Protein AF-A0A6I0EVW6-F1 (afdb_monomer)

Structure (mmCIF, N/CA/C/O backbone):
data_AF-A0A6I0EVW6-F1
#
_entry.id   AF-A0A6I0EVW6-F1
#
loop_
_atom_site.group_PDB
_atom_site.id
_atom_site.type_symbol
_atom_site.label_atom_id
_atom_site.label_alt_id
_atom_site.label_comp_id
_atom_site.label_asym_id
_atom_site.label_entity_id
_atom_site.label_seq_id
_atom_site.pdbx_PDB_ins_code
_atom_site.Cartn_x
_atom_site.Cartn_y
_atom_site.Cartn_z
_atom_site.occupancy
_atom_site.B_iso_or_equiv
_atom_site.auth_seq_id
_atom_site.auth_comp_id
_atom_site.auth_asym_id
_atom_site.auth_atom_id
_atom_site.pdbx_PDB_model_num
ATOM 1 N N . MET A 1 1 ? -12.880 -28.086 57.085 1.00 61.91 1 MET A N 1
ATOM 2 C CA . MET A 1 1 ? -13.117 -26.720 57.603 1.00 61.91 1 MET A CA 1
ATOM 3 C C . MET A 1 1 ? -11.972 -25.806 57.209 1.00 61.91 1 MET A C 1
ATOM 5 O O . MET A 1 1 ? -12.239 -24.872 56.480 1.00 61.91 1 MET A O 1
ATOM 9 N N . GLU A 1 2 ? -10.725 -26.100 57.579 1.00 74.81 2 GLU A N 1
ATOM 10 C CA . GLU A 1 2 ? -9.556 -25.265 57.232 1.00 74.81 2 GLU A CA 1
ATOM 11 C C . GLU A 1 2 ? -9.325 -25.121 55.709 1.00 74.81 2 GLU A C 1
ATOM 13 O O . GLU A 1 2 ? -9.123 -24.017 55.210 1.00 74.81 2 GLU A O 1
ATOM 18 N N . ASP A 1 3 ? -9.498 -26.210 54.952 1.00 80.00 3 ASP A N 1
ATOM 19 C CA . ASP A 1 3 ? -9.387 -26.220 53.483 1.00 80.00 3 ASP A CA 1
ATOM 20 C C . ASP A 1 3 ? -10.450 -25.366 52.767 1.00 80.00 3 ASP A C 1
ATOM 22 O O . ASP A 1 3 ? -10.155 -24.676 51.789 1.00 80.00 3 ASP A O 1
ATOM 26 N N . ASP A 1 4 ? -11.692 -25.389 53.264 1.00 78.81 4 ASP A N 1
ATOM 27 C CA . ASP A 1 4 ? -12.796 -24.597 52.705 1.00 78.81 4 ASP A CA 1
ATOM 28 C C . ASP A 1 4 ? -12.623 -23.108 53.036 1.00 78.81 4 ASP A C 1
ATOM 30 O O . ASP A 1 4 ? -12.888 -22.253 52.190 1.00 78.81 4 ASP A O 1
ATOM 34 N N . THR A 1 5 ? -12.106 -22.797 54.230 1.00 85.19 5 THR A N 1
ATOM 35 C CA . THR A 1 5 ? -11.742 -21.430 54.624 1.00 85.19 5 THR A CA 1
ATOM 36 C C . THR A 1 5 ? -10.672 -20.862 53.695 1.00 85.19 5 THR A C 1
ATOM 38 O O . THR A 1 5 ? -10.836 -19.757 53.187 1.00 85.19 5 THR A O 1
ATOM 41 N N . ARG A 1 6 ? -9.623 -21.632 53.380 1.00 86.19 6 ARG A N 1
ATOM 4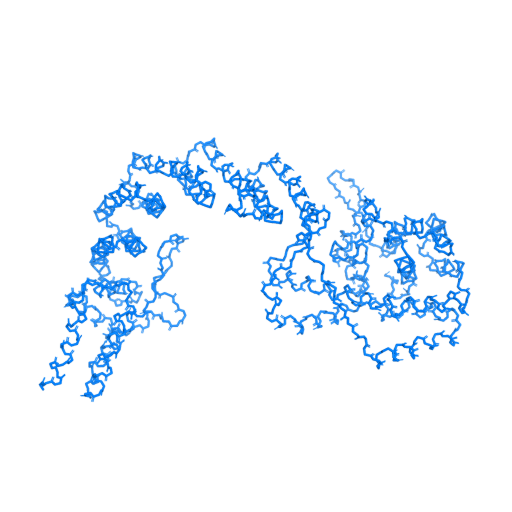2 C CA . ARG A 1 6 ? -8.521 -21.185 52.512 1.00 86.19 6 ARG A CA 1
ATOM 43 C C . ARG A 1 6 ? -8.964 -20.887 51.073 1.00 86.19 6 ARG A C 1
ATOM 45 O O . ARG A 1 6 ? -8.505 -19.917 50.461 1.00 86.19 6 ARG A O 1
ATOM 52 N N . LEU A 1 7 ? -9.865 -21.704 50.520 1.00 88.94 7 LEU A N 1
ATOM 53 C CA . LEU A 1 7 ? -10.464 -21.452 49.203 1.00 88.94 7 LEU A CA 1
ATOM 54 C C . LEU A 1 7 ? -11.339 -20.195 49.221 1.00 88.94 7 LEU A C 1
ATOM 56 O O . LEU A 1 7 ? -11.224 -19.353 48.329 1.00 88.94 7 LEU A O 1
ATOM 60 N N . LEU A 1 8 ? -12.172 -20.045 50.253 1.00 89.62 8 LEU A N 1
ATOM 61 C CA . LEU A 1 8 ? -13.043 -18.885 50.415 1.00 89.62 8 LEU A CA 1
ATOM 62 C C . LEU A 1 8 ? -12.241 -17.588 50.578 1.00 89.62 8 LEU A C 1
ATOM 64 O O . LEU A 1 8 ? -12.570 -16.588 49.949 1.00 89.62 8 LEU A O 1
ATOM 68 N N . GLU A 1 9 ? -11.163 -17.605 51.361 1.00 91.06 9 GLU A N 1
ATOM 69 C CA . GLU A 1 9 ? -10.237 -16.478 51.510 1.00 91.06 9 GLU A CA 1
ATOM 70 C C . GLU A 1 9 ? -9.608 -16.077 50.175 1.00 91.06 9 GLU A C 1
ATOM 72 O O . GLU A 1 9 ? -9.546 -14.890 49.856 1.00 91.06 9 GLU A O 1
ATOM 77 N N . SER A 1 10 ? -9.205 -17.055 49.360 1.00 91.00 10 SER A N 1
ATOM 78 C CA . SER A 1 10 ? -8.601 -16.795 48.050 1.00 91.00 10 SER A CA 1
ATOM 79 C C . SER A 1 10 ? -9.600 -16.160 47.076 1.00 91.00 10 SER A C 1
ATOM 81 O O . SER A 1 10 ? -9.256 -15.221 46.362 1.00 91.00 10 SER A O 1
ATOM 83 N N . ILE A 1 11 ? -10.856 -16.621 47.073 1.00 91.75 11 ILE A N 1
ATOM 84 C CA . ILE A 1 11 ? -11.929 -16.020 46.262 1.00 91.75 11 ILE A CA 1
ATOM 85 C C . ILE A 1 11 ? -12.263 -14.613 46.774 1.00 91.75 11 ILE A C 1
ATOM 87 O O . ILE A 1 11 ? -12.354 -13.675 45.982 1.00 91.75 11 ILE A O 1
ATOM 91 N N . ASN A 1 12 ? -12.389 -14.443 48.093 1.00 92.50 12 ASN A N 1
ATOM 92 C CA . ASN A 1 12 ? -12.660 -13.148 48.716 1.00 92.50 12 ASN A CA 1
ATOM 93 C C . ASN A 1 12 ? -11.546 -12.136 48.441 1.00 92.50 12 ASN A C 1
ATOM 95 O O . ASN A 1 12 ? -11.827 -10.956 48.252 1.00 92.50 12 ASN A O 1
ATOM 99 N N . HIS A 1 13 ? -10.292 -12.583 48.378 1.00 92.94 13 HIS A N 1
ATOM 100 C CA . HIS A 1 13 ? -9.176 -11.728 47.997 1.00 92.94 13 HIS A CA 1
ATOM 101 C C . HIS A 1 13 ? -9.370 -11.144 46.592 1.00 92.94 13 HIS A C 1
ATOM 103 O O . HIS A 1 13 ? -9.220 -9.938 46.418 1.00 92.94 13 HIS A O 1
ATOM 109 N N . ILE A 1 14 ? -9.767 -11.970 45.615 1.00 94.19 14 ILE A N 1
ATOM 110 C CA . ILE A 1 14 ? -10.048 -11.525 44.240 1.00 94.19 14 ILE A CA 1
ATOM 111 C C . ILE A 1 14 ? -11.250 -10.569 44.216 1.00 94.19 14 ILE A C 1
ATOM 113 O O . ILE A 1 14 ? -11.196 -9.519 43.579 1.00 94.19 14 ILE A O 1
ATOM 117 N N . GLU A 1 15 ? -12.330 -10.904 44.928 1.00 93.56 15 GLU A N 1
ATOM 118 C CA . GLU A 1 15 ? -13.544 -10.077 45.008 1.00 93.56 15 GLU A CA 1
ATOM 119 C C . GLU A 1 15 ? -13.276 -8.687 45.594 1.00 93.56 15 GLU A C 1
ATOM 121 O O . GLU A 1 15 ? -13.802 -7.690 45.097 1.00 93.56 15 GLU A O 1
ATOM 126 N N . ASN A 1 16 ? -12.407 -8.614 46.601 1.00 93.56 16 ASN A N 1
ATOM 127 C CA . ASN A 1 16 ? -12.054 -7.377 47.290 1.00 93.56 16 ASN A CA 1
ATOM 128 C C . ASN A 1 16 ? -10.957 -6.568 46.577 1.00 93.56 16 ASN A C 1
ATOM 130 O O . ASN A 1 16 ? -10.542 -5.534 47.093 1.00 93.56 16 ASN A O 1
ATOM 134 N N . MET A 1 17 ? -10.468 -7.002 45.409 1.00 92.69 17 MET A N 1
ATOM 135 C CA . MET A 1 17 ? -9.496 -6.214 44.650 1.00 92.69 17 MET A CA 1
ATOM 136 C C . MET A 1 17 ? -10.117 -4.924 44.108 1.00 92.69 17 MET A C 1
ATOM 138 O O . MET A 1 17 ? -11.079 -4.940 43.339 1.00 92.69 17 MET A O 1
ATOM 142 N N . ASP A 1 18 ? -9.498 -3.791 44.428 1.00 89.94 18 ASP A N 1
ATOM 143 C CA . ASP A 1 18 ? -10.036 -2.478 44.070 1.00 89.94 18 ASP A CA 1
ATOM 144 C C . ASP A 1 18 ? -9.970 -2.154 42.572 1.00 89.94 18 ASP A C 1
ATOM 146 O O . ASP A 1 18 ? -10.745 -1.314 42.086 1.00 89.94 18 ASP A O 1
ATOM 150 N N . TYR A 1 19 ? -9.035 -2.772 41.841 1.00 92.25 19 TYR A N 1
ATOM 151 C CA . TYR A 1 19 ? -8.723 -2.419 40.459 1.00 92.25 19 TYR A CA 1
ATOM 152 C C . TYR A 1 19 ? -8.123 -3.582 39.659 1.00 92.25 19 TYR A C 1
ATOM 154 O O . TYR A 1 19 ? -7.176 -4.224 40.108 1.00 92.25 19 TYR A O 1
ATOM 162 N N . PHE A 1 20 ? -8.611 -3.769 38.428 1.00 90.25 20 PHE A N 1
ATOM 163 C CA . PHE A 1 20 ? -7.983 -4.619 37.417 1.00 90.25 20 PHE A CA 1
ATOM 164 C C . PHE A 1 20 ? -7.654 -3.802 36.165 1.00 90.25 20 PHE A C 1
ATOM 166 O O . PHE A 1 20 ? -8.546 -3.309 35.472 1.00 90.25 20 PHE A O 1
ATOM 173 N N . GLU A 1 21 ? -6.366 -3.701 35.834 1.00 84.06 21 GLU A N 1
ATOM 174 C CA . GLU A 1 21 ? -5.938 -3.107 34.562 1.00 84.06 21 GLU A CA 1
ATOM 175 C C . GLU A 1 21 ? -6.352 -3.989 33.381 1.00 84.06 21 GLU A C 1
ATOM 177 O O . GLU A 1 21 ? -6.906 -3.520 32.387 1.00 84.06 21 GLU A O 1
ATOM 182 N N . HIS A 1 22 ? -6.146 -5.297 33.534 1.00 85.62 22 HIS A N 1
ATOM 183 C CA . HIS A 1 22 ? -6.540 -6.313 32.575 1.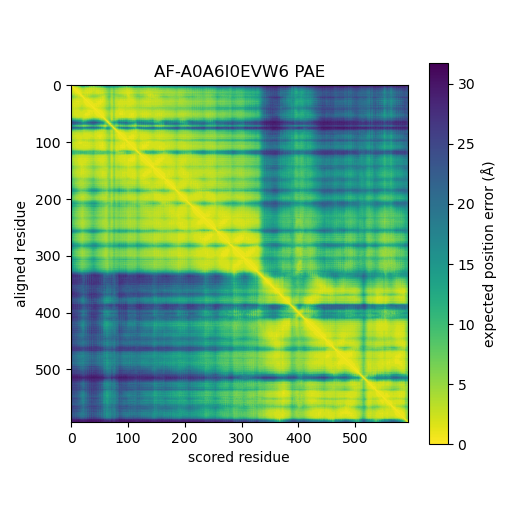00 85.62 22 HIS A CA 1
ATOM 184 C C . HIS A 1 22 ? -7.250 -7.451 33.303 1.00 85.62 22 HIS A C 1
ATOM 186 O O . HIS A 1 22 ? -6.753 -7.974 34.300 1.00 85.62 22 HIS A O 1
ATOM 192 N N . LEU A 1 23 ? -8.391 -7.894 32.771 1.00 88.94 23 LEU A N 1
ATOM 193 C CA . LEU A 1 23 ? -9.117 -9.042 33.329 1.00 88.94 23 LEU A CA 1
ATOM 194 C C . LEU A 1 23 ? -8.335 -10.359 33.203 1.00 88.94 23 LEU A C 1
ATOM 196 O O . LEU A 1 23 ? -8.581 -11.291 33.964 1.00 88.94 23 LEU A O 1
ATOM 200 N N . GLY A 1 24 ? -7.323 -10.418 32.329 1.00 87.50 24 GLY A N 1
ATOM 201 C CA . GLY A 1 24 ? -6.365 -11.526 32.298 1.00 87.50 24 GLY A CA 1
ATOM 202 C C . GLY A 1 24 ? -5.681 -11.758 33.651 1.00 87.50 24 GLY A C 1
ATOM 203 O O . GLY A 1 24 ? -5.463 -12.904 34.030 1.00 87.50 24 GLY A O 1
ATOM 204 N N . THR A 1 25 ? -5.442 -10.704 34.436 1.00 91.31 25 THR A N 1
ATOM 205 C CA . THR A 1 25 ? -4.890 -10.831 35.791 1.00 91.31 25 THR A CA 1
ATOM 206 C C . THR A 1 25 ? -5.858 -11.564 36.723 1.00 91.31 25 THR A C 1
ATOM 208 O O . THR A 1 25 ? -5.447 -12.468 37.447 1.00 91.31 25 THR A O 1
ATOM 211 N N . ALA A 1 26 ? -7.160 -11.259 36.646 1.00 92.81 26 ALA A N 1
ATOM 212 C CA . ALA A 1 26 ? -8.185 -11.995 37.385 1.00 92.81 26 ALA A CA 1
ATOM 213 C C . ALA A 1 26 ? -8.231 -13.476 36.965 1.00 92.81 26 ALA A C 1
ATOM 215 O O . ALA A 1 26 ? -8.318 -14.355 37.820 1.00 92.81 26 ALA A O 1
ATOM 216 N N . SER A 1 27 ? -8.087 -13.771 35.665 1.00 93.31 27 SER A N 1
ATOM 217 C CA . SER A 1 27 ? -7.989 -15.153 35.167 1.00 93.31 27 SER A CA 1
ATOM 218 C C . SER A 1 27 ? -6.823 -15.925 35.794 1.00 93.31 27 SER A C 1
ATOM 220 O O . SER A 1 27 ? -6.988 -17.093 36.156 1.00 93.31 27 SER A O 1
ATOM 222 N N . THR A 1 28 ? -5.659 -15.293 35.957 1.00 94.56 28 THR A N 1
ATOM 223 C CA . THR A 1 28 ? -4.499 -15.914 36.612 1.00 94.56 28 THR A CA 1
ATOM 224 C C . THR A 1 28 ? -4.793 -16.236 38.076 1.00 94.56 28 THR A C 1
ATOM 226 O O . THR A 1 28 ? -4.513 -17.350 38.516 1.00 94.56 28 THR A O 1
ATOM 229 N N . TYR A 1 29 ? -5.433 -15.325 38.817 1.00 95.56 29 TYR A N 1
ATOM 230 C CA . TYR A 1 29 ? -5.816 -15.603 40.204 1.00 95.56 29 TYR A CA 1
ATOM 231 C C . TYR A 1 29 ? -6.826 -16.748 40.310 1.00 95.56 29 TYR A C 1
ATOM 233 O O . TYR A 1 29 ? -6.617 -17.672 41.094 1.00 95.56 29 TYR A O 1
ATOM 241 N N . PHE A 1 30 ? -7.865 -16.761 39.470 1.00 97.06 30 PHE A N 1
ATOM 242 C CA . PHE A 1 30 ? -8.816 -17.875 39.429 1.00 97.06 30 PHE A CA 1
ATOM 243 C C . PHE A 1 30 ? -8.165 -19.201 39.012 1.00 97.06 30 PHE A C 1
ATOM 245 O O . PHE A 1 30 ? -8.576 -20.255 39.494 1.00 97.06 30 PHE A O 1
ATOM 252 N N . SER A 1 31 ? -7.116 -19.168 38.180 1.00 96.69 31 SER A N 1
ATOM 253 C CA . SER A 1 31 ? -6.322 -20.360 37.842 1.00 96.69 31 SER A CA 1
ATOM 254 C C . SER A 1 31 ? -5.624 -20.933 39.078 1.00 96.69 31 SER A C 1
ATOM 256 O O . SER A 1 31 ? -5.717 -22.135 39.317 1.00 96.69 31 SER A O 1
ATOM 258 N N . GLY A 1 32 ? -5.036 -20.079 39.921 1.00 95.88 32 GLY A N 1
ATOM 259 C CA . GLY A 1 32 ? -4.457 -20.503 41.200 1.00 95.88 32 GLY A CA 1
ATOM 260 C C . GLY A 1 32 ? -5.494 -21.101 42.160 1.00 95.88 32 GLY A C 1
ATOM 261 O O . GLY A 1 32 ? -5.254 -22.151 42.755 1.00 95.88 32 GLY A O 1
ATOM 262 N N . VAL A 1 33 ? -6.685 -20.495 42.266 1.00 96.25 33 VAL A N 1
ATOM 263 C CA . VAL A 1 33 ? -7.781 -21.045 43.095 1.00 96.25 33 VAL A CA 1
ATOM 264 C C . VAL A 1 33 ? -8.260 -22.393 42.558 1.00 96.25 33 VAL A C 1
ATOM 266 O O . VAL A 1 33 ? -8.526 -23.310 43.334 1.00 96.25 33 VAL A O 1
ATOM 269 N N . LYS A 1 34 ? -8.340 -22.547 41.233 1.00 97.12 34 LYS A N 1
ATOM 270 C CA . LYS A 1 34 ? -8.696 -23.815 40.591 1.00 97.12 34 LYS A CA 1
ATOM 271 C C . LYS A 1 34 ? -7.686 -24.915 40.921 1.00 97.12 34 LYS A C 1
ATOM 273 O O . LYS A 1 34 ? -8.098 -26.017 41.272 1.00 97.12 34 LYS A O 1
ATOM 278 N N . GLU A 1 35 ? -6.390 -24.634 40.808 1.00 96.38 35 GLU A N 1
ATOM 279 C CA . GLU A 1 35 ? -5.329 -25.594 41.139 1.00 96.38 35 GLU A CA 1
ATOM 280 C C . GLU A 1 35 ? -5.393 -26.017 42.608 1.00 96.38 35 GLU A C 1
ATOM 282 O O . GLU A 1 35 ? -5.362 -27.212 42.902 1.00 96.38 35 GLU A O 1
ATOM 287 N N . LEU A 1 36 ? -5.586 -25.059 43.519 1.00 94.56 36 LEU A N 1
ATOM 288 C CA . LEU A 1 36 ? -5.781 -25.344 44.940 1.00 94.56 36 LEU A CA 1
ATOM 289 C C . LEU A 1 36 ? -7.030 -26.209 45.178 1.00 94.56 36 LEU A C 1
ATOM 291 O O . LEU A 1 36 ? -6.973 -27.190 45.915 1.00 94.56 36 LEU A O 1
ATOM 295 N N . ALA A 1 37 ? -8.150 -25.901 44.521 1.00 95.50 37 ALA A N 1
ATOM 296 C CA . ALA A 1 37 ? -9.373 -26.693 44.632 1.00 95.50 37 ALA A CA 1
ATOM 297 C C . ALA A 1 37 ? -9.167 -28.137 44.145 1.00 95.50 37 ALA A C 1
ATOM 299 O O . ALA A 1 37 ? -9.682 -29.068 44.763 1.00 95.50 37 ALA A O 1
ATOM 300 N N . LEU A 1 38 ? -8.383 -28.342 43.080 1.00 95.06 38 LEU A N 1
ATOM 301 C CA . LEU A 1 38 ? -8.026 -29.676 42.589 1.00 95.06 38 LEU A CA 1
ATOM 302 C C . LEU A 1 38 ? -7.131 -30.433 43.576 1.00 95.06 38 LEU A C 1
ATOM 304 O O . LEU A 1 38 ? -7.394 -31.603 43.837 1.00 95.06 38 LEU A O 1
ATOM 308 N N . GLN A 1 39 ? -6.130 -29.774 44.171 1.00 94.19 39 GLN A N 1
ATOM 309 C CA . GLN A 1 39 ? -5.280 -30.374 45.211 1.00 94.19 39 GLN A CA 1
ATOM 310 C C . GLN A 1 39 ? -6.091 -30.827 46.435 1.00 94.19 39 GLN A C 1
ATOM 312 O O . GLN A 1 39 ? -5.775 -31.842 47.050 1.00 94.19 39 GLN A O 1
ATOM 317 N N . LEU A 1 40 ? -7.163 -30.100 46.755 1.00 93.25 40 LEU A N 1
ATOM 318 C CA . LEU A 1 40 ? -8.070 -30.380 47.870 1.00 93.25 40 LEU A CA 1
ATOM 319 C C . LEU A 1 40 ? -9.251 -31.298 47.489 1.00 93.25 40 LEU A C 1
ATOM 321 O O . LEU A 1 40 ? -10.181 -31.461 48.279 1.00 93.25 40 LEU A O 1
ATOM 325 N N . ASN A 1 41 ? -9.256 -31.886 46.284 1.00 93.06 41 ASN A N 1
ATOM 326 C CA . ASN A 1 41 ? -10.343 -32.721 45.746 1.00 93.06 41 ASN A CA 1
ATOM 327 C C . ASN A 1 41 ? -11.733 -32.040 45.717 1.00 93.06 41 ASN A C 1
ATOM 329 O O . ASN A 1 41 ? -12.774 -32.700 45.746 1.00 93.06 41 ASN A O 1
ATOM 333 N N . LYS A 1 42 ? -11.782 -30.708 45.607 1.00 94.31 42 LYS A N 1
ATOM 334 C CA . LYS A 1 42 ? -13.009 -29.900 45.490 1.00 94.31 42 LYS A CA 1
ATOM 335 C C . LYS A 1 42 ? -13.369 -29.668 44.019 1.00 94.31 42 LYS A C 1
ATOM 337 O O . LYS A 1 42 ? -13.265 -28.559 43.493 1.00 94.31 42 LYS A O 1
ATOM 342 N N . ILE A 1 43 ? -13.806 -30.733 43.348 1.00 94.06 43 ILE A N 1
ATOM 343 C CA . ILE A 1 43 ? -14.042 -30.758 41.890 1.00 94.06 43 ILE A CA 1
ATOM 344 C C . ILE A 1 43 ? -15.070 -29.706 41.442 1.00 94.06 43 ILE A C 1
ATOM 346 O O . ILE A 1 43 ? -14.870 -29.042 40.426 1.00 94.06 43 ILE A O 1
ATOM 350 N N . GLU A 1 44 ? -16.152 -29.515 42.200 1.00 94.00 44 GLU A N 1
ATOM 351 C CA . GLU A 1 44 ? -17.200 -28.548 41.848 1.00 94.00 44 GLU A CA 1
ATOM 352 C C . GLU A 1 44 ? -16.689 -27.097 41.895 1.00 94.00 44 GLU A C 1
ATOM 354 O O . GLU A 1 44 ? -16.934 -26.316 40.978 1.00 94.00 44 GLU A O 1
ATOM 359 N N . ILE A 1 45 ? -15.880 -26.756 42.904 1.00 93.62 45 ILE A N 1
ATOM 360 C CA . ILE A 1 45 ? -15.238 -25.438 42.999 1.00 93.62 45 ILE A CA 1
ATOM 361 C C . ILE A 1 45 ? -14.282 -25.244 41.820 1.00 93.62 45 ILE A C 1
ATOM 363 O O . ILE A 1 45 ? -14.331 -24.211 41.155 1.00 93.62 45 ILE A O 1
ATOM 367 N N . ALA A 1 46 ? -13.465 -26.252 41.498 1.00 95.25 46 ALA A N 1
ATOM 368 C CA . ALA A 1 46 ? -12.563 -26.194 40.350 1.00 95.25 46 ALA A CA 1
ATOM 369 C C . ALA A 1 46 ? -13.311 -25.980 39.017 1.00 95.25 46 ALA A C 1
ATOM 371 O O . ALA A 1 46 ? -12.818 -25.265 38.141 1.00 95.25 46 ALA A O 1
ATOM 372 N N . LYS A 1 47 ? -14.515 -26.551 38.868 1.00 96.75 47 LYS A N 1
ATOM 373 C CA . LYS A 1 47 ? -15.398 -26.324 37.714 1.00 96.75 47 LYS A CA 1
ATOM 374 C C . LYS A 1 47 ? -15.889 -24.875 37.646 1.00 96.75 47 LYS A C 1
ATOM 376 O O . LYS A 1 47 ? -15.777 -24.256 36.592 1.00 96.75 47 LYS A O 1
ATOM 381 N N . TYR A 1 48 ? -16.372 -24.298 38.745 1.00 96.06 48 TYR A N 1
ATOM 382 C CA . TYR A 1 48 ? -16.797 -22.892 38.748 1.00 96.06 48 TYR A CA 1
ATOM 383 C C . TYR A 1 48 ? -15.630 -21.926 38.512 1.00 96.06 48 TYR A C 1
ATOM 385 O O . TYR A 1 48 ? -15.773 -20.968 37.759 1.00 96.06 48 TYR A O 1
ATOM 393 N N . MET A 1 49 ? -14.444 -22.212 39.057 1.00 97.19 49 MET A N 1
ATOM 394 C CA . MET A 1 49 ? -13.241 -21.428 38.753 1.00 97.19 49 MET A CA 1
ATOM 395 C C . MET A 1 49 ? -12.846 -21.538 37.276 1.00 97.19 49 MET A C 1
ATOM 397 O O . MET A 1 49 ? -12.361 -20.571 36.698 1.00 97.19 49 MET A O 1
ATOM 401 N N . GLN A 1 50 ? -13.098 -22.678 36.624 1.00 96.25 50 GLN A N 1
ATOM 402 C CA . GLN A 1 50 ? -12.929 -22.792 35.175 1.00 96.25 50 GLN A CA 1
ATOM 403 C C . GLN A 1 50 ? -13.887 -21.861 34.414 1.00 96.25 50 GLN A C 1
ATOM 405 O O . GLN A 1 50 ? -13.448 -21.191 33.479 1.00 96.25 50 GLN A O 1
ATOM 410 N N . PHE A 1 51 ? -15.149 -21.742 34.840 1.00 96.44 51 PHE A N 1
ATOM 411 C CA . PHE A 1 51 ? -16.075 -20.763 34.258 1.00 96.44 51 PHE A CA 1
ATOM 412 C C . PHE A 1 51 ? -15.588 -19.322 34.458 1.00 96.44 51 PHE A C 1
ATOM 414 O O . PHE A 1 51 ? -15.697 -18.512 33.536 1.00 96.44 51 PHE A O 1
ATOM 421 N N . GLU A 1 52 ? -15.020 -18.995 35.621 1.00 96.44 52 GLU A N 1
ATOM 422 C CA . GLU A 1 52 ? -14.415 -17.681 35.877 1.00 96.44 52 GLU A CA 1
ATOM 423 C C . GLU A 1 52 ? -13.238 -17.398 34.928 1.00 96.44 52 GLU A C 1
ATOM 425 O O . GLU A 1 52 ? -13.175 -16.349 34.285 1.00 96.44 52 GLU A O 1
ATOM 430 N N . ILE A 1 53 ? -12.332 -18.367 34.767 1.00 94.69 53 ILE A N 1
ATOM 431 C CA . ILE A 1 53 ? -11.180 -18.276 33.860 1.00 94.69 53 ILE A CA 1
ATOM 432 C C . ILE A 1 53 ? -11.634 -18.023 32.421 1.00 94.69 53 ILE A C 1
ATOM 434 O O . ILE A 1 53 ? -11.085 -17.142 31.760 1.00 94.69 53 ILE A O 1
ATOM 438 N N . GLU A 1 54 ? -12.626 -18.773 31.940 1.00 92.88 54 GLU A N 1
ATOM 439 C CA . GLU A 1 54 ? -13.165 -18.623 30.587 1.00 92.88 54 GLU A CA 1
ATOM 440 C C . GLU A 1 54 ? -13.749 -17.229 30.368 1.00 92.88 54 GLU A C 1
ATOM 442 O O . GLU A 1 54 ? -13.380 -16.571 29.397 1.00 92.88 54 GLU A O 1
ATOM 447 N N . ALA A 1 55 ? -14.565 -16.730 31.302 1.00 93.00 55 ALA A N 1
ATOM 448 C CA . ALA A 1 55 ? -15.151 -15.393 31.217 1.00 93.00 55 ALA A CA 1
ATOM 449 C C . ALA A 1 55 ? -14.086 -14.284 31.163 1.00 93.00 55 ALA A C 1
ATOM 451 O O . ALA A 1 55 ? -14.206 -13.340 30.374 1.00 93.00 55 ALA A O 1
ATOM 452 N N . MET A 1 56 ? -13.036 -14.399 31.981 1.00 93.50 56 MET A N 1
ATOM 453 C CA . MET A 1 56 ? -11.985 -13.383 32.089 1.00 93.50 56 MET A CA 1
ATOM 454 C C . MET A 1 56 ? -10.963 -13.430 30.944 1.00 93.50 56 MET A C 1
ATOM 456 O O . MET A 1 56 ? -10.336 -12.412 30.650 1.00 93.50 56 MET A O 1
ATOM 460 N N . ARG A 1 57 ? -10.810 -14.578 30.267 1.00 89.56 57 ARG A N 1
ATOM 461 C CA . ARG A 1 57 ? -9.947 -14.727 29.077 1.00 89.56 57 ARG A CA 1
ATOM 462 C C . ARG A 1 57 ? -10.598 -14.269 27.780 1.00 89.56 57 ARG A C 1
ATOM 464 O O . ARG A 1 57 ? -9.891 -14.105 26.788 1.00 89.56 57 ARG A O 1
ATOM 471 N N . LEU A 1 58 ? -11.915 -14.055 27.768 1.00 87.75 58 LEU A N 1
ATOM 472 C CA . LEU A 1 58 ? -12.596 -13.528 26.591 1.00 87.75 58 LEU A CA 1
ATOM 473 C C . LEU A 1 58 ? -11.995 -12.179 26.192 1.00 87.75 58 LEU A C 1
ATOM 475 O O . LEU A 1 58 ? -12.035 -11.210 26.957 1.00 87.75 58 LEU A O 1
ATOM 479 N N . TYR A 1 59 ? -11.490 -12.108 24.964 1.00 83.06 59 TYR A N 1
ATOM 480 C CA . TYR A 1 59 ? -10.976 -10.877 24.386 1.00 83.06 59 TYR A CA 1
ATOM 481 C C . TYR A 1 59 ? -12.135 -10.086 23.761 1.00 83.06 59 TYR A C 1
ATOM 483 O O . TYR A 1 59 ? -12.699 -10.542 22.762 1.00 83.06 59 TYR A O 1
ATOM 491 N N . PRO A 1 60 ? -12.545 -8.940 24.340 1.00 79.81 60 PRO A N 1
ATOM 492 C CA . PRO A 1 60 ? -13.590 -8.126 23.744 1.00 79.81 60 PRO A CA 1
ATOM 493 C C . PRO A 1 60 ? -13.045 -7.427 22.496 1.00 79.81 60 PRO A C 1
ATOM 495 O O . PRO A 1 60 ? -12.005 -6.767 22.546 1.00 79.81 60 PRO A O 1
ATOM 498 N N . GLN A 1 61 ? -13.772 -7.507 21.386 1.00 78.25 61 GLN A N 1
ATOM 499 C CA . GLN A 1 61 ? -13.555 -6.597 20.271 1.00 78.25 61 GLN A CA 1
ATOM 500 C C . GLN A 1 61 ? -13.893 -5.182 20.735 1.00 78.25 61 GLN A C 1
ATOM 502 O O . GLN A 1 61 ? -15.029 -4.899 21.143 1.00 78.25 61 GLN A O 1
ATOM 507 N N . LYS A 1 62 ? -12.884 -4.307 20.698 1.00 72.06 62 LYS A N 1
ATOM 508 C CA . LYS A 1 62 ? -13.033 -2.922 21.128 1.00 72.06 62 LYS A CA 1
ATOM 509 C C . LYS A 1 62 ? -14.006 -2.196 20.185 1.00 72.06 62 LYS A C 1
ATOM 511 O O . LYS A 1 62 ? -13.783 -2.206 18.976 1.00 72.06 62 LYS A O 1
ATOM 516 N N . PRO A 1 63 ? -15.052 -1.533 20.702 1.00 65.88 63 PRO A N 1
ATOM 517 C CA . PRO A 1 63 ? -16.089 -0.896 19.892 1.00 65.88 63 PRO A CA 1
ATOM 518 C C . PRO A 1 63 ? -15.635 0.426 19.240 1.00 65.88 63 PRO A C 1
ATOM 520 O O . PRO A 1 63 ? -16.393 1.037 18.490 1.00 65.88 63 PRO A O 1
ATOM 523 N N . TYR A 1 64 ? -14.408 0.895 19.496 1.00 64.62 64 TYR A N 1
ATOM 524 C CA . TYR A 1 64 ? -13.887 2.125 18.896 1.00 64.62 64 TYR A CA 1
ATOM 525 C C . TYR A 1 64 ? -13.803 2.047 17.374 1.00 64.62 64 TYR A C 1
ATOM 527 O O . TYR A 1 64 ? -13.079 1.222 16.824 1.00 64.62 64 TYR A O 1
ATOM 535 N N . GLY A 1 65 ? -14.470 2.980 16.694 1.00 52.12 65 GLY A N 1
ATOM 536 C CA . GLY A 1 65 ? -14.304 3.177 15.254 1.00 52.12 65 GLY A CA 1
ATOM 537 C C . GLY A 1 65 ? -14.886 2.069 14.370 1.00 52.12 65 GLY A C 1
ATOM 538 O O . GLY A 1 65 ? -14.646 2.101 13.168 1.00 52.12 65 GLY A O 1
ATOM 539 N N . GLN A 1 66 ? -15.654 1.123 14.923 1.00 55.41 66 GLN A N 1
ATOM 540 C CA . GLN A 1 66 ? -16.294 0.061 14.147 1.00 55.41 66 GLN A CA 1
ATOM 541 C C . GLN A 1 66 ? -17.759 0.396 13.834 1.00 55.41 66 GLN A C 1
ATOM 543 O O . GLN A 1 66 ? -18.606 0.415 14.727 1.00 55.41 66 GLN A O 1
ATOM 548 N N . GLU A 1 67 ? -18.075 0.598 12.551 1.00 53.88 67 GLU A N 1
ATOM 549 C CA . GLU A 1 67 ? -19.451 0.584 12.041 1.00 53.88 67 GLU A CA 1
ATOM 550 C C . GLU A 1 67 ? -19.578 -0.323 10.798 1.00 53.88 67 GLU A C 1
ATOM 552 O O . GLU A 1 67 ? -18.797 -0.154 9.862 1.00 53.88 67 GLU A O 1
ATOM 557 N N . PRO A 1 68 ? -20.575 -1.235 10.741 1.00 53.53 68 PRO A N 1
ATOM 558 C CA . PRO A 1 68 ? -21.430 -1.682 11.841 1.00 53.53 68 PRO A CA 1
ATOM 559 C C . PRO A 1 68 ? -20.713 -2.726 12.713 1.00 53.53 68 PRO A C 1
ATOM 561 O O . PRO A 1 68 ? -20.181 -3.715 12.218 1.00 53.53 68 PRO A O 1
ATOM 564 N N . TYR A 1 69 ? -20.747 -2.538 14.031 1.00 59.41 69 TYR A N 1
ATOM 565 C CA . TYR A 1 69 ? -20.238 -3.524 14.981 1.00 59.41 69 TYR A CA 1
ATOM 566 C C . TYR A 1 69 ? -21.054 -4.823 14.944 1.00 59.41 69 TYR A C 1
ATOM 568 O O . TYR A 1 69 ? -22.268 -4.809 15.179 1.00 59.41 69 TYR A O 1
ATOM 576 N N . THR A 1 70 ? -20.392 -5.949 14.679 1.00 60.22 70 THR A N 1
ATOM 577 C CA . THR A 1 70 ? -21.047 -7.250 14.513 1.00 60.22 70 THR A CA 1
ATOM 578 C C . THR A 1 70 ? -21.137 -8.037 15.820 1.00 60.22 70 THR A C 1
ATOM 580 O O . THR A 1 70 ? -22.221 -8.555 16.100 1.00 60.22 70 THR A O 1
ATOM 583 N N . ARG A 1 71 ? -20.085 -8.118 16.657 1.00 74.62 71 ARG A N 1
ATOM 584 C CA . ARG A 1 71 ? -20.090 -8.930 17.897 1.00 74.62 71 ARG A CA 1
ATOM 585 C C . ARG A 1 71 ? -18.952 -8.589 18.872 1.00 74.62 71 ARG A C 1
ATOM 587 O O . ARG A 1 71 ? -17.845 -8.308 18.431 1.00 74.62 71 ARG A O 1
ATOM 594 N N . ARG A 1 72 ? -19.189 -8.676 20.195 1.00 79.31 72 ARG A N 1
ATOM 595 C CA . ARG A 1 72 ? -18.161 -8.354 21.208 1.00 79.31 72 ARG A CA 1
ATOM 596 C C . ARG A 1 72 ? -17.181 -9.466 21.473 1.00 79.31 72 ARG A C 1
ATOM 598 O O . ARG A 1 72 ? -15.997 -9.194 21.630 1.00 79.31 72 ARG A O 1
ATOM 605 N N . PHE A 1 73 ? -17.654 -10.701 21.480 1.00 82.00 73 PHE A N 1
ATOM 606 C CA . PHE A 1 73 ? -16.832 -11.867 21.789 1.00 82.00 73 PHE A CA 1
ATOM 607 C C . PHE A 1 73 ? -16.804 -12.839 20.605 1.00 82.00 73 PHE A C 1
ATOM 609 O O . PHE A 1 73 ? -17.387 -13.919 20.666 1.00 82.00 73 PHE A O 1
ATOM 616 N N . GLU A 1 74 ? -16.167 -12.433 19.500 1.00 63.62 74 GLU A N 1
ATOM 617 C CA . GLU A 1 74 ? -16.034 -13.255 18.289 1.00 63.62 74 GLU A CA 1
ATOM 618 C C . GLU A 1 74 ? -14.567 -13.469 17.906 1.00 63.62 74 GLU A C 1
ATOM 620 O O . GLU A 1 74 ? -13.913 -12.580 17.359 1.00 63.62 74 GLU A O 1
ATOM 625 N N . ILE A 1 75 ? -14.063 -14.669 18.208 1.00 57.53 75 ILE A N 1
ATOM 626 C CA . ILE A 1 75 ? -12.819 -15.246 17.684 1.00 57.53 75 ILE A CA 1
ATOM 627 C C . ILE A 1 75 ? -13.115 -16.724 17.387 1.00 57.53 75 ILE A C 1
ATOM 629 O O . ILE A 1 75 ? -13.807 -17.374 18.170 1.00 57.53 75 ILE A O 1
ATOM 633 N N . GLN A 1 76 ? -12.574 -17.275 16.293 1.00 52.78 76 GLN A N 1
ATOM 634 C CA . GLN A 1 76 ? -12.791 -18.667 15.846 1.00 52.78 76 GLN A CA 1
ATOM 635 C C . GLN A 1 76 ? -12.551 -19.749 16.926 1.00 52.78 76 GLN A C 1
ATOM 637 O O . GLN A 1 76 ? -13.061 -20.855 16.783 1.00 52.78 76 GLN A O 1
ATOM 642 N N . ALA A 1 77 ? -11.819 -19.448 18.007 1.00 53.22 77 ALA A N 1
ATOM 643 C CA . ALA A 1 77 ? -11.485 -20.395 19.075 1.00 53.22 77 ALA A CA 1
ATOM 644 C C . ALA A 1 77 ? -12.425 -20.373 20.303 1.00 53.22 77 ALA A C 1
ATOM 646 O O . ALA A 1 77 ? -12.489 -21.368 21.018 1.00 53.22 77 ALA A O 1
ATOM 647 N N . PHE A 1 78 ? -13.151 -19.278 20.571 1.00 64.69 78 PHE A N 1
ATOM 648 C CA . PHE A 1 78 ? -14.004 -19.144 21.764 1.00 64.69 78 PHE A CA 1
ATOM 649 C C . PHE A 1 78 ? -15.295 -18.399 21.424 1.00 64.69 78 PHE A C 1
ATOM 651 O O . PHE A 1 78 ? -15.307 -17.179 21.262 1.00 64.69 78 PHE A O 1
ATOM 658 N N . ASN A 1 79 ? -16.390 -19.151 21.316 1.00 76.50 79 ASN A N 1
ATOM 659 C CA . ASN A 1 79 ? -17.709 -18.636 20.974 1.00 76.50 79 ASN A CA 1
ATOM 660 C C . ASN A 1 79 ? -18.628 -18.720 22.201 1.00 76.50 79 ASN A C 1
ATOM 662 O O . ASN A 1 79 ? -18.993 -19.815 22.622 1.00 76.50 79 ASN A O 1
ATOM 666 N N . ILE A 1 80 ? -19.036 -17.567 22.741 1.00 86.00 80 ILE A N 1
ATOM 667 C CA . ILE A 1 80 ? -19.901 -17.501 23.932 1.00 86.00 80 ILE A CA 1
ATOM 668 C C . ILE A 1 80 ? -21.279 -18.146 23.724 1.00 86.00 80 ILE A C 1
ATOM 670 O O . ILE A 1 80 ? -21.935 -18.505 24.695 1.00 86.00 80 ILE A O 1
ATOM 674 N N . ASP A 1 81 ? -21.722 -18.335 22.476 1.00 84.44 81 ASP A N 1
ATOM 675 C CA . ASP A 1 81 ? -22.991 -19.012 22.187 1.00 84.44 81 ASP A CA 1
ATOM 676 C C . ASP A 1 81 ? -22.913 -20.528 22.450 1.00 84.44 81 ASP A C 1
ATOM 678 O O . ASP A 1 81 ? -23.947 -21.185 22.543 1.00 84.44 81 ASP A O 1
ATOM 682 N N . LEU A 1 82 ? -21.701 -21.077 22.616 1.00 85.94 82 LEU A N 1
ATOM 683 C CA . LEU A 1 82 ? -21.468 -22.464 23.030 1.00 85.94 82 LEU A CA 1
ATOM 684 C C . LEU A 1 82 ? -21.513 -22.650 24.554 1.00 85.94 82 LEU A C 1
ATOM 686 O O . LEU A 1 82 ? -21.431 -23.786 25.023 1.00 85.94 82 LEU A O 1
ATOM 690 N N . PHE A 1 83 ? -21.631 -21.572 25.339 1.00 90.25 83 PHE A N 1
ATOM 691 C CA . PHE A 1 83 ? -21.727 -21.688 26.791 1.00 90.25 83 PHE A CA 1
ATOM 692 C C . PHE A 1 83 ? -22.977 -22.459 27.203 1.00 90.25 83 PHE A C 1
ATOM 694 O O . PHE A 1 83 ? -24.082 -22.252 26.693 1.00 90.25 83 PHE A O 1
ATOM 701 N N . THR A 1 84 ? -22.782 -23.370 28.155 1.00 92.25 84 THR A N 1
ATOM 702 C CA . THR A 1 84 ? -23.860 -24.214 28.667 1.00 92.25 84 THR A CA 1
ATOM 703 C C . THR A 1 84 ? -24.847 -23.390 29.490 1.00 92.25 84 THR A C 1
ATOM 705 O O . THR A 1 84 ? -24.506 -22.343 30.043 1.00 92.25 84 THR A O 1
ATOM 708 N N . LYS A 1 85 ? -26.079 -23.891 29.637 1.00 93.56 85 LYS A N 1
ATOM 709 C CA . LYS A 1 85 ? -27.071 -23.261 30.518 1.00 93.56 85 LYS A CA 1
ATOM 710 C C . LYS A 1 85 ? -26.535 -23.093 31.944 1.00 93.56 85 LYS A C 1
ATOM 712 O O . LYS A 1 85 ? -26.681 -22.025 32.516 1.00 93.56 85 LYS A O 1
ATOM 717 N N . GLU A 1 86 ? -25.871 -24.114 32.482 1.00 95.44 86 GLU A N 1
ATOM 718 C CA . GLU A 1 86 ? -25.288 -24.073 33.827 1.00 95.44 86 GLU A CA 1
ATOM 719 C C . GLU A 1 86 ? -24.252 -22.949 33.977 1.00 95.44 86 GLU A C 1
ATOM 721 O O . GLU A 1 86 ? -24.265 -22.217 34.961 1.00 95.44 86 GLU A O 1
ATOM 726 N N . GLN A 1 87 ? -23.395 -22.766 32.973 1.00 94.50 87 GLN A N 1
ATOM 727 C CA . GLN A 1 87 ? -22.397 -21.699 32.958 1.00 94.50 87 GLN A CA 1
ATOM 728 C C . GLN A 1 87 ? -23.039 -20.304 32.891 1.00 94.50 87 GLN A C 1
ATOM 730 O O . GLN A 1 87 ? -22.615 -19.388 33.594 1.00 94.50 87 GLN A O 1
ATOM 735 N N . LEU A 1 88 ? -24.100 -20.135 32.096 1.00 95.06 88 LEU A N 1
ATOM 736 C CA . LEU A 1 88 ? -24.851 -18.877 32.028 1.00 95.06 88 LEU A CA 1
ATOM 737 C C . LEU A 1 88 ? -25.622 -18.591 33.329 1.00 95.06 88 LEU A C 1
ATOM 739 O O . LEU A 1 88 ? -25.646 -17.449 33.787 1.00 95.06 88 LEU A O 1
ATOM 743 N N . ASP A 1 89 ? -26.221 -19.614 33.943 1.00 95.56 89 ASP A N 1
ATOM 744 C CA . ASP A 1 89 ? -26.909 -19.525 35.239 1.00 95.56 89 ASP A CA 1
ATOM 745 C C . ASP A 1 89 ? -25.917 -19.150 36.355 1.00 95.56 89 ASP A C 1
ATOM 747 O O . ASP A 1 89 ? -26.214 -18.305 37.210 1.00 95.56 89 ASP A O 1
ATOM 751 N N . TYR A 1 90 ? -24.701 -19.701 36.294 1.00 96.50 90 TYR A N 1
ATOM 752 C CA . TYR A 1 90 ? -23.588 -19.307 37.150 1.00 96.50 90 TYR A CA 1
ATOM 753 C C . TYR A 1 90 ? -23.248 -17.822 36.967 1.00 96.50 90 TYR A C 1
ATOM 755 O O . TYR A 1 90 ? -23.292 -17.071 37.939 1.00 96.50 90 TYR A O 1
ATOM 763 N N . TYR A 1 91 ? -23.009 -17.344 35.740 1.00 96.12 91 TYR A N 1
ATOM 764 C CA . TYR A 1 91 ? -22.714 -15.923 35.497 1.00 96.12 91 TYR A CA 1
ATOM 765 C C . TYR A 1 91 ? -23.844 -14.986 35.924 1.00 96.12 91 TYR A C 1
ATOM 767 O O . TYR A 1 91 ? -23.572 -13.903 36.439 1.00 96.12 91 TYR A O 1
ATOM 775 N N . LYS A 1 92 ? -25.109 -15.393 35.770 1.00 94.88 92 LYS A N 1
ATOM 776 C CA . LYS A 1 92 ? -26.253 -14.614 36.265 1.00 94.88 92 LYS A CA 1
ATOM 777 C C . LYS A 1 92 ? -26.234 -14.506 37.789 1.00 94.88 92 LYS A C 1
ATOM 779 O O . LYS A 1 92 ? -26.399 -13.415 38.324 1.00 94.88 92 LYS A O 1
ATOM 784 N N . THR A 1 93 ? -25.947 -15.606 38.477 1.00 95.81 93 THR A N 1
ATOM 785 C CA . THR A 1 93 ? -25.785 -15.617 39.937 1.00 95.81 93 THR A CA 1
ATOM 786 C C . THR A 1 93 ? -24.620 -14.725 40.375 1.00 95.81 93 THR A C 1
ATOM 788 O O . THR A 1 93 ? -24.736 -13.961 41.331 1.00 95.81 93 THR A O 1
ATOM 791 N N . ARG A 1 94 ? -23.494 -14.773 39.655 1.00 96.06 94 ARG A N 1
ATOM 792 C CA . ARG A 1 94 ? -22.307 -13.954 39.943 1.00 96.06 94 ARG A CA 1
ATOM 793 C C . ARG A 1 94 ? -22.529 -12.471 39.663 1.00 96.06 94 ARG A C 1
ATOM 795 O O . ARG A 1 94 ? -22.032 -11.645 40.423 1.00 96.06 94 ARG A O 1
ATOM 802 N N . LEU A 1 95 ? -23.318 -12.121 38.649 1.00 95.56 95 LEU A N 1
ATOM 803 C CA . LEU A 1 95 ? -23.725 -10.739 38.394 1.00 95.56 95 LEU A CA 1
ATOM 804 C C . LEU A 1 95 ? -24.442 -10.123 39.607 1.00 95.56 95 LEU A C 1
ATOM 806 O O . LEU A 1 95 ? -24.171 -8.973 39.955 1.00 95.56 95 LEU A O 1
ATOM 810 N N . ASP A 1 96 ? -25.324 -10.882 40.257 1.00 93.38 96 ASP A N 1
ATOM 811 C CA . ASP A 1 96 ? -26.089 -10.391 41.405 1.00 93.38 96 ASP A CA 1
ATOM 812 C C . ASP A 1 96 ? -25.283 -10.437 42.721 1.00 93.38 96 ASP A C 1
ATOM 814 O O . ASP A 1 96 ? -25.415 -9.528 43.540 1.00 93.38 96 ASP A O 1
ATOM 818 N N . ASN A 1 97 ? -24.402 -11.433 42.897 1.00 93.31 97 ASN A N 1
ATOM 819 C CA . ASN A 1 97 ? -23.748 -11.715 44.185 1.00 93.31 97 ASN A CA 1
ATOM 820 C C . ASN A 1 97 ? -22.270 -11.306 44.302 1.00 93.31 97 ASN A C 1
ATOM 822 O O . ASN A 1 97 ? -21.745 -11.295 45.413 1.00 93.31 97 ASN A O 1
ATOM 826 N N . SER A 1 98 ? -21.565 -11.027 43.202 1.00 93.56 98 SER A N 1
ATOM 827 C CA . SER A 1 98 ? -20.173 -10.553 43.275 1.00 93.56 98 SER A CA 1
ATOM 828 C C . SER A 1 98 ? -20.109 -9.208 44.018 1.00 93.56 98 SER A C 1
ATOM 830 O O . SER A 1 98 ? -21.113 -8.508 44.133 1.00 93.56 98 SER A O 1
ATOM 832 N N . ASN A 1 99 ? -18.948 -8.805 44.522 1.00 91.19 99 ASN A N 1
ATOM 833 C CA . ASN A 1 99 ? -18.718 -7.444 45.022 1.00 91.19 99 ASN A CA 1
ATOM 834 C C . ASN A 1 99 ? -17.839 -6.647 44.055 1.00 91.19 99 ASN A C 1
ATOM 836 O O . ASN A 1 99 ? -17.963 -5.425 43.965 1.00 91.19 99 ASN A O 1
ATOM 840 N N . ASN A 1 100 ? -17.011 -7.339 43.274 1.00 95.44 100 ASN A N 1
ATOM 841 C CA . ASN A 1 100 ? -16.079 -6.718 42.360 1.00 95.44 100 ASN A CA 1
ATOM 842 C C . ASN A 1 100 ? -16.758 -6.119 41.120 1.00 95.44 100 ASN A C 1
ATOM 844 O O . ASN A 1 100 ? -17.354 -6.819 40.298 1.00 95.44 100 ASN A O 1
ATOM 848 N N . LEU A 1 101 ? -16.592 -4.810 40.935 1.00 95.56 101 LEU A N 1
ATOM 849 C CA . LEU A 1 101 ? -17.165 -4.071 39.809 1.00 95.56 101 LEU A CA 1
ATOM 850 C C . LEU A 1 101 ? -16.689 -4.595 38.437 1.00 95.56 101 LEU A C 1
ATOM 852 O O . LEU A 1 101 ? -17.488 -4.706 37.504 1.00 95.56 101 LEU A O 1
ATOM 856 N N . PHE A 1 102 ? -15.408 -4.959 38.308 1.00 95.62 102 PHE A N 1
ATOM 857 C CA . PHE A 1 102 ? -14.829 -5.423 37.043 1.00 95.62 102 PHE A CA 1
ATOM 858 C C . PHE A 1 102 ? -15.406 -6.783 36.649 1.00 95.62 102 PHE A C 1
ATOM 860 O O . PHE A 1 102 ? -15.845 -6.957 35.509 1.00 95.62 102 PHE A O 1
ATOM 867 N N . LEU A 1 103 ? -15.483 -7.713 37.604 1.00 96.06 103 LEU A N 1
ATOM 868 C CA . LEU A 1 103 ? -16.065 -9.038 37.387 1.00 96.06 103 LEU A CA 1
ATOM 869 C C . LEU A 1 103 ? -17.555 -8.936 37.036 1.00 96.06 103 LEU A C 1
ATOM 871 O O . LEU A 1 103 ? -17.983 -9.468 36.012 1.00 96.06 103 LEU A O 1
ATOM 875 N N . LYS A 1 104 ? -18.327 -8.157 37.810 1.00 95.88 104 LYS A N 1
ATOM 876 C CA . LYS A 1 104 ? -19.749 -7.889 37.530 1.00 95.88 104 LYS A CA 1
ATOM 877 C C . LYS A 1 104 ? -19.988 -7.400 36.113 1.00 95.88 104 LYS A C 1
ATOM 879 O O . LYS A 1 104 ? -20.856 -7.930 35.419 1.00 95.88 104 LYS A O 1
ATOM 884 N N . SER A 1 105 ? -19.221 -6.397 35.685 1.00 95.75 105 SER A N 1
ATOM 885 C CA . SER A 1 105 ? -19.358 -5.841 34.339 1.00 95.75 105 SER A CA 1
ATOM 886 C C . SER A 1 105 ? -19.144 -6.909 33.267 1.00 95.75 105 SER A C 1
ATOM 888 O O . SER A 1 105 ? -19.903 -6.968 32.303 1.00 95.75 105 SER A O 1
ATOM 890 N N . ARG A 1 106 ? -18.173 -7.811 33.473 1.00 94.81 106 ARG A N 1
ATOM 891 C CA . ARG A 1 106 ? -17.847 -8.884 32.537 1.00 94.81 106 ARG A CA 1
ATOM 892 C C . ARG A 1 106 ? -18.986 -9.890 32.421 1.00 94.81 106 ARG A C 1
ATOM 894 O O . ARG A 1 106 ? -19.362 -10.220 31.300 1.00 94.81 106 ARG A O 1
ATOM 901 N N . TYR A 1 107 ? -19.574 -10.335 33.532 1.00 95.94 107 TYR A N 1
ATOM 902 C CA . TYR A 1 107 ? -20.723 -11.247 33.471 1.00 95.94 107 TYR A CA 1
ATOM 903 C C . TYR A 1 107 ? -21.929 -10.590 32.796 1.00 95.94 107 TYR A C 1
ATOM 905 O O . TYR A 1 107 ? -22.559 -11.209 31.941 1.00 95.94 107 TYR A O 1
ATOM 913 N N . ALA A 1 108 ? -22.228 -9.329 33.129 1.00 95.75 108 ALA A N 1
ATOM 914 C CA . ALA A 1 108 ? -23.318 -8.591 32.494 1.00 95.75 108 ALA A CA 1
ATOM 915 C C . ALA A 1 108 ? -23.120 -8.467 30.975 1.00 95.75 108 ALA A C 1
ATOM 917 O O . ALA A 1 108 ? -24.069 -8.641 30.213 1.00 95.75 108 ALA A O 1
ATOM 918 N N . ASP A 1 109 ? -21.890 -8.205 30.533 1.00 94.12 109 ASP A N 1
ATOM 919 C CA . ASP A 1 109 ? -21.548 -8.042 29.121 1.00 94.12 109 ASP A CA 1
ATOM 920 C C . ASP A 1 109 ? -21.641 -9.362 28.348 1.00 94.12 109 ASP A C 1
ATOM 922 O O . ASP A 1 109 ? -22.223 -9.393 27.266 1.00 94.12 109 ASP A O 1
ATOM 926 N N . ILE A 1 110 ? -21.167 -10.472 28.931 1.00 93.56 110 ILE A N 1
ATOM 927 C CA . ILE A 1 110 ? -21.329 -11.823 28.364 1.00 93.56 110 ILE A CA 1
ATOM 928 C C . ILE A 1 110 ? -22.815 -12.161 28.214 1.00 93.56 110 ILE A C 1
ATOM 930 O O . ILE A 1 110 ? -23.254 -12.543 27.130 1.00 93.56 110 ILE A O 1
ATOM 934 N N . LEU A 1 111 ? -23.603 -11.993 29.281 1.00 93.44 111 LEU A N 1
ATOM 935 C CA . LEU A 1 111 ? -25.034 -12.309 29.277 1.00 93.44 111 LEU A CA 1
ATOM 936 C C . LEU A 1 111 ? -25.824 -11.425 28.300 1.00 93.44 111 LEU A C 1
ATOM 938 O O . LEU A 1 111 ? -26.811 -11.874 27.716 1.00 93.44 111 LEU A O 1
ATOM 942 N N . PHE A 1 112 ? -25.404 -10.173 28.105 1.00 92.62 112 PHE A N 1
ATOM 943 C CA . PHE A 1 112 ? -26.019 -9.271 27.136 1.00 92.62 112 PHE A CA 1
ATOM 944 C C . PHE A 1 112 ? -25.673 -9.648 25.683 1.00 92.62 112 PHE A C 1
ATOM 946 O O . PHE A 1 112 ? -26.563 -9.657 24.820 1.00 92.62 112 PHE A O 1
ATOM 953 N N . ASP A 1 113 ? -24.401 -9.966 25.410 1.00 90.25 113 ASP A N 1
ATOM 954 C CA . ASP A 1 113 ? -23.900 -10.281 24.065 1.00 90.25 113 ASP A CA 1
ATOM 955 C C . ASP A 1 113 ? -24.288 -11.697 23.592 1.00 90.25 113 ASP A C 1
ATOM 957 O O . ASP A 1 113 ? -24.405 -11.922 22.386 1.00 90.25 113 ASP A O 1
ATOM 961 N N . TYR A 1 114 ? -24.569 -12.623 24.520 1.00 89.94 114 TYR A N 1
ATOM 962 C CA . TYR A 1 114 ? -25.044 -13.986 24.243 1.00 89.94 114 TYR A CA 1
ATOM 963 C C . TYR A 1 114 ? -26.309 -13.990 23.374 1.00 89.94 114 TYR A C 1
ATOM 965 O O . TYR A 1 114 ? -27.286 -13.296 23.673 1.00 89.94 114 TYR A O 1
ATOM 973 N N . ARG A 1 115 ? -26.325 -14.760 22.279 1.00 85.00 115 ARG A N 1
ATOM 974 C CA . ARG A 1 115 ? -27.417 -14.728 21.283 1.00 85.00 115 ARG A CA 1
ATOM 975 C C . ARG A 1 115 ? -28.430 -15.857 21.396 1.00 85.00 115 ARG A C 1
ATOM 977 O O . ARG A 1 115 ? -29.463 -15.774 20.734 1.00 85.00 115 ARG A O 1
ATOM 984 N N . GLY A 1 116 ? -28.164 -16.875 22.210 1.00 81.75 116 GLY A N 1
ATOM 985 C CA . GLY A 1 116 ? -29.112 -17.966 22.420 1.00 81.75 116 GLY A CA 1
ATOM 986 C C . GLY A 1 116 ? -30.428 -17.509 23.061 1.00 81.75 116 GLY A C 1
ATOM 987 O O . GLY A 1 116 ? -30.594 -16.367 23.492 1.00 81.75 116 GLY A O 1
ATOM 988 N N . GLU A 1 117 ? -31.397 -18.423 23.131 1.00 80.75 117 GLU A N 1
ATOM 989 C CA . GLU A 1 117 ? -32.742 -18.116 23.646 1.00 80.75 117 GLU A CA 1
ATOM 990 C C . GLU A 1 117 ? -32.786 -17.956 25.179 1.00 80.75 117 GLU A C 1
ATOM 992 O O . GLU A 1 117 ? -33.711 -17.344 25.723 1.00 80.75 117 GLU A O 1
ATOM 997 N N . ILE A 1 118 ? -31.772 -18.462 25.888 1.00 75.88 118 ILE A N 1
ATOM 998 C CA . ILE A 1 118 ? -31.646 -18.338 27.344 1.00 75.88 118 ILE A CA 1
ATOM 999 C C . ILE A 1 118 ? -31.433 -16.856 27.701 1.00 75.88 118 ILE A C 1
ATOM 1001 O O . ILE A 1 118 ? -30.601 -16.176 27.110 1.00 75.88 118 ILE A O 1
ATOM 1005 N N . TYR A 1 119 ? -32.222 -16.339 28.648 1.00 77.69 119 TYR A N 1
ATOM 1006 C CA . TYR A 1 119 ? -32.201 -14.936 29.100 1.00 77.69 119 TYR A CA 1
ATOM 1007 C C . TYR A 1 119 ? -32.521 -13.867 28.047 1.00 77.69 119 TYR A C 1
ATOM 1009 O O . TYR A 1 119 ? -32.440 -12.673 28.337 1.00 77.69 119 TYR A O 1
ATOM 1017 N N . LYS A 1 120 ? -33.014 -14.247 26.863 1.00 78.00 120 LYS A N 1
ATOM 1018 C CA . LYS A 1 120 ? -33.447 -13.298 25.823 1.00 78.00 120 LYS A CA 1
ATOM 1019 C C . LYS A 1 120 ? -34.471 -12.273 26.327 1.00 78.00 120 LYS A C 1
ATOM 1021 O O . LYS A 1 120 ? -34.409 -11.107 25.946 1.00 78.00 120 LYS A O 1
ATOM 1026 N N . LYS A 1 121 ? -35.377 -12.693 27.219 1.00 79.94 121 LYS A N 1
ATOM 1027 C CA . LYS A 1 121 ? -36.381 -11.825 27.865 1.00 79.94 121 LYS A CA 1
ATOM 1028 C C . LYS A 1 121 ? -35.783 -10.883 28.921 1.00 79.94 121 LYS A C 1
ATOM 1030 O O . LYS A 1 121 ? -36.331 -9.809 29.142 1.00 79.94 121 LYS A O 1
ATOM 1035 N N . ASP A 1 122 ? -34.640 -11.241 29.503 1.00 86.81 122 ASP A N 1
ATOM 1036 C CA . ASP A 1 122 ? -33.965 -10.468 30.553 1.00 86.81 122 ASP A CA 1
ATOM 1037 C C . ASP A 1 122 ? -32.958 -9.455 29.984 1.00 86.81 122 ASP A C 1
ATOM 1039 O O . ASP A 1 122 ? -32.474 -8.592 30.716 1.00 86.81 122 ASP A O 1
ATOM 1043 N N . LYS A 1 123 ? -32.654 -9.511 28.676 1.00 88.75 123 LYS A N 1
ATOM 1044 C CA . LYS A 1 123 ? -31.639 -8.662 28.021 1.00 88.75 123 LYS A CA 1
ATOM 1045 C C . LYS A 1 123 ? -31.806 -7.172 28.283 1.00 88.75 123 LYS A C 1
ATOM 1047 O O . LYS A 1 123 ? -30.811 -6.463 28.400 1.00 88.75 123 LYS A O 1
ATOM 1052 N N . PHE A 1 124 ? -33.044 -6.691 28.376 1.00 92.00 124 PHE A N 1
ATOM 1053 C CA . PHE A 1 124 ? -33.305 -5.287 28.679 1.00 92.00 124 PHE A CA 1
ATOM 1054 C C . PHE A 1 124 ? -32.808 -4.910 30.084 1.00 92.00 124 PHE A C 1
ATOM 1056 O O . PHE A 1 124 ? -32.098 -3.920 30.240 1.00 92.00 124 PHE A O 1
ATOM 1063 N N . ILE A 1 125 ? -33.114 -5.734 31.091 1.00 93.56 125 ILE A N 1
ATOM 1064 C CA . ILE A 1 125 ? -32.700 -5.524 32.487 1.00 93.56 125 ILE A CA 1
ATOM 1065 C C . ILE A 1 125 ? -31.183 -5.695 32.623 1.00 93.56 125 ILE A C 1
ATOM 1067 O O . ILE A 1 125 ? -30.518 -4.867 33.243 1.00 93.56 125 ILE A O 1
ATOM 1071 N N . ILE A 1 126 ? -30.623 -6.740 32.006 1.00 94.75 126 ILE A N 1
ATOM 1072 C CA . ILE A 1 126 ? -29.178 -7.003 32.016 1.00 94.75 126 ILE A CA 1
ATOM 1073 C C . ILE A 1 126 ? -28.425 -5.844 31.359 1.00 94.75 126 ILE A C 1
ATOM 1075 O O . ILE A 1 126 ? -27.447 -5.361 31.918 1.00 94.75 126 ILE A O 1
ATOM 1079 N N . GLY A 1 127 ? -28.905 -5.338 30.221 1.00 93.94 127 GLY A N 1
ATOM 1080 C CA . GLY A 1 127 ? -28.284 -4.200 29.551 1.00 93.94 127 GLY A CA 1
ATOM 1081 C C . GLY A 1 127 ? -28.394 -2.892 30.341 1.00 93.94 127 GLY A C 1
ATOM 1082 O O . GLY A 1 127 ? -27.440 -2.121 30.353 1.00 93.94 127 GLY A O 1
ATOM 1083 N N . GLN A 1 128 ? -29.495 -2.652 31.065 1.00 94.56 128 GLN A N 1
ATOM 1084 C CA . GLN A 1 128 ? -29.579 -1.515 31.993 1.00 94.56 128 GLN A CA 1
ATOM 1085 C C . GLN A 1 128 ? -28.533 -1.608 33.110 1.00 94.56 128 GLN A C 1
ATOM 1087 O O . GLN A 1 128 ? -27.837 -0.625 33.365 1.00 94.56 128 GLN A O 1
ATOM 1092 N N . LYS A 1 129 ? -28.395 -2.785 33.740 1.00 95.50 129 LYS A N 1
ATOM 1093 C CA . LYS A 1 129 ? -27.353 -3.038 34.749 1.00 95.50 129 LYS A CA 1
ATOM 1094 C C . LYS A 1 129 ? -25.957 -2.834 34.154 1.00 95.50 129 LYS A C 1
ATOM 1096 O O . LYS A 1 129 ? -25.144 -2.130 34.742 1.00 95.50 129 LYS A O 1
ATOM 1101 N N . LEU A 1 130 ? -25.702 -3.390 32.969 1.00 96.19 130 LEU A N 1
ATOM 1102 C CA . LEU A 1 130 ? -24.422 -3.279 32.271 1.00 96.19 130 LEU A CA 1
ATOM 1103 C C . LEU A 1 130 ? -24.021 -1.820 32.031 1.00 96.19 130 LEU A C 1
ATOM 1105 O O . LEU A 1 130 ? -22.893 -1.452 32.326 1.00 96.19 130 LEU A O 1
ATOM 1109 N N . VAL A 1 131 ? -24.933 -0.978 31.534 1.00 95.94 131 VAL A N 1
ATOM 1110 C CA . VAL A 1 131 ? -24.634 0.442 31.271 1.00 95.94 131 VAL A CA 1
ATOM 1111 C C . VAL A 1 131 ? -24.210 1.172 32.545 1.00 95.94 131 VAL A C 1
ATOM 1113 O O . VAL A 1 131 ? -23.251 1.934 32.502 1.00 95.94 131 VAL A O 1
ATOM 1116 N N . ILE A 1 132 ? -24.878 0.919 33.674 1.00 94.94 132 ILE A N 1
ATOM 1117 C CA . ILE A 1 132 ? -24.518 1.524 34.965 1.00 94.94 132 ILE A CA 1
ATOM 1118 C C . ILE A 1 132 ? -23.112 1.077 35.387 1.00 94.94 132 ILE A C 1
ATOM 1120 O O . ILE A 1 132 ? -22.258 1.921 35.647 1.00 94.94 132 ILE A O 1
ATOM 1124 N N . LEU A 1 133 ? -22.844 -0.233 35.351 1.00 96.62 133 LEU A N 1
ATOM 1125 C CA . LEU A 1 133 ? -21.536 -0.800 35.707 1.00 96.62 133 LEU A CA 1
ATOM 1126 C C . LEU A 1 133 ? -20.406 -0.251 34.821 1.00 96.62 133 LEU A C 1
ATOM 1128 O O . LEU A 1 133 ? -19.313 0.022 35.307 1.00 96.62 133 LEU A O 1
ATOM 1132 N N . LEU A 1 134 ? -20.657 -0.074 33.520 1.00 95.56 134 LEU A N 1
ATOM 1133 C CA . LEU A 1 134 ? -19.673 0.473 32.583 1.00 95.56 134 LEU A CA 1
ATOM 1134 C C . LEU A 1 134 ? -19.378 1.954 32.844 1.00 95.56 134 LEU A C 1
ATOM 1136 O O . LEU A 1 134 ? -18.229 2.363 32.704 1.00 95.56 134 LEU A O 1
ATOM 1140 N N . ILE A 1 135 ? -20.378 2.753 33.227 1.00 93.75 135 ILE A N 1
ATOM 1141 C CA . ILE A 1 135 ? -20.164 4.162 33.590 1.00 93.75 135 ILE A CA 1
ATOM 1142 C C . ILE A 1 135 ? -19.291 4.253 34.850 1.00 93.75 135 ILE A C 1
ATOM 1144 O O . ILE A 1 135 ? -18.309 4.992 34.852 1.00 93.75 135 ILE A O 1
ATOM 1148 N N . GLU A 1 136 ? -19.581 3.451 35.876 1.00 94.25 136 GLU A N 1
ATOM 1149 C CA . GLU A 1 136 ? -18.769 3.397 37.103 1.00 94.25 136 GLU A CA 1
ATOM 1150 C C . GLU A 1 136 ? -17.331 2.919 36.828 1.00 94.25 136 GLU A C 1
ATOM 1152 O O . GLU A 1 136 ? -16.364 3.451 37.380 1.00 94.25 136 GLU A O 1
ATOM 1157 N N . LEU A 1 137 ? -17.155 1.938 35.935 1.00 94.69 137 LEU A N 1
ATOM 1158 C CA . LEU A 1 137 ? -15.824 1.488 35.518 1.00 94.69 137 LEU A CA 1
ATOM 1159 C C . LEU A 1 137 ? -15.054 2.554 34.752 1.00 94.69 137 LEU A C 1
ATOM 1161 O O . LEU A 1 137 ? -13.852 2.709 34.974 1.00 94.69 137 LEU A O 1
ATOM 1165 N N . ALA A 1 138 ? -15.728 3.288 33.866 1.00 93.31 138 ALA A N 1
ATOM 1166 C CA . ALA A 1 138 ? -15.107 4.378 33.130 1.00 93.31 138 ALA A CA 1
ATOM 1167 C C . ALA A 1 138 ? -14.523 5.421 34.094 1.00 93.31 138 ALA A C 1
ATOM 1169 O O . ALA A 1 138 ? -13.377 5.834 33.926 1.00 93.31 138 ALA A O 1
ATOM 1170 N N . GLU A 1 139 ? -15.257 5.772 35.154 1.00 91.81 139 GLU A N 1
ATOM 1171 C CA . GLU A 1 139 ? -14.783 6.680 36.203 1.00 91.81 139 GLU A CA 1
ATOM 1172 C C . GLU A 1 139 ? -13.573 6.111 36.962 1.00 91.81 139 GLU A C 1
ATOM 1174 O O . GLU A 1 139 ? -12.578 6.817 37.140 1.00 91.81 139 GLU A O 1
ATOM 1179 N N . LYS A 1 140 ? -13.586 4.820 37.336 1.00 93.25 140 LYS A N 1
ATOM 1180 C CA . LYS A 1 140 ? -12.417 4.170 37.964 1.00 93.25 140 LYS A CA 1
ATOM 1181 C C . LYS A 1 140 ? -11.174 4.198 37.074 1.00 93.25 140 LYS A C 1
ATOM 1183 O O . LYS A 1 140 ? -10.075 4.437 37.576 1.00 93.25 140 LYS A O 1
ATOM 1188 N N . TYR A 1 141 ? -11.326 3.946 35.775 1.00 92.88 141 TYR A N 1
ATOM 1189 C CA . TYR A 1 141 ? -10.216 4.020 34.825 1.00 92.88 141 TYR A CA 1
ATOM 1190 C C . TYR A 1 141 ? -9.721 5.455 34.637 1.00 92.88 141 TYR A C 1
ATOM 1192 O O . TYR A 1 141 ? -8.511 5.684 34.606 1.00 92.88 141 TYR A O 1
ATOM 1200 N N . LEU A 1 142 ? -10.638 6.422 34.571 1.00 89.50 142 LEU A N 1
ATOM 1201 C CA . LEU A 1 142 ? -10.313 7.839 34.443 1.00 89.50 142 LEU A CA 1
ATOM 1202 C C . LEU A 1 142 ? -9.511 8.360 35.643 1.00 89.50 142 LEU A C 1
ATOM 1204 O O . LEU A 1 142 ? -8.525 9.060 35.445 1.00 89.50 142 LEU A O 1
ATOM 1208 N N . LEU A 1 143 ? -9.868 7.967 36.873 1.00 90.25 143 LEU A N 1
ATOM 1209 C CA . LEU A 1 143 ? -9.135 8.340 38.095 1.00 90.25 143 LEU A CA 1
ATOM 1210 C C . LEU A 1 143 ? -7.669 7.874 38.104 1.00 90.25 143 LEU A C 1
ATOM 1212 O O . LEU A 1 143 ? -6.862 8.413 38.856 1.00 90.25 143 LEU A O 1
ATOM 1216 N N . ARG A 1 144 ? -7.320 6.876 37.283 1.00 90.31 144 ARG A N 1
ATOM 1217 C CA . ARG A 1 144 ? -5.944 6.388 37.097 1.00 90.31 144 ARG A CA 1
ATOM 1218 C C . ARG A 1 144 ? -5.335 6.796 35.754 1.00 90.31 144 ARG A C 1
ATOM 1220 O O . ARG A 1 144 ? -4.346 6.201 35.338 1.00 90.31 144 ARG A O 1
ATOM 1227 N N . SER A 1 145 ? -5.937 7.761 35.058 1.00 87.94 145 SER A N 1
ATOM 1228 C CA . SER A 1 145 ? -5.503 8.231 33.735 1.00 87.94 145 SER A CA 1
ATOM 1229 C C . SER A 1 145 ? -5.457 7.133 32.658 1.00 87.94 145 SER A C 1
ATOM 1231 O O . SER A 1 145 ? -4.753 7.258 31.658 1.00 87.94 145 SER A O 1
ATOM 1233 N N . ASN A 1 146 ? -6.225 6.049 32.821 1.00 89.62 146 ASN A N 1
ATOM 1234 C CA . ASN A 1 146 ? -6.332 4.974 31.834 1.00 89.62 146 ASN A CA 1
ATOM 1235 C C . ASN A 1 146 ? -7.437 5.297 30.815 1.00 89.62 146 ASN A C 1
ATOM 1237 O O . ASN A 1 146 ? -8.505 4.676 30.787 1.00 89.62 146 ASN A O 1
ATOM 1241 N N . TYR A 1 147 ? -7.182 6.300 29.975 1.00 87.31 147 TYR A N 1
ATOM 1242 C CA . TYR A 1 147 ? -8.143 6.808 28.991 1.00 87.31 147 TYR A CA 1
ATOM 1243 C C . TYR A 1 147 ? -8.609 5.736 27.998 1.00 87.31 147 TYR A C 1
ATOM 1245 O O . TYR A 1 147 ? -9.785 5.689 27.641 1.00 87.31 147 TYR A O 1
ATOM 1253 N N . LEU A 1 148 ? -7.720 4.820 27.599 1.00 87.94 148 LEU A N 1
ATOM 1254 C CA . LEU A 1 148 ? -8.050 3.748 26.657 1.00 87.94 148 LEU A CA 1
ATOM 1255 C C . LEU A 1 148 ? -9.018 2.711 27.242 1.00 87.94 148 LEU A C 1
ATOM 1257 O O . LEU A 1 148 ? -9.782 2.109 26.503 1.00 87.94 148 LEU A O 1
ATOM 1261 N N . SER A 1 149 ? -9.000 2.461 28.548 1.00 89.19 149 SER A N 1
ATOM 1262 C CA . SER A 1 149 ? -9.981 1.548 29.158 1.00 89.19 149 SER A CA 1
ATOM 1263 C C . SER A 1 149 ? -11.261 2.294 29.535 1.00 89.19 149 SER A C 1
ATOM 1265 O O . SER A 1 149 ? -12.362 1.763 29.378 1.00 89.19 149 SER A O 1
ATOM 1267 N N . CYS A 1 150 ? -11.127 3.560 29.947 1.00 91.38 150 CYS A N 1
ATOM 1268 C CA . CYS A 1 150 ? -12.251 4.460 30.191 1.00 91.38 150 CYS A CA 1
ATOM 1269 C C . CYS A 1 150 ? -13.134 4.591 28.947 1.00 91.38 150 CYS A C 1
ATOM 1271 O O . CYS A 1 150 ? -14.329 4.290 28.992 1.00 91.38 150 CYS A O 1
ATOM 1273 N N . TYR A 1 151 ? -12.551 4.968 27.810 1.00 90.94 151 TYR A N 1
ATOM 1274 C CA . TYR A 1 151 ? -13.341 5.188 26.612 1.00 90.94 151 TYR A CA 1
ATOM 1275 C C . TYR A 1 151 ? -13.930 3.881 26.028 1.00 90.94 151 TYR A C 1
ATOM 1277 O O . TYR A 1 151 ? -14.916 3.959 25.303 1.00 90.94 151 TYR A O 1
ATOM 1285 N N . ASP A 1 152 ? -13.409 2.689 26.364 1.00 89.56 152 ASP A N 1
ATOM 1286 C CA . ASP A 1 152 ? -13.936 1.397 25.886 1.00 89.56 152 ASP A CA 1
ATOM 1287 C C . ASP A 1 152 ? -15.251 1.113 26.600 1.00 89.56 152 ASP A C 1
ATOM 1289 O O . ASP A 1 152 ? -16.259 0.764 25.979 1.00 89.56 152 ASP A O 1
ATOM 1293 N N . CYS A 1 153 ? -15.246 1.371 27.911 1.00 92.19 153 CYS A N 1
ATOM 1294 C CA . CYS A 1 153 ? -16.429 1.316 28.748 1.00 92.19 153 CYS A CA 1
ATOM 1295 C C . CYS A 1 153 ? -17.481 2.319 28.262 1.00 92.19 153 CYS A C 1
ATOM 1297 O O . CYS A 1 153 ? -18.646 1.951 28.091 1.00 92.19 153 CYS A O 1
ATOM 1299 N N . VAL A 1 154 ? -17.074 3.559 27.960 1.00 93.00 154 VAL A N 1
ATOM 1300 C CA . VAL A 1 154 ? -17.989 4.584 27.433 1.00 93.00 154 VAL A CA 1
ATOM 1301 C C . VAL A 1 154 ? -18.576 4.163 26.088 1.00 93.00 154 VAL A C 1
ATOM 1303 O O . VAL A 1 154 ? -19.797 4.156 25.935 1.00 93.00 154 VAL A O 1
ATOM 1306 N N . ALA A 1 155 ? -17.749 3.741 25.139 1.00 91.38 155 ALA A N 1
ATOM 1307 C CA . ALA A 1 155 ? -18.193 3.292 23.827 1.00 91.38 155 ALA A CA 1
ATOM 1308 C C . ALA A 1 155 ? -19.203 2.136 23.921 1.00 91.38 155 ALA A C 1
ATOM 1310 O O . ALA A 1 155 ? -20.276 2.188 23.314 1.00 91.38 155 ALA A O 1
ATOM 1311 N N . ARG A 1 156 ? -18.917 1.124 24.753 1.00 91.75 156 ARG A N 1
ATOM 1312 C CA . ARG A 1 156 ? -19.849 0.014 24.992 1.00 91.75 156 ARG A CA 1
ATOM 1313 C C . ARG A 1 156 ? -21.136 0.488 25.657 1.00 91.75 156 ARG A C 1
ATOM 1315 O O . ARG A 1 156 ? -22.217 0.037 25.281 1.00 91.75 156 ARG A O 1
ATOM 1322 N N . SER A 1 157 ? -21.049 1.411 26.613 1.00 93.94 157 SER A N 1
ATOM 1323 C CA . SER A 1 157 ? -22.229 1.959 27.288 1.00 93.94 157 SER A CA 1
ATOM 1324 C C . SER A 1 157 ? -23.153 2.695 26.308 1.00 93.94 157 SER A C 1
ATOM 1326 O O . SER A 1 157 ? -24.373 2.527 26.376 1.00 93.94 157 SER A O 1
ATOM 1328 N N . ILE A 1 158 ? -22.591 3.428 25.338 1.00 92.19 158 ILE A N 1
ATOM 1329 C CA . ILE A 1 158 ? -23.332 4.108 24.266 1.00 92.19 158 ILE A CA 1
ATOM 1330 C C . ILE A 1 158 ? -23.997 3.083 23.356 1.00 92.19 158 ILE A C 1
ATOM 1332 O O . ILE A 1 158 ? -25.198 3.171 23.110 1.00 92.19 158 ILE A O 1
ATOM 1336 N N . GLU A 1 159 ? -23.247 2.083 22.900 1.00 89.75 159 GLU A N 1
ATOM 1337 C CA . GLU A 1 159 ? -23.749 1.032 22.017 1.00 89.75 159 GLU A CA 1
ATOM 1338 C C . GLU A 1 159 ? -24.952 0.296 22.632 1.00 89.75 159 GLU A C 1
ATOM 1340 O O . GLU A 1 159 ? -26.019 0.201 22.014 1.00 89.75 159 GLU A O 1
ATOM 1345 N N . VAL A 1 160 ? -24.810 -0.182 23.873 1.00 91.38 160 VAL A N 1
ATOM 1346 C CA . VAL A 1 160 ? -25.877 -0.874 24.614 1.00 91.38 160 VAL A CA 1
ATOM 1347 C C . VAL A 1 160 ? -27.074 0.056 24.810 1.00 91.38 160 VAL A C 1
ATOM 1349 O O . VAL A 1 160 ? -28.220 -0.341 24.573 1.00 91.38 160 VAL A O 1
ATOM 1352 N N . SER A 1 161 ? -26.824 1.317 25.168 1.00 92.50 161 SER A N 1
ATOM 1353 C CA . SER A 1 161 ? -27.885 2.298 25.389 1.00 92.50 161 SER A CA 1
ATOM 1354 C C . SER A 1 161 ? -28.653 2.638 24.111 1.00 92.50 161 SER A C 1
ATOM 1356 O O . SER A 1 161 ? -29.880 2.724 24.151 1.00 92.50 161 SER A O 1
ATOM 1358 N N . ILE A 1 162 ? -27.981 2.777 22.964 1.00 90.12 162 ILE A N 1
ATOM 1359 C CA . ILE A 1 162 ? -28.621 2.996 21.658 1.00 90.12 162 ILE A CA 1
ATOM 1360 C C . ILE A 1 162 ? -29.451 1.767 21.267 1.00 90.12 162 ILE A C 1
ATOM 1362 O O . ILE A 1 162 ? -30.612 1.899 20.860 1.00 90.12 162 ILE A O 1
ATOM 1366 N N . ARG A 1 163 ? -28.894 0.556 21.423 1.00 88.44 163 ARG A N 1
ATOM 1367 C CA . ARG A 1 163 ? -29.602 -0.701 21.126 1.00 88.44 163 ARG A CA 1
ATOM 1368 C C . ARG A 1 163 ? -30.909 -0.798 21.911 1.00 88.44 163 ARG A C 1
ATOM 1370 O O . ARG A 1 163 ? -31.952 -1.064 21.309 1.00 88.44 163 ARG A O 1
ATOM 1377 N N . LEU A 1 164 ? -30.870 -0.486 23.205 1.00 90.31 164 LEU A N 1
ATOM 1378 C CA . LEU A 1 164 ? -32.016 -0.570 24.113 1.00 90.31 164 LEU A CA 1
ATOM 1379 C C . LEU A 1 164 ? -32.898 0.692 24.174 1.00 90.31 164 LEU A C 1
ATOM 1381 O O . LEU A 1 164 ? -33.973 0.645 24.763 1.00 90.31 164 LEU A O 1
ATOM 1385 N N . GLY A 1 165 ? -32.492 1.811 23.564 1.00 88.75 165 GLY A N 1
ATOM 1386 C CA . GLY A 1 165 ? -33.243 3.074 23.608 1.00 88.75 165 GLY A CA 1
ATOM 1387 C C . GLY A 1 165 ? -33.196 3.793 24.966 1.00 88.75 165 GLY A C 1
ATOM 1388 O O . GLY A 1 165 ? -34.140 4.494 25.329 1.00 88.75 165 GLY A O 1
ATOM 1389 N N . LEU A 1 166 ? -32.109 3.634 25.723 1.00 91.31 166 LEU A N 1
ATOM 1390 C CA . LEU A 1 166 ? -31.926 4.165 27.080 1.00 91.31 166 LEU A CA 1
ATOM 1391 C C . LEU A 1 166 ? -31.535 5.657 27.078 1.00 91.31 166 LEU A C 1
ATOM 1393 O O . LEU A 1 166 ? -30.410 6.028 27.406 1.00 91.31 166 LEU A O 1
ATOM 1397 N N . LYS A 1 167 ? -32.471 6.538 26.699 1.00 90.75 167 LYS A N 1
ATOM 1398 C CA . LYS A 1 167 ? -32.199 7.979 26.505 1.00 90.75 167 LYS A CA 1
ATOM 1399 C C . LYS A 1 167 ? -31.611 8.679 27.737 1.00 90.75 167 LYS A C 1
ATOM 1401 O O . LYS A 1 167 ? -30.681 9.462 27.589 1.00 90.75 167 LYS A O 1
ATOM 1406 N N . LYS A 1 168 ? -32.113 8.378 28.942 1.00 90.38 168 LYS A N 1
ATOM 1407 C CA . LYS A 1 168 ? -31.651 9.007 30.194 1.00 90.38 168 LYS A CA 1
ATOM 1408 C C . LYS A 1 168 ? -30.169 8.719 30.457 1.00 90.38 168 LYS A C 1
ATOM 1410 O O . LYS A 1 168 ? -29.417 9.632 30.776 1.00 90.38 168 LYS A O 1
ATOM 1415 N N . GLN A 1 169 ? -29.758 7.465 30.284 1.00 91.25 169 GLN A N 1
ATOM 1416 C CA . GLN A 1 169 ? -28.375 7.029 30.455 1.00 91.25 169 GLN A CA 1
ATOM 1417 C C . GLN A 1 169 ? -27.457 7.687 29.421 1.00 91.25 169 GLN A C 1
ATOM 1419 O O . GLN A 1 169 ? -26.372 8.134 29.772 1.00 91.25 169 GLN A O 1
ATOM 1424 N N . ILE A 1 170 ? -27.912 7.828 28.173 1.00 91.50 170 ILE A N 1
ATOM 1425 C CA . ILE A 1 170 ? -27.148 8.525 27.127 1.00 91.50 170 ILE A CA 1
ATOM 1426 C C . ILE A 1 170 ? -26.936 9.991 27.489 1.00 91.50 170 ILE A C 1
ATOM 1428 O O . ILE A 1 170 ? -25.826 10.486 27.343 1.00 91.50 170 ILE A O 1
ATOM 1432 N N . THR A 1 171 ? -27.947 10.681 28.022 1.00 91.81 171 THR A N 1
ATOM 1433 C CA . THR A 1 171 ? -27.779 12.058 28.510 1.00 91.81 171 THR A CA 1
ATOM 1434 C C . THR A 1 171 ? -26.725 12.147 29.619 1.00 91.81 171 THR A C 1
ATOM 1436 O O . THR A 1 171 ? -25.896 13.055 29.600 1.00 91.81 171 THR A O 1
ATOM 1439 N N . THR A 1 172 ? -26.699 11.190 30.554 1.00 91.25 172 THR A N 1
ATOM 1440 C CA . THR A 1 172 ? -25.641 11.109 31.575 1.00 91.25 172 THR A CA 1
ATOM 1441 C C . THR A 1 172 ? -24.262 10.906 30.944 1.00 91.25 172 THR A C 1
ATOM 1443 O O . THR A 1 172 ? -23.330 11.631 31.284 1.00 91.25 172 THR A O 1
ATOM 1446 N N . ILE A 1 173 ? -24.141 9.983 29.984 1.00 91.88 173 ILE A N 1
ATOM 1447 C CA . ILE A 1 173 ? -22.885 9.712 29.272 1.00 91.88 173 ILE A CA 1
ATOM 1448 C C . ILE A 1 173 ? -22.400 10.957 28.517 1.00 91.88 173 ILE A C 1
ATOM 1450 O O . ILE A 1 173 ? -21.225 11.295 28.615 1.00 91.88 173 ILE A O 1
ATOM 1454 N N . ILE A 1 174 ? -23.290 11.675 27.822 1.00 92.38 174 ILE A N 1
ATOM 1455 C CA . ILE A 1 174 ? -22.965 12.926 27.118 1.00 92.38 174 ILE A CA 1
ATOM 1456 C C . ILE A 1 174 ? -22.376 13.952 28.090 1.00 92.38 174 ILE A C 1
ATOM 1458 O O . ILE A 1 174 ? -21.330 14.531 27.811 1.00 92.38 174 ILE A O 1
ATOM 1462 N N . ASN A 1 175 ? -23.022 14.168 29.239 1.00 91.56 175 ASN A N 1
ATOM 1463 C CA . ASN A 1 175 ? -22.557 15.143 30.226 1.00 91.56 175 ASN A CA 1
ATOM 1464 C C . ASN A 1 175 ? -21.201 14.756 30.829 1.00 91.56 175 ASN A C 1
ATOM 1466 O O . ASN A 1 175 ? -20.354 15.625 31.032 1.00 91.56 175 ASN A O 1
ATOM 1470 N N . ASN A 1 176 ? -20.978 13.466 31.090 1.00 89.31 176 ASN A N 1
ATOM 1471 C CA . ASN A 1 176 ? -19.689 12.974 31.570 1.00 89.31 176 ASN A CA 1
ATOM 1472 C C . ASN A 1 176 ? -18.601 13.129 30.498 1.00 89.31 176 ASN A C 1
ATOM 1474 O O . ASN A 1 176 ? -17.516 13.608 30.810 1.00 89.31 176 ASN A O 1
ATOM 1478 N N . LEU A 1 177 ? -18.898 12.811 29.235 1.00 91.00 177 LEU A N 1
ATOM 1479 C CA . LEU A 1 177 ? -17.969 12.996 28.119 1.00 91.00 177 LEU A CA 1
ATOM 1480 C C . LEU A 1 177 ? -17.567 14.457 27.927 1.00 91.00 177 LEU A C 1
ATOM 1482 O O . LEU A 1 177 ? -16.385 14.720 27.741 1.00 91.00 177 LEU A O 1
ATOM 1486 N N . LYS A 1 178 ? -18.510 15.404 28.021 1.00 91.12 178 LYS A N 1
ATOM 1487 C CA . LYS A 1 178 ? -18.193 16.840 27.948 1.00 91.12 178 LYS A CA 1
ATOM 1488 C C . LYS A 1 178 ? -17.188 17.242 29.027 1.00 91.12 178 LYS A C 1
ATOM 1490 O O . LYS A 1 178 ? -16.152 17.802 28.700 1.00 91.12 178 LYS A O 1
ATOM 1495 N N . LYS A 1 179 ? -17.425 16.837 30.281 1.00 88.25 179 LYS A N 1
ATOM 1496 C CA . LYS A 1 179 ? -16.484 17.085 31.388 1.00 88.25 179 LYS A CA 1
ATOM 1497 C C . LYS A 1 179 ? -15.112 16.453 31.151 1.00 88.25 179 LYS A C 1
ATOM 1499 O O . LYS A 1 179 ? -14.102 17.066 31.471 1.00 88.25 179 LYS A O 1
ATOM 1504 N N . ILE A 1 180 ? -15.065 15.229 30.619 1.00 86.88 180 ILE A N 1
ATOM 1505 C CA . ILE A 1 180 ? -13.796 14.561 30.295 1.00 86.88 180 ILE A CA 1
ATOM 1506 C C . ILE A 1 180 ? -13.047 15.355 29.224 1.00 86.88 180 ILE A C 1
ATOM 1508 O O . ILE A 1 180 ? -11.859 15.619 29.393 1.00 86.88 180 ILE A O 1
ATOM 1512 N N . VAL A 1 181 ? -13.735 15.767 28.157 1.00 89.38 181 VAL A N 1
ATOM 1513 C CA . VAL A 1 181 ? -13.155 16.606 27.104 1.00 89.38 181 VAL A CA 1
ATOM 1514 C C . VAL A 1 181 ? -12.620 17.902 27.703 1.00 89.38 181 VAL A C 1
ATOM 1516 O O . VAL A 1 181 ? -11.444 18.175 27.523 1.00 89.38 181 VAL A O 1
ATOM 1519 N N . ASP A 1 182 ? -13.419 18.642 28.472 1.00 88.31 182 ASP A N 1
ATOM 1520 C CA . ASP A 1 182 ? -13.002 19.913 29.085 1.00 88.31 182 ASP A CA 1
ATOM 1521 C C . ASP A 1 182 ? -11.756 19.760 29.968 1.00 88.31 182 ASP A C 1
ATOM 1523 O O . ASP A 1 182 ? -10.827 20.557 29.880 1.00 88.31 182 ASP A O 1
ATOM 1527 N N . ASN A 1 183 ? -11.703 18.703 30.781 1.00 84.88 183 ASN A N 1
ATOM 1528 C CA . ASN A 1 183 ? -10.578 18.459 31.684 1.00 84.88 183 ASN A CA 1
ATOM 1529 C C . ASN A 1 183 ? -9.307 18.003 30.951 1.00 84.88 183 ASN A C 1
ATOM 1531 O O . ASN A 1 183 ? -8.196 18.306 31.383 1.00 84.88 183 ASN A O 1
ATOM 1535 N N . THR A 1 184 ? -9.453 17.231 29.872 1.00 83.88 184 THR A N 1
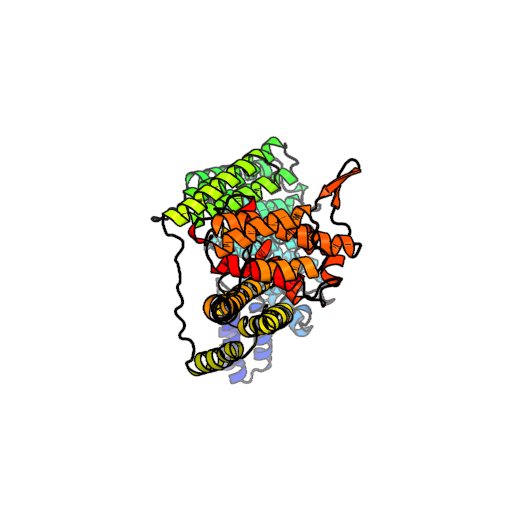ATOM 1536 C CA . THR A 1 184 ? -8.309 16.677 29.130 1.00 83.88 184 THR A CA 1
ATOM 1537 C C . THR A 1 184 ? -7.790 17.621 28.058 1.00 83.88 184 THR A C 1
ATOM 1539 O O . THR A 1 184 ? -6.600 17.581 27.771 1.00 83.88 184 THR A O 1
ATOM 1542 N N . PHE A 1 185 ? -8.625 18.516 27.527 1.00 86.69 185 PHE A N 1
ATOM 1543 C CA . PHE A 1 185 ? -8.288 19.380 26.396 1.00 86.69 185 PHE A CA 1
ATOM 1544 C C . PHE A 1 185 ? -7.031 20.228 26.615 1.00 86.69 185 PHE A C 1
ATOM 1546 O O . PHE A 1 185 ? -6.196 20.350 25.720 1.00 86.69 185 PHE A O 1
ATOM 1553 N N . GLU A 1 186 ? -6.864 20.779 27.816 1.00 83.69 186 GLU A N 1
ATOM 1554 C CA . GLU A 1 186 ? -5.699 21.610 28.137 1.00 83.69 186 GLU A CA 1
ATOM 1555 C C . GLU A 1 186 ? -4.422 20.792 28.351 1.00 83.69 186 GLU A C 1
ATOM 1557 O O . GLU A 1 186 ? -3.329 21.259 28.043 1.00 83.69 186 GLU A O 1
ATOM 1562 N N . SER A 1 187 ? -4.549 19.565 28.863 1.00 83.69 187 SER A N 1
ATOM 1563 C CA . SER A 1 187 ? -3.393 18.711 29.171 1.00 83.69 187 SER A CA 1
ATOM 1564 C C . SER A 1 187 ? -2.915 17.905 27.965 1.00 83.69 187 SER A C 1
ATOM 1566 O O . SER A 1 187 ? -1.713 17.788 27.743 1.00 83.69 187 SER A O 1
ATOM 1568 N N . ASP A 1 188 ? -3.846 17.363 27.183 1.00 86.31 188 ASP A N 1
ATOM 1569 C CA . ASP A 1 188 ? -3.571 16.574 25.992 1.00 86.31 188 ASP A CA 1
ATOM 1570 C C . ASP A 1 188 ? -4.773 16.612 25.030 1.00 86.31 188 ASP A C 1
ATOM 1572 O O . ASP A 1 188 ? -5.744 15.852 25.144 1.00 86.31 188 ASP A O 1
ATOM 1576 N N . LYS A 1 189 ? -4.667 17.496 24.029 1.00 91.19 189 LYS A N 1
ATOM 1577 C CA . LYS A 1 189 ? -5.676 17.721 22.980 1.00 91.19 189 LYS A CA 1
ATOM 1578 C C . LYS A 1 189 ? -5.981 16.469 22.150 1.00 91.19 189 LYS A C 1
ATOM 1580 O O . LYS A 1 189 ? -7.036 16.405 21.515 1.00 91.19 189 LYS A O 1
ATOM 1585 N N . ARG A 1 190 ? -5.124 15.437 22.180 1.00 90.88 190 ARG A N 1
ATOM 1586 C CA . ARG A 1 190 ? -5.361 14.162 21.487 1.00 90.88 190 ARG A CA 1
ATOM 1587 C C . ARG A 1 190 ? -6.719 13.587 21.916 1.00 90.88 190 ARG A C 1
ATOM 1589 O O . ARG A 1 190 ? -7.493 13.107 21.083 1.00 90.88 190 ARG A O 1
ATOM 1596 N N . TRP A 1 191 ? -7.032 13.617 23.209 1.00 88.06 191 TRP A N 1
ATOM 1597 C CA . TRP A 1 191 ? -8.166 12.878 23.778 1.00 88.06 191 TRP A CA 1
ATOM 1598 C C . TRP A 1 191 ? -9.557 13.412 23.413 1.00 88.06 191 TRP A C 1
ATOM 1600 O O . TRP A 1 191 ? -10.546 12.871 23.896 1.00 88.06 191 TRP A O 1
ATOM 1610 N N . VAL A 1 192 ? -9.658 14.394 22.513 1.00 91.00 192 VAL A N 1
ATOM 1611 C CA . VAL A 1 192 ? -10.920 14.850 21.901 1.00 91.00 192 VAL A CA 1
ATOM 1612 C C . VAL A 1 192 ? -11.423 13.894 20.812 1.00 91.00 192 VAL A C 1
ATOM 1614 O O . VAL A 1 192 ? -12.623 13.852 20.528 1.00 91.00 192 VAL A O 1
ATOM 1617 N N . LEU A 1 193 ? -10.536 13.097 20.206 1.00 91.19 193 LEU A N 1
ATOM 1618 C CA . LEU A 1 193 ? -10.865 12.287 19.030 1.00 91.19 193 LEU A CA 1
ATOM 1619 C C . LEU A 1 193 ? -11.930 11.207 19.306 1.00 91.19 193 LEU A C 1
ATOM 1621 O O . LEU A 1 193 ? -12.900 11.094 18.557 1.00 91.19 193 LEU A O 1
ATOM 1625 N N . GLU A 1 194 ? -11.794 10.402 20.364 1.00 90.38 194 GLU A N 1
ATOM 1626 C CA . GLU A 1 194 ? -12.799 9.386 20.716 1.00 90.38 194 GLU A CA 1
ATOM 1627 C C . GLU A 1 194 ? -14.129 9.998 21.157 1.00 90.38 194 GLU A C 1
ATOM 1629 O O . GLU A 1 194 ? -15.152 9.574 20.615 1.00 90.38 194 GLU A O 1
ATOM 1634 N N . PRO A 1 195 ? -14.164 11.003 22.059 1.00 91.19 195 PRO A N 1
ATOM 1635 C CA . PRO A 1 195 ? -15.391 11.730 22.364 1.00 91.19 195 PRO A CA 1
ATOM 1636 C C . PRO A 1 195 ? -16.105 12.257 21.119 1.00 91.19 195 PRO A C 1
ATOM 1638 O O . PRO A 1 195 ? -17.320 12.096 21.019 1.00 91.19 195 PRO A O 1
ATOM 1641 N N . SER A 1 196 ? -15.373 12.799 20.136 1.00 92.50 196 SER A N 1
ATOM 1642 C CA . SER A 1 196 ? -15.961 13.210 18.855 1.00 92.50 196 SER A CA 1
ATOM 1643 C C . SER A 1 196 ? -16.696 12.058 18.169 1.00 92.50 196 SER A C 1
ATOM 1645 O O . SER A 1 196 ? -17.875 12.172 17.827 1.00 92.50 196 SER A O 1
ATOM 1647 N N . ARG A 1 197 ? -16.042 10.901 18.044 1.00 91.56 197 ARG A N 1
ATOM 1648 C CA . ARG A 1 197 ? -16.631 9.716 17.404 1.00 91.56 197 ARG A CA 1
ATOM 1649 C C . ARG A 1 197 ? -17.857 9.205 18.155 1.00 91.56 197 ARG A C 1
ATOM 1651 O O . ARG A 1 197 ? -18.821 8.756 17.536 1.00 91.56 197 ARG A O 1
ATOM 1658 N N . PHE A 1 198 ? -17.841 9.292 19.481 1.00 91.75 198 PHE A N 1
ATOM 1659 C CA . PHE A 1 198 ? -18.971 8.921 20.328 1.00 91.75 198 PHE A CA 1
ATOM 1660 C C . PHE A 1 198 ? -20.158 9.856 20.141 1.00 91.75 198 PHE A C 1
ATOM 1662 O O . PHE A 1 198 ? -21.285 9.390 19.958 1.00 91.75 198 PHE A O 1
ATOM 1669 N N . PHE A 1 199 ? -19.915 11.167 20.122 1.00 92.38 199 PHE A N 1
ATOM 1670 C CA . PHE A 1 199 ? -20.953 12.141 19.813 1.00 92.38 199 PHE A CA 1
ATOM 1671 C C . PHE A 1 199 ? -21.526 11.912 18.412 1.00 92.38 199 PHE A C 1
ATOM 1673 O O . PHE A 1 199 ? -22.745 11.945 18.248 1.00 92.38 199 PHE A O 1
ATOM 1680 N N . TYR A 1 200 ? -20.693 11.568 17.427 1.00 91.12 200 TYR A N 1
ATOM 1681 C CA . TYR A 1 200 ? -21.153 11.238 16.079 1.00 91.12 200 TYR A CA 1
ATOM 1682 C C . TYR A 1 200 ? -22.087 10.018 16.065 1.00 91.12 200 TYR A C 1
ATOM 1684 O O . TYR A 1 200 ? -23.149 10.049 15.439 1.00 91.12 200 TYR A O 1
ATOM 1692 N N . GLN A 1 201 ? -21.737 8.946 16.782 1.00 89.31 201 GLN A N 1
ATOM 1693 C CA . GLN A 1 201 ? -22.570 7.741 16.887 1.00 89.31 201 GLN A CA 1
ATOM 1694 C C . GLN A 1 201 ? -23.932 8.042 17.540 1.00 89.31 201 GLN A C 1
ATOM 1696 O O . GLN A 1 201 ? -24.973 7.540 17.112 1.00 89.31 201 GLN A O 1
ATOM 1701 N N . ILE A 1 202 ? -23.942 8.899 18.564 1.00 90.81 202 ILE A N 1
ATOM 1702 C CA . ILE A 1 202 ? -25.172 9.346 19.226 1.00 90.81 202 ILE A CA 1
ATOM 1703 C C . ILE A 1 202 ? -26.030 10.189 18.272 1.00 90.81 202 ILE A C 1
ATOM 1705 O O . ILE A 1 202 ? -27.243 9.964 18.200 1.00 90.81 202 ILE A O 1
ATOM 1709 N N . ALA A 1 203 ? -25.412 11.125 17.546 1.00 89.94 203 ALA A N 1
ATOM 1710 C CA . ALA A 1 203 ? -26.078 12.050 16.631 1.00 89.94 203 ALA A CA 1
ATOM 1711 C C . ALA A 1 203 ? -26.668 11.337 15.401 1.00 89.94 203 ALA A C 1
ATOM 1713 O O . ALA A 1 203 ? -27.812 11.577 15.024 1.00 89.94 203 ALA A O 1
ATOM 1714 N N . SER A 1 204 ? -25.924 10.406 14.805 1.00 87.81 204 SER A N 1
ATOM 1715 C CA . SER A 1 204 ? -26.340 9.659 13.607 1.00 87.81 204 SER A CA 1
ATOM 1716 C C . SER A 1 204 ? -27.438 8.617 13.869 1.00 87.81 204 SER A C 1
ATOM 1718 O O . SER A 1 204 ? -28.165 8.221 12.952 1.00 87.81 204 SER A O 1
ATOM 1720 N N . SER A 1 205 ? -27.622 8.186 15.119 1.00 87.44 205 SER A N 1
ATOM 1721 C CA . SER A 1 205 ? -28.660 7.225 15.494 1.00 87.44 205 SER A CA 1
ATOM 1722 C C . SER A 1 205 ? -30.054 7.867 15.554 1.00 87.44 205 SER A C 1
ATOM 1724 O O . SER A 1 205 ? -30.333 8.749 16.367 1.00 87.44 205 SER A O 1
ATOM 1726 N N . LYS A 1 206 ? -31.007 7.319 14.782 1.00 85.25 206 LYS A N 1
ATOM 1727 C CA . LYS A 1 206 ? -32.424 7.750 14.774 1.00 85.25 206 LYS A CA 1
ATOM 1728 C C . LYS A 1 206 ? -33.102 7.719 16.152 1.00 85.25 206 LYS A C 1
ATOM 1730 O O . LYS A 1 206 ? -34.109 8.387 16.350 1.00 85.25 206 LYS A O 1
ATOM 1735 N N . LYS A 1 207 ? -32.599 6.913 17.095 1.00 84.44 207 LYS A N 1
ATOM 1736 C CA . LYS A 1 207 ? -33.176 6.794 18.445 1.00 84.44 207 LYS A CA 1
ATOM 1737 C C . LYS A 1 207 ? -32.742 7.933 19.375 1.00 84.44 207 LYS A C 1
ATOM 1739 O O . LYS A 1 207 ? -33.404 8.159 20.388 1.00 84.44 207 LYS A O 1
ATOM 1744 N N . THR A 1 208 ? -31.622 8.590 19.073 1.00 84.94 208 THR A N 1
ATOM 1745 C CA . THR A 1 208 ? -30.856 9.415 20.026 1.00 84.94 208 THR A CA 1
ATOM 1746 C C . THR A 1 208 ? -30.375 10.742 19.454 1.00 84.94 208 THR A C 1
ATOM 1748 O O . THR A 1 208 ? -29.868 11.559 20.214 1.00 84.94 208 THR A O 1
ATOM 1751 N N . ASN A 1 209 ? -30.580 10.985 18.160 1.00 79.62 209 ASN A N 1
ATOM 1752 C CA . ASN A 1 209 ? -30.202 12.215 17.465 1.00 79.62 209 ASN A CA 1
ATOM 1753 C C . ASN A 1 209 ? -30.686 13.500 18.159 1.00 79.62 209 ASN A C 1
ATOM 1755 O O . ASN A 1 209 ? -29.984 14.501 18.144 1.00 79.62 209 ASN A O 1
ATOM 1759 N N . SER A 1 210 ? -31.842 13.465 18.827 1.00 84.12 210 SER A N 1
ATOM 1760 C CA . SER A 1 210 ? -32.406 14.607 19.554 1.00 84.12 210 SER A CA 1
ATOM 1761 C C . SER A 1 210 ? -31.693 14.946 20.872 1.00 84.12 210 SER A C 1
ATOM 1763 O O . SER A 1 210 ? -32.132 15.856 21.567 1.00 84.12 210 SER A O 1
ATOM 1765 N N . LEU A 1 211 ? -30.693 14.162 21.295 1.00 88.44 211 LEU A N 1
ATOM 1766 C CA . LEU A 1 211 ? -30.021 14.325 22.593 1.00 88.44 211 LEU A CA 1
ATOM 1767 C C . LEU A 1 211 ? -28.780 15.223 22.532 1.00 88.44 211 LEU A C 1
ATOM 1769 O O . LEU A 1 211 ? -28.321 15.663 23.584 1.00 88.44 211 LEU A O 1
ATOM 1773 N N . LEU A 1 212 ? -28.245 15.486 21.338 1.00 88.12 212 LEU A N 1
ATOM 1774 C CA . LEU A 1 212 ? -27.171 16.454 21.116 1.00 88.12 212 LEU A CA 1
ATOM 1775 C C . LEU A 1 212 ? -27.758 17.710 20.480 1.00 88.12 212 LEU A C 1
ATOM 1777 O O . LEU A 1 212 ? -28.499 17.626 19.502 1.00 88.12 212 LEU A O 1
ATOM 1781 N N . THR A 1 213 ? -27.439 18.868 21.049 1.00 87.75 213 THR A N 1
ATOM 1782 C CA . THR A 1 213 ? -27.883 20.156 20.505 1.00 87.75 213 THR A CA 1
ATOM 1783 C C . THR A 1 213 ? -26.925 20.650 19.422 1.00 87.75 213 THR A C 1
ATOM 1785 O O . THR A 1 213 ? -25.756 20.270 19.400 1.00 87.75 213 THR A O 1
ATOM 1788 N N . GLU A 1 214 ? -27.382 21.551 18.549 1.00 86.00 214 GLU A N 1
ATOM 1789 C CA . GLU A 1 214 ? -26.502 22.215 17.570 1.00 86.00 214 GLU A CA 1
ATOM 1790 C C . GLU A 1 214 ? -25.338 22.947 18.251 1.00 86.00 214 GLU A C 1
ATOM 1792 O O . GLU A 1 214 ? -24.215 22.928 17.752 1.00 86.00 214 GLU A O 1
ATOM 1797 N N . LYS A 1 215 ? -25.582 23.515 19.441 1.00 89.06 215 LYS A N 1
ATOM 1798 C CA . LYS A 1 215 ? -24.547 24.147 20.264 1.00 89.06 215 LYS A CA 1
ATOM 1799 C C . LYS A 1 215 ? -23.450 23.158 20.667 1.00 89.06 215 LYS A C 1
ATOM 1801 O O . LYS A 1 215 ? -22.277 23.507 20.601 1.00 89.06 215 LYS A O 1
ATOM 1806 N N . ASP A 1 216 ? -23.821 21.937 21.047 1.00 89.69 216 ASP A N 1
ATOM 1807 C CA . ASP A 1 216 ? -22.855 20.905 21.445 1.00 89.69 216 ASP A CA 1
ATOM 1808 C C . ASP A 1 216 ? -21.951 20.498 20.276 1.00 89.69 216 ASP A C 1
ATOM 1810 O O . ASP A 1 216 ? -20.751 20.298 20.449 1.00 89.69 216 ASP A O 1
ATOM 1814 N N . ILE A 1 217 ? -22.531 20.400 19.077 1.00 89.38 217 ILE A N 1
ATOM 1815 C CA . ILE A 1 217 ? -21.796 20.066 17.853 1.00 89.38 217 ILE A CA 1
ATOM 1816 C C . ILE A 1 217 ? -20.862 21.218 17.463 1.00 89.38 217 ILE A C 1
ATOM 1818 O O . ILE A 1 217 ? -19.705 20.982 17.117 1.00 89.38 217 ILE A O 1
ATOM 1822 N N . ALA A 1 218 ? -21.332 22.465 17.556 1.00 89.62 218 ALA A N 1
ATOM 1823 C CA . ALA A 1 218 ? -20.515 23.643 17.283 1.00 89.62 218 ALA A CA 1
ATOM 1824 C C . ALA A 1 218 ? -19.307 23.736 18.232 1.00 89.62 218 ALA A C 1
ATOM 1826 O O . ALA A 1 218 ? -18.186 23.955 17.777 1.00 89.62 218 ALA A O 1
ATOM 1827 N N . GLU A 1 219 ? -19.511 23.502 19.531 1.00 91.56 219 GLU A N 1
ATOM 1828 C CA . GLU A 1 219 ? -18.435 23.511 20.528 1.00 91.56 219 GLU A CA 1
ATOM 1829 C C . GLU A 1 219 ? -17.389 22.416 20.261 1.00 91.56 219 GLU A C 1
ATOM 1831 O O . GLU A 1 219 ? -16.182 22.665 20.323 1.00 91.56 219 GLU A O 1
ATOM 1836 N N . LEU A 1 220 ? -17.836 21.210 19.898 1.00 92.00 220 LEU A N 1
ATOM 1837 C CA . LEU A 1 220 ? -16.945 20.121 19.508 1.00 92.00 220 LEU A CA 1
ATOM 1838 C C . LEU A 1 220 ? -16.121 20.482 18.263 1.00 92.00 220 LEU A C 1
ATOM 1840 O O . LEU A 1 220 ? -14.908 20.287 18.258 1.00 92.00 220 LEU A O 1
ATOM 1844 N N . ASN A 1 221 ? -16.754 21.034 17.224 1.00 91.12 221 ASN A N 1
ATOM 1845 C CA . ASN A 1 221 ? -16.062 21.431 15.995 1.00 91.12 221 ASN A CA 1
ATOM 1846 C C . ASN A 1 221 ? -15.032 22.540 16.236 1.00 91.12 221 ASN A C 1
ATOM 1848 O O . ASN A 1 221 ? -13.967 22.525 15.613 1.00 91.12 221 ASN A O 1
ATOM 1852 N N . MET A 1 222 ? -15.310 23.468 17.160 1.00 92.69 222 MET A N 1
ATOM 1853 C CA . MET A 1 222 ? -14.326 24.462 17.595 1.00 92.69 222 MET A CA 1
ATOM 1854 C C . MET A 1 222 ? -13.100 23.789 18.219 1.00 92.69 222 MET A C 1
ATOM 1856 O O . MET A 1 222 ? -11.984 24.033 17.765 1.00 92.69 222 MET A O 1
ATOM 1860 N N . LYS A 1 223 ? -13.300 22.877 19.180 1.00 94.75 223 LYS A N 1
ATOM 1861 C CA . LYS A 1 223 ? -12.208 22.130 19.831 1.00 94.75 223 LYS A CA 1
ATOM 1862 C C . LYS A 1 223 ? -11.401 21.292 18.840 1.00 94.75 223 LYS A C 1
ATOM 1864 O O . LYS A 1 223 ? -10.172 21.274 18.904 1.00 94.75 223 LYS A O 1
ATOM 1869 N N . LEU A 1 224 ? -12.063 20.623 17.893 1.00 95.00 224 LEU A N 1
ATOM 1870 C CA . LEU A 1 224 ? -11.382 19.876 16.830 1.00 95.00 224 LEU A CA 1
ATOM 1871 C C . LEU A 1 224 ? -10.544 20.812 15.943 1.00 95.00 224 LEU A C 1
ATOM 1873 O O . LEU A 1 224 ? -9.403 20.488 15.621 1.00 95.00 224 LEU A O 1
ATOM 1877 N N . SER A 1 225 ? -11.079 21.978 15.571 1.00 94.38 225 SER A N 1
ATOM 1878 C CA . SER A 1 225 ? -10.380 22.945 14.712 1.00 94.38 225 SER A CA 1
ATOM 1879 C C . SER A 1 225 ? -9.164 23.555 15.403 1.00 94.38 225 SER A C 1
ATOM 1881 O O . SER A 1 225 ? -8.100 23.666 14.793 1.00 94.38 225 SER A O 1
ATOM 1883 N N . GLU A 1 226 ? -9.297 23.890 16.684 1.00 95.50 226 GLU A N 1
ATOM 1884 C CA . GLU A 1 226 ? -8.186 24.343 17.520 1.00 95.50 226 GLU A CA 1
ATOM 1885 C C . GLU A 1 226 ? -7.109 23.257 17.645 1.00 95.50 226 GLU A C 1
ATOM 1887 O O . GLU A 1 226 ? -5.922 23.533 17.485 1.00 95.50 226 GLU A O 1
ATOM 1892 N N . THR A 1 227 ? -7.519 21.999 17.829 1.00 96.06 227 THR A N 1
ATOM 1893 C CA . THR A 1 227 ? -6.599 20.855 17.898 1.00 96.06 227 THR A CA 1
ATOM 1894 C C . THR A 1 227 ? -5.810 20.675 16.600 1.00 96.06 227 THR A C 1
ATOM 1896 O O . THR A 1 227 ? -4.608 20.415 16.636 1.00 96.06 227 THR A O 1
ATOM 1899 N N . ILE A 1 228 ? -6.444 20.880 15.441 1.00 97.00 228 ILE A N 1
ATOM 1900 C CA . ILE A 1 228 ? -5.748 20.887 14.145 1.00 97.00 228 ILE A CA 1
ATOM 1901 C C . ILE A 1 228 ? -4.707 22.008 14.092 1.00 97.00 228 ILE A C 1
ATOM 1903 O O . ILE A 1 228 ? -3.602 21.770 13.612 1.00 97.00 228 ILE A O 1
ATOM 1907 N N . GLY A 1 229 ? -5.047 23.215 14.556 1.00 96.69 229 GLY A N 1
ATOM 1908 C CA . GLY A 1 229 ? -4.109 24.342 14.632 1.00 96.69 229 GLY A CA 1
ATOM 1909 C C . GLY A 1 229 ? -2.903 24.027 15.517 1.00 96.69 229 GLY A C 1
ATOM 1910 O O . GLY A 1 229 ? -1.766 24.159 15.076 1.00 96.69 229 GLY A O 1
ATOM 1911 N N . PHE A 1 230 ? -3.153 23.490 16.711 1.00 96.12 230 PHE A N 1
ATOM 1912 C CA . PHE A 1 230 ? -2.113 23.072 17.648 1.00 96.12 230 PHE A CA 1
ATOM 1913 C C . PHE A 1 230 ? -1.148 22.043 17.040 1.00 96.12 230 PHE A C 1
ATOM 1915 O O . PHE A 1 230 ? 0.069 22.210 17.114 1.00 96.12 230 PHE A O 1
ATOM 1922 N N . TYR A 1 231 ? -1.659 20.977 16.415 1.00 96.56 231 TYR A N 1
ATOM 1923 C CA . TYR A 1 231 ? -0.788 19.969 15.801 1.00 96.56 231 TYR A CA 1
ATOM 1924 C C . TYR A 1 231 ? -0.077 20.480 14.548 1.00 96.56 231 TYR A C 1
ATOM 1926 O O . TYR A 1 231 ? 1.038 20.048 14.263 1.00 96.56 231 TYR A O 1
ATOM 1934 N N . TRP A 1 232 ? -0.679 21.431 13.830 1.00 97.44 232 TRP A N 1
ATOM 1935 C CA . TRP A 1 232 ? -0.029 22.101 12.709 1.00 97.44 232 TRP A CA 1
ATOM 1936 C C . TRP A 1 232 ? 1.196 22.900 13.161 1.00 97.44 232 TRP A C 1
ATOM 1938 O O . TRP A 1 232 ? 2.275 22.745 12.594 1.00 97.44 232 TRP A O 1
ATOM 1948 N N . GLU A 1 233 ? 1.050 23.720 14.202 1.00 96.69 233 GLU A N 1
ATOM 1949 C CA . GLU A 1 233 ? 2.139 24.535 14.757 1.00 96.69 233 GLU A CA 1
ATOM 1950 C C . GLU A 1 233 ? 3.274 23.675 15.322 1.00 96.69 233 GLU A C 1
ATOM 1952 O O . GLU A 1 233 ? 4.451 23.974 15.111 1.00 96.69 233 GLU A O 1
ATOM 1957 N N . ASN A 1 234 ? 2.925 22.556 15.962 1.00 95.00 234 ASN A N 1
ATOM 1958 C CA . ASN A 1 234 ? 3.886 21.580 16.477 1.00 95.00 234 ASN A CA 1
ATOM 1959 C C . ASN A 1 234 ? 4.461 20.639 15.402 1.00 95.00 234 ASN A C 1
ATOM 1961 O O . ASN A 1 234 ? 5.297 19.798 15.726 1.00 95.00 234 ASN A O 1
ATOM 1965 N N . LYS A 1 235 ? 4.044 20.779 14.134 1.00 96.12 235 LYS A N 1
ATOM 1966 C CA . LYS A 1 235 ? 4.486 19.958 12.992 1.00 96.12 235 LYS A CA 1
ATOM 1967 C C . LYS A 1 235 ? 4.206 18.458 13.146 1.00 96.12 235 LYS A C 1
ATOM 1969 O O . LYS A 1 235 ? 4.897 17.629 12.560 1.00 96.12 235 LYS A O 1
ATOM 1974 N N . ASP A 1 236 ? 3.166 18.101 13.898 1.00 95.25 236 ASP A N 1
ATOM 1975 C CA . ASP A 1 236 ? 2.662 16.729 13.958 1.00 95.25 236 ASP A CA 1
ATOM 1976 C C . ASP A 1 236 ? 1.556 16.544 12.915 1.00 95.25 236 ASP A C 1
ATOM 1978 O O . ASP A 1 236 ? 0.347 16.570 13.181 1.00 95.25 236 ASP A O 1
ATOM 1982 N N . TYR A 1 237 ? 1.983 16.396 11.663 1.00 97.00 237 TYR A N 1
ATOM 1983 C CA . TYR A 1 237 ? 1.058 16.339 10.541 1.00 97.00 237 TYR A CA 1
ATOM 1984 C C . TYR A 1 237 ? 0.229 15.046 10.529 1.00 97.00 237 TYR A C 1
ATOM 1986 O O . TYR A 1 237 ? -0.833 15.004 9.902 1.00 97.00 237 TYR A O 1
ATOM 1994 N N . HIS A 1 238 ? 0.657 13.995 11.241 1.00 95.06 238 HIS A N 1
ATOM 1995 C CA . HIS A 1 238 ? -0.152 12.788 11.408 1.00 95.06 238 HIS A CA 1
ATOM 1996 C C . HIS A 1 238 ? -1.460 13.106 12.136 1.00 95.06 238 HIS A C 1
ATOM 1998 O O . HIS A 1 238 ? -2.537 12.774 11.625 1.00 95.06 238 HIS A O 1
ATOM 2004 N N . TYR A 1 239 ? -1.389 13.807 13.270 1.00 95.56 239 TYR A N 1
ATOM 2005 C CA . TYR A 1 239 ? -2.598 14.218 13.975 1.00 95.56 239 TYR A CA 1
ATOM 2006 C C . TYR A 1 239 ? -3.404 15.256 13.196 1.00 95.56 239 TYR A C 1
ATOM 2008 O O . TYR A 1 239 ? -4.627 15.133 13.156 1.00 95.56 239 TYR A O 1
ATOM 2016 N N . VAL A 1 240 ? -2.773 16.195 12.478 1.00 97.62 240 VAL A N 1
ATOM 2017 C CA . VAL A 1 240 ? -3.500 17.107 11.568 1.00 97.62 240 VAL A CA 1
ATOM 2018 C C . VAL A 1 240 ? -4.429 16.322 10.637 1.00 97.62 240 VAL A C 1
ATOM 2020 O O . VAL A 1 240 ? -5.620 16.619 10.560 1.00 97.62 240 VAL A O 1
ATOM 2023 N N . ARG A 1 241 ? -3.920 15.276 9.972 1.00 97.69 241 ARG A N 1
ATOM 2024 C CA . ARG A 1 241 ? -4.723 14.443 9.061 1.00 97.69 241 ARG A CA 1
ATOM 2025 C C . ARG A 1 241 ? -5.841 13.700 9.782 1.00 97.69 241 ARG A C 1
ATOM 2027 O O . ARG A 1 241 ? -6.963 13.658 9.276 1.00 97.69 241 ARG A O 1
ATOM 2034 N N . LEU A 1 242 ? -5.556 13.116 10.948 1.00 95.88 242 LEU A N 1
ATOM 2035 C CA . LEU A 1 242 ? -6.563 12.408 11.743 1.00 95.88 242 LEU A CA 1
ATOM 2036 C C . LEU A 1 242 ? -7.725 13.327 12.137 1.00 95.88 242 LEU A C 1
ATOM 2038 O O . LEU A 1 242 ? -8.884 12.956 11.951 1.00 95.88 242 LEU A O 1
ATOM 2042 N N . PHE A 1 243 ? -7.423 14.527 12.630 1.00 97.06 243 PHE A N 1
ATOM 2043 C CA . PHE A 1 243 ? -8.435 15.484 13.067 1.00 97.06 243 PHE A CA 1
ATOM 2044 C C . PHE A 1 243 ? -9.161 16.160 11.895 1.00 97.06 243 PHE A C 1
ATOM 2046 O O . PHE A 1 243 ? -10.374 16.342 11.976 1.00 97.06 243 PHE A O 1
ATOM 2053 N N . CYS A 1 244 ? -8.488 16.449 10.773 1.00 97.31 244 CYS A N 1
ATOM 2054 C CA . CYS A 1 244 ? -9.161 16.911 9.551 1.00 97.31 244 CYS A CA 1
ATOM 2055 C C . CYS A 1 244 ? -10.193 15.885 9.057 1.00 97.31 244 CYS A C 1
ATOM 2057 O O . CYS A 1 244 ? -11.318 16.254 8.729 1.00 97.31 244 CYS A O 1
ATOM 2059 N N . ASN A 1 245 ? -9.842 14.594 9.038 1.00 95.75 245 ASN A N 1
ATOM 2060 C CA . ASN A 1 245 ? -10.776 13.532 8.652 1.00 95.75 245 ASN A CA 1
ATOM 2061 C C . ASN A 1 245 ? -11.977 13.431 9.606 1.00 95.75 245 ASN A C 1
ATOM 2063 O O . ASN A 1 245 ? -13.106 13.227 9.158 1.00 95.75 245 ASN A O 1
ATOM 2067 N N . GLU A 1 246 ? -11.753 13.596 10.911 1.00 95.25 246 GLU A N 1
ATOM 2068 C CA . GLU A 1 246 ? -12.834 13.620 11.899 1.00 95.25 246 GLU A CA 1
ATOM 2069 C C . GLU A 1 246 ? -13.762 14.831 11.698 1.00 95.25 246 GLU A C 1
ATOM 2071 O O . GLU A 1 246 ? -14.982 14.672 11.681 1.00 95.25 246 GLU A O 1
ATOM 2076 N N . ILE A 1 247 ? -13.214 16.023 11.449 1.00 95.00 247 ILE A N 1
ATOM 2077 C CA . ILE A 1 247 ? -14.005 17.219 11.128 1.00 95.00 247 ILE A CA 1
ATOM 2078 C C . ILE A 1 247 ? -14.812 17.037 9.836 1.00 95.00 247 ILE A C 1
ATOM 2080 O O . ILE A 1 247 ? -16.004 17.341 9.798 1.00 95.00 247 ILE A O 1
ATOM 2084 N N . LEU A 1 248 ? -14.209 16.485 8.781 1.00 94.56 248 LEU A N 1
ATOM 2085 C CA . LEU A 1 248 ? -14.906 16.204 7.521 1.00 94.56 248 LEU A CA 1
ATOM 2086 C C . LEU A 1 248 ? -16.093 15.251 7.720 1.00 94.56 248 LEU A C 1
ATOM 2088 O O . LEU A 1 248 ? -17.134 15.405 7.072 1.00 94.56 248 LEU A O 1
ATOM 2092 N N . ARG A 1 249 ? -15.978 14.300 8.656 1.00 92.50 249 ARG A N 1
ATOM 2093 C CA . ARG A 1 249 ? -17.086 13.421 9.052 1.00 92.50 249 ARG A CA 1
ATOM 2094 C C . ARG A 1 249 ? -18.270 14.222 9.603 1.00 92.50 249 ARG A C 1
ATOM 2096 O O . ARG A 1 249 ? -19.414 13.940 9.236 1.00 92.50 249 ARG A O 1
ATOM 2103 N N . TRP A 1 250 ? -18.002 15.229 10.433 1.00 92.94 250 TRP A N 1
ATOM 2104 C CA . TRP A 1 250 ? -19.017 16.136 10.972 1.00 92.94 250 TRP A CA 1
ATOM 2105 C C . TRP A 1 250 ? -19.597 17.075 9.916 1.00 92.94 250 TRP A C 1
ATOM 2107 O O . TRP A 1 250 ? -20.819 17.185 9.840 1.00 92.94 250 TRP A O 1
ATOM 2117 N N . HIS A 1 251 ? -18.782 17.671 9.043 1.00 91.25 251 HIS A N 1
ATOM 2118 C CA . HIS A 1 251 ? -19.284 18.496 7.934 1.00 91.25 251 HIS A CA 1
ATOM 2119 C C . HIS A 1 251 ? -20.235 17.717 7.020 1.00 91.25 251 HIS A C 1
ATOM 2121 O O . HIS A 1 251 ? -21.286 18.232 6.636 1.00 91.25 251 HIS A O 1
ATOM 2127 N N . LYS A 1 252 ? -19.928 16.443 6.734 1.00 90.06 252 LYS A N 1
ATOM 2128 C CA . LYS A 1 252 ? -20.824 15.561 5.973 1.00 90.06 252 LYS A CA 1
ATOM 2129 C C . LYS A 1 252 ? -22.158 15.329 6.688 1.00 90.06 252 LYS A C 1
ATOM 2131 O O . LYS A 1 252 ? -23.196 15.281 6.033 1.00 90.06 252 LYS A O 1
ATOM 2136 N N . TYR A 1 253 ? -22.144 15.176 8.013 1.00 88.88 253 TYR A N 1
ATOM 2137 C CA . TYR A 1 253 ? -23.362 15.013 8.812 1.00 88.88 253 TYR A CA 1
ATOM 2138 C C . TYR A 1 253 ? -24.201 16.297 8.867 1.00 88.88 253 TYR A C 1
ATOM 2140 O O . TYR A 1 253 ? -25.415 16.239 8.683 1.00 88.88 253 TYR A O 1
ATOM 2148 N N . MET A 1 254 ? -23.555 17.450 9.057 1.00 88.06 254 MET A N 1
ATOM 2149 C CA . MET A 1 254 ? -24.209 18.762 9.127 1.00 88.06 254 MET A CA 1
ATOM 2150 C C . MET A 1 254 ? -24.642 19.307 7.760 1.00 88.06 254 MET A C 1
ATOM 2152 O O . MET A 1 254 ? -25.438 20.238 7.714 1.00 88.06 254 MET A O 1
ATOM 2156 N N . LYS A 1 255 ? -24.153 18.722 6.655 1.00 88.75 255 LYS A N 1
ATOM 2157 C CA . LYS A 1 255 ? -24.324 19.239 5.285 1.00 88.75 255 LYS A CA 1
ATOM 2158 C C . LYS A 1 255 ? -23.784 20.666 5.137 1.00 88.75 255 LYS A C 1
ATOM 2160 O O . LYS A 1 255 ? -24.458 21.544 4.604 1.00 88.75 255 LYS A O 1
ATOM 2165 N N . SER A 1 256 ? -22.571 20.869 5.641 1.00 88.44 256 SER A N 1
ATOM 2166 C CA . SER A 1 256 ? -21.822 22.120 5.501 1.00 88.44 256 SER A CA 1
ATOM 2167 C C . SER A 1 256 ? -21.575 22.519 4.045 1.00 88.44 256 SER A C 1
ATOM 2169 O O . SER A 1 256 ? -21.742 21.710 3.129 1.00 88.44 256 SER A O 1
ATOM 2171 N N . SER A 1 257 ? -21.151 23.770 3.844 1.00 89.12 257 SER A N 1
ATOM 2172 C CA . SER A 1 257 ? -20.810 24.287 2.518 1.00 89.12 257 SER A CA 1
ATOM 2173 C C . SER A 1 257 ? -19.624 23.535 1.905 1.00 89.12 257 SER A C 1
ATOM 2175 O O . SER A 1 257 ? -18.746 23.021 2.604 1.00 89.12 257 SER A O 1
ATOM 2177 N N . GLU A 1 258 ? -19.577 23.496 0.573 1.00 89.94 258 GLU A N 1
ATOM 2178 C CA . GLU A 1 258 ? -18.446 22.905 -0.152 1.00 89.94 258 GLU A CA 1
ATOM 2179 C C . GLU A 1 258 ? -17.128 23.627 0.155 1.00 89.94 258 GLU A C 1
ATOM 2181 O O . GLU A 1 258 ? -16.078 22.991 0.175 1.00 89.94 258 GLU A O 1
ATOM 2186 N N . GLU A 1 259 ? -17.167 24.928 0.450 1.00 91.00 259 GLU A N 1
ATOM 2187 C CA . GLU A 1 259 ? -15.986 25.716 0.818 1.00 91.00 259 GLU A CA 1
ATOM 2188 C C . GLU A 1 259 ? -15.331 25.208 2.111 1.00 91.00 259 GLU A C 1
ATOM 2190 O O . GLU A 1 259 ? -14.119 24.987 2.136 1.00 91.00 259 GLU A O 1
ATOM 2195 N N . GLU A 1 260 ? -16.121 24.952 3.162 1.00 88.69 260 GLU A N 1
ATOM 2196 C CA . GLU A 1 260 ? -15.615 24.411 4.432 1.00 88.69 260 GLU A CA 1
ATOM 2197 C C . GLU A 1 260 ? -15.016 23.013 4.242 1.00 88.69 260 GLU A C 1
ATOM 2199 O O . GLU A 1 260 ? -13.924 22.716 4.726 1.00 88.69 260 GLU A O 1
ATOM 2204 N N . VAL A 1 261 ? -15.701 22.155 3.482 1.00 93.25 261 VAL A N 1
ATOM 2205 C CA . VAL A 1 261 ? -15.223 20.801 3.171 1.00 93.25 261 VAL A CA 1
ATOM 2206 C C . VAL A 1 261 ? -13.907 20.862 2.390 1.00 93.25 261 VAL A C 1
ATOM 2208 O O . VAL A 1 261 ? -12.934 20.191 2.747 1.00 93.25 261 VAL A O 1
ATOM 2211 N N . ASN A 1 262 ? -13.839 21.707 1.361 1.00 94.31 262 ASN A N 1
ATOM 2212 C CA . ASN A 1 262 ? -12.649 21.870 0.532 1.00 94.31 262 ASN A CA 1
ATOM 2213 C C . ASN A 1 262 ? -11.462 22.434 1.318 1.00 94.31 262 ASN A C 1
ATOM 2215 O O . ASN A 1 262 ? -10.325 22.049 1.040 1.00 94.31 262 ASN A O 1
ATOM 2219 N N . TYR A 1 263 ? -11.689 23.289 2.319 1.00 95.38 263 TYR A N 1
ATOM 2220 C CA . TYR A 1 263 ? -10.621 23.781 3.191 1.00 95.38 263 TYR A CA 1
ATOM 2221 C C . TYR A 1 263 ? -9.878 22.625 3.881 1.00 95.38 263 TYR A C 1
ATOM 2223 O O . TYR A 1 263 ? -8.657 22.504 3.741 1.00 95.38 263 TYR A O 1
ATOM 2231 N N . TYR A 1 264 ? -10.594 21.729 4.570 1.00 96.81 264 TYR A N 1
ATOM 2232 C CA . TYR A 1 264 ? -9.959 20.612 5.282 1.00 96.81 264 TYR A CA 1
ATOM 2233 C C . TYR A 1 264 ? -9.404 19.544 4.335 1.00 96.81 264 TYR A C 1
ATOM 2235 O O . TYR A 1 264 ? -8.345 18.980 4.618 1.00 96.81 264 TYR A O 1
ATOM 2243 N N . LEU A 1 265 ? -10.052 19.302 3.188 1.00 97.31 265 LEU A N 1
ATOM 2244 C CA . LEU A 1 265 ? -9.509 18.416 2.154 1.00 97.31 265 LEU A CA 1
ATOM 2245 C C . LEU A 1 265 ? -8.160 18.924 1.635 1.00 97.31 265 LEU A C 1
ATOM 2247 O O . LEU A 1 265 ? -7.206 18.152 1.575 1.00 97.31 265 LEU A O 1
ATOM 2251 N N . ASN A 1 266 ? -8.035 20.215 1.324 1.00 96.75 266 ASN A N 1
ATOM 2252 C CA . ASN A 1 266 ? -6.752 20.780 0.904 1.00 96.75 266 ASN A CA 1
ATOM 2253 C C . ASN A 1 266 ? -5.727 20.783 2.048 1.00 96.75 266 ASN A C 1
ATOM 2255 O O . ASN A 1 266 ? -4.555 20.499 1.816 1.00 96.75 266 ASN A O 1
ATOM 2259 N N . LYS A 1 267 ? -6.156 21.009 3.296 1.00 97.75 267 LYS A N 1
ATOM 2260 C CA . LYS A 1 267 ? -5.271 20.954 4.470 1.00 97.75 267 LYS A CA 1
ATOM 2261 C C . LYS A 1 267 ? -4.654 19.568 4.687 1.00 97.75 267 LYS A C 1
ATOM 2263 O O . LYS A 1 267 ? -3.500 19.483 5.098 1.00 97.75 267 LYS A O 1
ATOM 2268 N N . ILE A 1 268 ? -5.378 18.486 4.380 1.00 98.25 268 ILE A N 1
ATOM 2269 C CA . ILE A 1 268 ? -4.828 17.117 4.395 1.00 98.25 268 ILE A CA 1
ATOM 2270 C C . ILE A 1 268 ? -3.710 16.975 3.358 1.00 98.25 268 ILE A C 1
ATOM 2272 O O . ILE A 1 268 ? -2.628 16.509 3.712 1.00 98.25 268 ILE A O 1
ATOM 2276 N N . GLY A 1 269 ? -3.938 17.408 2.115 1.00 97.62 269 GLY A N 1
ATOM 2277 C CA . GLY A 1 269 ? -2.914 17.373 1.067 1.00 97.62 269 GLY A CA 1
ATOM 2278 C C . GLY A 1 269 ? -1.669 18.174 1.454 1.00 97.62 269 GLY A C 1
ATOM 2279 O O . GLY A 1 269 ? -0.562 17.639 1.442 1.00 97.62 269 GLY A O 1
ATOM 2280 N N . LEU A 1 270 ? -1.861 19.403 1.939 1.00 98.06 270 LEU A N 1
ATOM 2281 C CA . LEU A 1 270 ? -0.769 20.271 2.377 1.00 98.06 270 LEU A CA 1
ATOM 2282 C C . LEU A 1 270 ? 0.007 19.674 3.559 1.00 98.06 270 LEU A C 1
ATOM 2284 O O . LEU A 1 270 ? 1.221 19.810 3.638 1.00 98.06 270 LEU A O 1
ATOM 2288 N N . SER A 1 271 ? -0.665 18.965 4.469 1.00 98.19 271 SER A N 1
ATOM 2289 C CA . SER A 1 271 ? 0.013 18.291 5.582 1.00 98.19 271 SER A CA 1
ATOM 2290 C C . SER A 1 271 ? 0.979 17.190 5.118 1.00 98.19 271 SER A C 1
ATOM 2292 O O . SER A 1 271 ? 1.947 16.902 5.815 1.00 98.19 271 SER A O 1
ATOM 2294 N N . PHE A 1 272 ? 0.722 16.549 3.971 1.00 98.38 272 PHE A N 1
ATOM 2295 C CA . PHE A 1 272 ? 1.656 15.590 3.379 1.00 98.38 272 PHE A CA 1
ATOM 2296 C C . PHE A 1 272 ? 2.835 16.309 2.712 1.00 98.38 272 PHE A C 1
ATOM 2298 O O . PHE A 1 272 ? 3.969 15.879 2.892 1.00 98.38 272 PHE A O 1
ATOM 2305 N N . GLU A 1 273 ? 2.587 17.424 2.017 1.00 98.06 273 GLU A N 1
ATOM 2306 C CA . GLU A 1 273 ? 3.646 18.275 1.447 1.00 98.06 273 GLU A CA 1
ATOM 2307 C C . GLU A 1 273 ? 4.586 18.841 2.525 1.00 98.06 273 GLU A C 1
ATOM 2309 O O . GLU A 1 273 ? 5.793 18.926 2.330 1.00 98.06 273 GLU A O 1
ATOM 2314 N N . GLU A 1 274 ? 4.058 19.233 3.682 1.00 97.94 274 GLU A N 1
ATOM 2315 C CA . GLU A 1 274 ? 4.887 19.751 4.772 1.00 97.94 274 GLU A CA 1
ATOM 2316 C C . GLU A 1 274 ? 5.613 18.628 5.532 1.00 97.94 274 GLU A C 1
ATOM 2318 O O . GLU A 1 274 ? 6.779 18.784 5.904 1.00 97.94 274 GLU A O 1
ATOM 2323 N N . GLU A 1 275 ? 4.985 17.456 5.688 1.00 96.75 275 GLU A N 1
ATOM 2324 C CA . GLU A 1 275 ? 5.649 16.266 6.237 1.00 96.75 275 GLU A CA 1
ATOM 2325 C C . GLU A 1 275 ? 6.793 15.780 5.332 1.00 96.75 275 GLU A C 1
ATOM 2327 O O . GLU A 1 275 ? 7.820 15.344 5.851 1.00 96.75 275 GLU A O 1
ATOM 2332 N N . SER A 1 276 ? 6.678 15.911 4.002 1.00 96.06 276 SER A N 1
ATOM 2333 C CA . SER A 1 276 ? 7.746 15.518 3.069 1.00 96.06 276 SER A CA 1
ATOM 2334 C C . SER A 1 276 ? 9.051 16.277 3.326 1.00 96.06 276 SER A C 1
ATOM 2336 O O . SER A 1 276 ? 10.134 15.696 3.229 1.00 96.06 276 SER A O 1
ATOM 2338 N N . LYS A 1 277 ? 8.942 17.546 3.737 1.00 94.62 277 LYS A N 1
ATOM 2339 C CA . LYS A 1 277 ? 10.066 18.421 4.099 1.00 94.62 277 LYS A CA 1
ATOM 2340 C C . LYS A 1 277 ? 10.507 18.214 5.549 1.00 94.62 277 LYS A C 1
ATOM 2342 O O . LYS A 1 277 ? 11.700 18.172 5.854 1.00 94.62 277 LYS A O 1
ATOM 2347 N N . TYR A 1 278 ? 9.549 18.114 6.472 1.00 94.75 278 TYR A N 1
ATOM 2348 C CA . TYR A 1 278 ? 9.837 18.045 7.904 1.00 94.75 278 TYR A CA 1
ATOM 2349 C C . TYR A 1 278 ? 10.392 16.685 8.335 1.00 94.75 278 TYR A C 1
ATOM 2351 O O . TYR A 1 278 ? 11.336 16.646 9.129 1.00 94.75 278 TYR A O 1
ATOM 2359 N N . GLN A 1 279 ? 9.847 15.587 7.808 1.00 92.56 279 GLN A N 1
ATOM 2360 C CA . GLN A 1 279 ? 10.255 14.204 8.073 1.00 92.56 279 GLN A CA 1
ATOM 2361 C C . GLN A 1 279 ? 10.479 13.917 9.562 1.00 92.56 279 GLN A C 1
ATOM 2363 O O . GLN A 1 279 ? 11.552 13.449 9.945 1.00 92.56 279 GLN A O 1
ATOM 2368 N N . GLN A 1 280 ? 9.517 14.272 10.420 1.00 89.25 280 GLN A N 1
ATOM 2369 C CA . GLN A 1 280 ? 9.620 14.105 11.881 1.00 89.25 280 GLN A CA 1
ATOM 2370 C C . GLN A 1 280 ? 10.929 14.649 12.488 1.00 89.25 280 GLN A C 1
ATOM 2372 O O . GLN A 1 280 ? 11.507 14.063 13.401 1.00 89.25 280 GLN A O 1
ATOM 2377 N N . ASN A 1 281 ? 11.439 15.755 11.942 1.00 89.75 281 ASN A N 1
ATOM 2378 C CA . ASN A 1 281 ? 12.700 16.370 12.351 1.00 89.75 281 ASN A CA 1
ATOM 2379 C C . ASN A 1 281 ? 13.939 15.457 12.263 1.00 89.75 281 ASN A C 1
ATOM 2381 O O . ASN A 1 281 ? 14.897 15.652 13.010 1.00 89.75 281 ASN A O 1
ATOM 2385 N N . ARG A 1 282 ? 13.958 14.483 11.341 1.00 86.75 282 ARG A N 1
ATOM 2386 C CA . ARG A 1 282 ? 15.173 13.704 11.042 1.00 86.75 282 ARG A CA 1
ATOM 2387 C C . ARG A 1 282 ? 16.354 14.631 10.755 1.00 86.75 282 ARG A C 1
ATOM 2389 O O . ARG A 1 282 ? 16.175 15.618 10.037 1.00 86.75 282 ARG A O 1
ATOM 2396 N N . ILE A 1 283 ? 17.516 14.298 11.325 1.00 86.94 283 ILE A N 1
ATOM 2397 C CA . ILE A 1 283 ? 18.778 15.027 11.121 1.00 86.94 283 ILE A CA 1
ATOM 2398 C C . ILE A 1 283 ? 19.163 14.924 9.645 1.00 86.94 283 ILE A C 1
ATOM 2400 O O . ILE A 1 283 ? 19.272 15.940 8.964 1.00 86.94 283 ILE A O 1
ATOM 2404 N N . ASP A 1 284 ? 19.237 13.691 9.146 1.00 87.62 284 ASP A N 1
ATOM 2405 C CA . ASP A 1 284 ? 19.496 13.404 7.742 1.00 87.62 284 ASP A CA 1
ATOM 2406 C C . ASP A 1 284 ? 18.162 13.271 7.004 1.00 87.62 284 ASP A C 1
ATOM 2408 O O . ASP A 1 284 ? 17.401 12.315 7.198 1.00 87.62 284 ASP A O 1
ATOM 2412 N N . LYS A 1 285 ? 17.837 14.283 6.195 1.00 91.38 285 LYS A N 1
ATOM 2413 C CA . LYS A 1 285 ? 16.651 14.255 5.334 1.00 91.38 285 LYS A CA 1
ATOM 2414 C C . LYS A 1 285 ? 16.878 13.269 4.197 1.00 91.38 285 LYS A C 1
ATOM 2416 O O . LYS A 1 285 ? 17.898 13.343 3.520 1.00 91.38 285 LYS A O 1
ATOM 2421 N N . SER 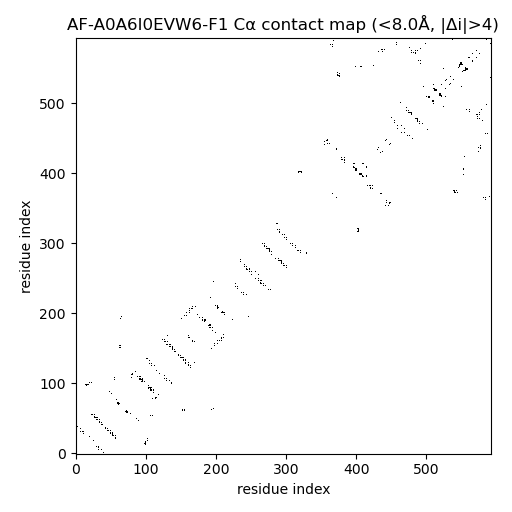A 1 286 ? 15.904 12.391 3.977 1.00 93.06 286 SER A N 1
ATOM 2422 C CA . SER A 1 286 ? 15.909 11.446 2.862 1.00 93.06 286 SER A CA 1
ATOM 2423 C C . SER A 1 286 ? 14.962 11.930 1.774 1.00 93.06 286 SER A C 1
ATOM 2425 O O . SER A 1 286 ? 13.772 12.140 2.008 1.00 93.06 286 SER A O 1
ATOM 2427 N N . SER A 1 287 ? 15.481 12.071 0.570 1.00 93.38 287 SER A N 1
ATOM 2428 C CA . SER A 1 287 ? 14.724 12.438 -0.623 1.00 93.38 287 SER A CA 1
ATOM 2429 C C . SER A 1 287 ? 13.794 11.292 -1.051 1.00 93.38 287 SER A C 1
ATOM 2431 O O . SER A 1 287 ? 12.726 11.536 -1.608 1.00 93.38 287 SER A O 1
ATOM 2433 N N . ILE A 1 288 ? 14.108 10.036 -0.694 1.00 89.88 288 ILE A N 1
ATOM 2434 C CA . ILE A 1 288 ? 13.171 8.903 -0.832 1.00 89.88 288 ILE A CA 1
ATOM 2435 C C . ILE A 1 288 ? 11.954 9.079 0.093 1.00 89.88 288 ILE A C 1
ATOM 2437 O O . ILE A 1 288 ? 10.813 8.856 -0.321 1.00 89.88 288 ILE A O 1
ATOM 2441 N N . VAL A 1 289 ? 12.171 9.494 1.345 1.00 91.50 289 VAL A N 1
ATOM 2442 C CA . VAL A 1 289 ? 11.081 9.767 2.302 1.00 91.50 289 VAL A CA 1
ATOM 2443 C C . VAL A 1 289 ? 10.260 10.978 1.865 1.00 91.50 289 VAL A C 1
ATOM 2445 O O . VAL A 1 289 ? 9.035 10.967 1.987 1.00 91.50 289 VAL A O 1
ATOM 2448 N N . GLU A 1 290 ? 10.912 11.999 1.315 1.00 94.75 290 GLU A N 1
ATOM 2449 C CA . GLU A 1 290 ? 10.236 13.142 0.706 1.00 94.75 290 GLU A CA 1
ATOM 2450 C C . GLU A 1 290 ? 9.322 12.699 -0.443 1.00 94.75 290 GLU A C 1
ATOM 2452 O O . GLU A 1 290 ? 8.122 12.987 -0.417 1.00 94.75 290 GLU A O 1
ATOM 2457 N N . ALA A 1 291 ? 9.852 11.928 -1.399 1.00 92.75 291 ALA A N 1
ATOM 2458 C CA . ALA A 1 291 ? 9.081 11.391 -2.516 1.00 92.75 291 ALA A CA 1
ATOM 2459 C C . ALA A 1 291 ? 7.863 10.589 -2.029 1.00 92.75 291 ALA A C 1
ATOM 2461 O O . ALA A 1 291 ? 6.762 10.782 -2.541 1.00 92.75 291 ALA A O 1
ATOM 2462 N N . HIS A 1 292 ? 8.017 9.762 -0.988 1.00 92.31 292 HIS A N 1
ATOM 2463 C CA . HIS A 1 292 ? 6.912 8.995 -0.407 1.00 92.31 292 HIS A CA 1
ATOM 2464 C C . HIS A 1 292 ? 5.749 9.878 0.075 1.00 92.31 292 HIS A C 1
ATOM 2466 O O . HIS A 1 292 ? 4.583 9.602 -0.219 1.00 92.31 292 HIS A O 1
ATOM 2472 N N . PHE A 1 293 ? 6.038 10.944 0.823 1.00 96.12 293 PHE A N 1
ATOM 2473 C CA . PHE A 1 293 ? 4.985 11.835 1.309 1.00 96.12 293 PHE A CA 1
ATOM 2474 C C . PHE A 1 293 ? 4.368 12.674 0.184 1.00 96.12 293 PHE A C 1
ATOM 2476 O O . PHE A 1 293 ? 3.154 12.885 0.188 1.00 96.12 293 PHE A O 1
ATOM 2483 N N . LEU A 1 294 ? 5.149 13.076 -0.823 1.00 96.94 294 LEU A N 1
ATOM 2484 C CA . LEU A 1 294 ? 4.620 13.745 -2.016 1.00 96.94 294 LEU A CA 1
ATOM 2485 C C . LEU A 1 294 ? 3.721 12.820 -2.855 1.00 96.94 294 LEU A C 1
ATOM 2487 O O . LEU A 1 294 ? 2.702 13.269 -3.376 1.00 96.94 294 LEU A O 1
ATOM 2491 N N . GLU A 1 295 ? 4.029 11.523 -2.941 1.00 93.25 295 GLU A N 1
ATOM 2492 C CA . GLU A 1 295 ? 3.143 10.522 -3.554 1.00 93.25 295 GLU A CA 1
ATOM 2493 C C . GLU A 1 295 ? 1.807 10.426 -2.805 1.00 93.25 295 GLU A C 1
ATOM 2495 O O . GLU A 1 295 ? 0.747 10.390 -3.433 1.00 93.25 295 GLU A O 1
ATOM 2500 N N . LYS A 1 296 ? 1.833 10.456 -1.465 1.00 96.00 296 LYS A N 1
ATOM 2501 C CA . LYS A 1 296 ? 0.614 10.489 -0.640 1.00 96.00 296 LYS A CA 1
ATOM 2502 C C . LYS A 1 296 ? -0.193 11.771 -0.840 1.00 96.00 296 LYS A C 1
ATOM 2504 O O . LYS A 1 296 ? -1.422 11.710 -0.907 1.00 96.00 296 LYS A O 1
ATOM 2509 N N . ALA A 1 297 ? 0.479 12.913 -0.990 1.00 97.50 297 ALA A N 1
ATOM 2510 C CA . ALA A 1 297 ? -0.168 14.169 -1.354 1.00 97.50 297 ALA A CA 1
ATOM 2511 C C . ALA A 1 297 ? -0.826 14.074 -2.741 1.00 97.50 297 ALA A C 1
ATOM 2513 O O . ALA A 1 297 ? -1.994 14.428 -2.887 1.00 97.50 297 ALA A O 1
ATOM 2514 N N . LEU A 1 298 ? -0.116 13.541 -3.743 1.00 96.56 298 LEU A N 1
ATOM 2515 C CA . LEU A 1 298 ? -0.622 13.350 -5.105 1.00 96.56 298 LEU A CA 1
ATOM 2516 C C . LEU A 1 298 ? -1.867 12.461 -5.131 1.00 96.56 298 LEU A C 1
ATOM 2518 O O . LEU A 1 298 ? -2.854 12.827 -5.768 1.00 96.56 298 LEU A O 1
ATOM 2522 N N . GLU A 1 299 ? -1.826 11.317 -4.441 1.00 95.06 299 GLU A N 1
ATOM 2523 C CA . GLU A 1 299 ? -2.952 10.384 -4.315 1.00 95.06 299 GLU A CA 1
ATOM 2524 C C . GLU A 1 299 ? -4.184 11.102 -3.746 1.00 95.06 299 GLU A C 1
ATOM 2526 O O . GLU A 1 299 ? -5.274 11.052 -4.320 1.00 95.06 299 GLU A O 1
ATOM 2531 N N . HIS A 1 300 ? -3.997 11.847 -2.654 1.00 97.06 300 HIS A N 1
ATOM 2532 C CA . HIS A 1 300 ? -5.067 12.616 -2.026 1.00 97.06 300 HIS A CA 1
ATOM 2533 C C . HIS A 1 300 ? -5.620 13.717 -2.943 1.00 97.06 300 HIS A C 1
ATOM 2535 O O . HIS A 1 300 ? -6.835 13.820 -3.112 1.00 97.06 300 HIS A O 1
ATOM 2541 N N . TYR A 1 301 ? -4.756 14.508 -3.587 1.00 97.75 301 TYR A N 1
ATOM 2542 C CA . TYR A 1 301 ? -5.178 15.571 -4.504 1.00 97.75 301 TYR A CA 1
ATOM 2543 C C . TYR A 1 301 ? -5.918 15.040 -5.732 1.00 97.75 301 TYR A C 1
ATOM 2545 O O . TYR A 1 301 ? -6.899 15.649 -6.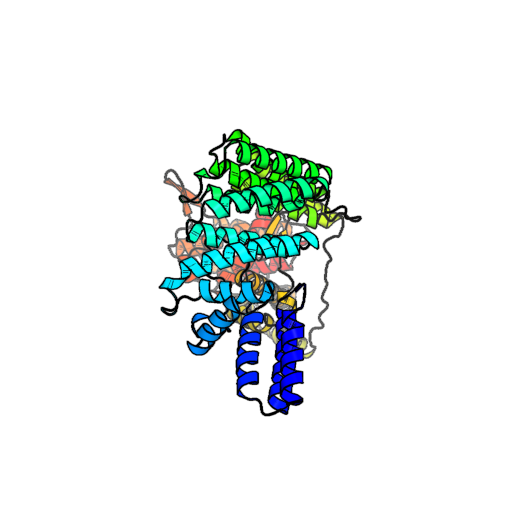166 1.00 97.75 301 TYR A O 1
ATOM 2553 N N . ALA A 1 302 ? -5.499 13.889 -6.259 1.00 94.94 302 ALA A N 1
ATOM 2554 C CA . ALA A 1 302 ? -6.201 13.209 -7.338 1.00 94.94 302 ALA A CA 1
ATOM 2555 C C . ALA A 1 302 ? -7.609 12.778 -6.901 1.00 94.94 302 ALA A C 1
ATOM 2557 O O . ALA A 1 302 ? -8.571 13.027 -7.629 1.00 94.94 302 ALA A O 1
ATOM 2558 N N . ASN A 1 303 ? -7.740 12.216 -5.693 1.00 95.44 303 ASN A N 1
ATOM 2559 C CA . ASN A 1 303 ? -9.023 11.772 -5.141 1.00 95.44 303 ASN A CA 1
ATOM 2560 C C . ASN A 1 303 ? -10.019 12.921 -4.931 1.00 95.44 303 ASN A C 1
ATOM 2562 O O . ASN A 1 303 ? -11.220 12.723 -5.108 1.00 95.44 303 ASN A O 1
ATOM 2566 N N . ILE A 1 304 ? -9.541 14.122 -4.593 1.00 95.25 304 ILE A N 1
ATOM 2567 C CA . ILE A 1 304 ? -10.396 15.313 -4.444 1.00 95.25 304 ILE A CA 1
ATOM 2568 C C . ILE A 1 304 ? -10.542 16.124 -5.744 1.00 95.25 304 ILE A C 1
ATOM 2570 O O . ILE A 1 304 ? -11.212 17.153 -5.753 1.00 95.25 304 ILE A O 1
ATOM 2574 N N . GLY A 1 305 ? -9.920 15.688 -6.847 1.00 93.00 305 GLY A N 1
ATOM 2575 C CA . GLY A 1 305 ? -10.036 16.324 -8.163 1.00 93.00 305 GLY A CA 1
ATOM 2576 C C . GLY A 1 305 ? -9.195 17.591 -8.373 1.00 93.00 305 GLY A C 1
ATOM 2577 O O . GLY A 1 305 ? -9.441 18.323 -9.334 1.00 93.00 305 GLY A O 1
ATOM 2578 N N . ASN A 1 306 ? -8.192 17.860 -7.529 1.00 94.00 306 ASN A N 1
ATOM 2579 C CA . ASN A 1 306 ? -7.327 19.038 -7.647 1.00 94.00 306 ASN A CA 1
ATOM 2580 C C . ASN A 1 306 ? -6.209 18.809 -8.685 1.00 94.00 306 ASN A C 1
ATOM 2582 O O . ASN A 1 306 ? -5.114 18.342 -8.368 1.00 94.00 306 ASN A O 1
ATOM 2586 N N . LYS A 1 307 ? -6.498 19.124 -9.954 1.00 94.06 307 LYS A N 1
ATOM 2587 C CA . LYS A 1 307 ? -5.593 18.862 -11.090 1.00 94.06 307 LYS A CA 1
ATOM 2588 C C . LYS A 1 307 ? -4.280 19.642 -11.026 1.00 94.06 307 LYS A C 1
ATOM 2590 O O . LYS A 1 307 ? -3.248 19.083 -11.391 1.00 94.06 307 LYS A O 1
ATOM 2595 N N . ASP A 1 308 ? -4.313 20.887 -10.560 1.00 95.19 308 ASP A N 1
ATOM 2596 C CA . ASP A 1 308 ? -3.127 21.747 -10.516 1.00 95.19 308 ASP A CA 1
ATOM 2597 C C . ASP A 1 308 ? -2.112 21.200 -9.512 1.00 95.19 308 ASP A C 1
ATOM 2599 O O . ASP A 1 308 ? -0.952 20.972 -9.861 1.00 95.19 308 ASP A O 1
ATOM 2603 N N . LYS A 1 309 ? -2.580 20.845 -8.307 1.00 96.38 309 LYS A N 1
ATOM 2604 C CA . LYS A 1 309 ? -1.737 20.187 -7.304 1.00 96.38 309 LYS A CA 1
ATOM 2605 C C . LYS A 1 309 ? -1.238 18.820 -7.763 1.00 96.38 309 LYS A C 1
ATOM 2607 O O . LYS A 1 309 ? -0.093 18.479 -7.498 1.00 96.38 309 LYS A O 1
ATOM 2612 N N . VAL A 1 310 ? -2.032 18.042 -8.505 1.00 93.50 310 VAL A N 1
ATOM 2613 C CA . VAL A 1 310 ? -1.553 16.772 -9.087 1.00 93.50 310 VAL A CA 1
ATOM 2614 C C . VAL A 1 310 ? -0.381 16.997 -10.046 1.00 93.50 310 VAL A C 1
ATOM 2616 O O . VAL A 1 310 ? 0.579 16.225 -10.022 1.00 93.50 310 VAL A O 1
ATOM 2619 N N . LEU A 1 311 ? -0.440 18.024 -10.898 1.00 93.12 311 LEU A N 1
ATOM 2620 C CA . LEU A 1 311 ? 0.662 18.353 -11.807 1.00 93.12 311 LEU A CA 1
ATOM 2621 C C . LEU A 1 311 ? 1.901 18.824 -11.038 1.00 93.12 311 LEU A C 1
ATOM 2623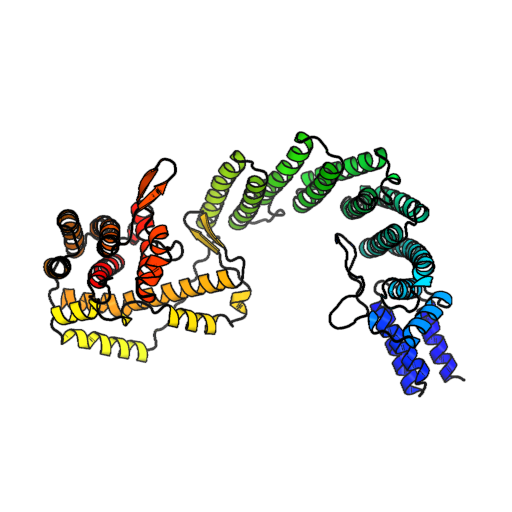 O O . LEU A 1 311 ? 2.999 18.357 -11.333 1.00 93.12 311 LEU A O 1
ATOM 2627 N N . GLU A 1 312 ? 1.715 19.672 -10.027 1.00 95.94 312 GLU A N 1
ATOM 2628 C CA . GLU A 1 312 ? 2.784 20.139 -9.138 1.00 95.94 312 GLU A CA 1
ATOM 2629 C C . GLU A 1 312 ? 3.479 18.965 -8.428 1.00 95.94 312 GLU A C 1
ATOM 2631 O O . GLU A 1 312 ? 4.699 18.822 -8.505 1.00 95.94 312 GLU A O 1
ATOM 2636 N N . MET A 1 313 ? 2.712 18.054 -7.819 1.00 96.31 313 MET A N 1
ATOM 2637 C CA . MET A 1 313 ? 3.277 16.908 -7.102 1.00 96.31 313 MET A CA 1
ATOM 2638 C C . MET A 1 313 ? 4.070 15.978 -8.024 1.00 96.31 313 MET A C 1
ATOM 2640 O O . MET A 1 313 ? 5.109 15.474 -7.616 1.00 96.31 313 MET A O 1
ATOM 2644 N N . LYS A 1 314 ? 3.652 15.779 -9.284 1.00 90.25 314 LYS A N 1
ATOM 2645 C CA . LYS A 1 314 ? 4.432 14.978 -10.251 1.00 90.25 314 LYS A CA 1
ATOM 2646 C C . LYS A 1 314 ? 5.824 15.554 -10.502 1.00 90.25 314 LYS A C 1
ATOM 2648 O O . LYS A 1 314 ? 6.770 14.788 -10.672 1.00 90.25 314 LYS A O 1
ATOM 2653 N N . VAL A 1 315 ? 5.941 16.881 -10.553 1.00 93.81 315 VAL A N 1
ATOM 2654 C CA . VAL A 1 315 ? 7.231 17.563 -10.721 1.00 93.81 315 VAL A CA 1
ATOM 2655 C C . VAL A 1 315 ? 8.079 17.386 -9.465 1.00 93.81 315 VAL A C 1
ATOM 2657 O O . VAL A 1 315 ? 9.221 16.943 -9.571 1.00 93.81 315 VAL A O 1
ATOM 2660 N N . ASN A 1 316 ? 7.499 17.628 -8.288 1.00 94.56 316 ASN A N 1
ATOM 2661 C CA . ASN A 1 316 ? 8.216 17.536 -7.014 1.00 94.56 316 ASN A CA 1
ATOM 2662 C C . ASN A 1 316 ? 8.683 16.100 -6.714 1.00 94.56 316 ASN A C 1
ATOM 2664 O O . ASN A 1 316 ? 9.817 15.904 -6.293 1.00 94.56 316 ASN A O 1
ATOM 2668 N N . ILE A 1 317 ? 7.860 15.081 -7.001 1.00 92.06 317 ILE A N 1
ATOM 2669 C CA . ILE A 1 317 ? 8.239 13.661 -6.861 1.00 92.06 317 ILE A CA 1
ATOM 2670 C C . ILE A 1 317 ? 9.443 13.335 -7.749 1.00 92.06 317 ILE A C 1
ATOM 2672 O O . ILE A 1 317 ? 10.387 12.685 -7.302 1.00 92.06 317 ILE A O 1
ATOM 2676 N N . ARG A 1 318 ? 9.434 13.808 -9.003 1.00 88.94 318 ARG A N 1
ATOM 2677 C CA . ARG A 1 318 ? 10.550 13.585 -9.929 1.00 88.94 318 ARG A CA 1
ATOM 2678 C C . ARG A 1 318 ? 11.835 14.223 -9.418 1.00 88.94 318 ARG A C 1
ATOM 2680 O O . ARG A 1 318 ? 12.886 13.593 -9.484 1.00 88.94 318 ARG A O 1
ATOM 2687 N N . GLN A 1 319 ? 11.746 15.449 -8.911 1.00 92.44 319 GLN A N 1
ATOM 2688 C CA . GLN A 1 319 ? 12.886 16.136 -8.320 1.00 92.44 319 GLN A CA 1
ATOM 2689 C C . GLN A 1 319 ? 13.422 15.373 -7.101 1.00 92.44 319 GLN A C 1
ATOM 2691 O O . GLN A 1 319 ? 14.612 15.081 -7.062 1.00 92.44 319 GLN A O 1
ATOM 2696 N N . ALA A 1 320 ? 12.553 14.965 -6.174 1.00 92.44 320 ALA A N 1
ATOM 2697 C CA . ALA A 1 320 ? 12.946 14.228 -4.974 1.00 92.44 320 ALA A CA 1
ATOM 2698 C C . ALA A 1 320 ? 13.659 12.902 -5.304 1.00 92.44 320 ALA A C 1
ATOM 2700 O O . ALA A 1 320 ? 14.670 12.567 -4.690 1.00 92.44 320 ALA A O 1
ATOM 2701 N N . TYR A 1 321 ? 13.198 12.163 -6.318 1.00 89.19 321 TYR A N 1
ATOM 2702 C CA . TYR A 1 321 ? 13.893 10.950 -6.758 1.00 89.19 321 TYR A CA 1
ATOM 2703 C C . TYR A 1 321 ? 15.237 11.223 -7.439 1.00 89.19 321 TYR A C 1
ATOM 2705 O O . TYR A 1 321 ? 16.175 10.454 -7.237 1.00 89.19 321 TYR A O 1
ATOM 2713 N N . ASN A 1 322 ? 15.357 12.294 -8.225 1.00 88.25 322 ASN A N 1
ATOM 2714 C CA . ASN A 1 322 ? 16.645 12.677 -8.806 1.00 88.25 322 ASN A CA 1
ATOM 2715 C C . ASN A 1 322 ? 17.642 13.072 -7.706 1.00 88.25 322 ASN A C 1
ATOM 2717 O O . ASN A 1 322 ? 18.777 12.603 -7.712 1.00 88.25 322 ASN A O 1
ATOM 2721 N N . GLU A 1 323 ? 17.199 13.845 -6.713 1.00 90.69 323 GLU A N 1
ATOM 2722 C CA . GLU A 1 323 ? 18.019 14.202 -5.555 1.00 90.69 323 GLU A CA 1
ATOM 2723 C C . GLU A 1 323 ? 18.427 12.976 -4.726 1.00 90.69 323 GLU A C 1
ATOM 2725 O O . GLU A 1 323 ? 19.553 12.923 -4.240 1.00 90.69 323 GLU A O 1
ATOM 2730 N N . ALA A 1 324 ? 17.558 11.965 -4.592 1.00 88.88 324 ALA A N 1
ATOM 2731 C CA . ALA A 1 324 ? 17.907 10.704 -3.931 1.00 88.88 324 ALA A CA 1
ATOM 2732 C C . ALA A 1 324 ? 19.076 9.991 -4.634 1.00 88.88 324 ALA A C 1
ATOM 2734 O O . ALA A 1 324 ? 19.952 9.438 -3.969 1.00 88.88 324 ALA A O 1
ATOM 2735 N N . VAL A 1 325 ? 19.112 10.017 -5.971 1.00 85.12 325 VAL A N 1
ATOM 2736 C CA . VAL A 1 325 ? 20.233 9.471 -6.754 1.00 85.12 325 VAL A CA 1
ATOM 2737 C C . VAL A 1 325 ? 21.499 10.298 -6.529 1.00 85.12 325 VAL A C 1
ATOM 2739 O O . VAL A 1 325 ? 22.547 9.728 -6.236 1.00 85.12 325 VAL A O 1
ATOM 2742 N N . GLU A 1 326 ? 21.409 11.627 -6.606 1.00 87.25 326 GLU A N 1
ATOM 2743 C CA . GLU A 1 326 ? 22.555 12.532 -6.418 1.00 87.25 326 GLU A CA 1
ATOM 2744 C C . GLU A 1 326 ? 23.165 12.444 -5.011 1.00 87.25 326 GLU A C 1
ATOM 2746 O O . GLU A 1 326 ? 24.386 12.472 -4.860 1.00 87.25 326 GLU A O 1
ATOM 2751 N N . LYS A 1 327 ? 22.327 12.294 -3.978 1.00 87.94 327 LYS A N 1
ATOM 2752 C CA . LYS A 1 327 ? 22.754 12.119 -2.579 1.00 87.94 327 LYS A CA 1
ATOM 2753 C C . LYS A 1 327 ? 23.249 10.701 -2.275 1.00 87.94 327 LYS A C 1
ATOM 2755 O O . LYS A 1 327 ? 23.721 10.459 -1.167 1.00 87.94 327 LYS A O 1
ATOM 2760 N N . GLY A 1 328 ? 23.153 9.771 -3.228 1.00 85.88 328 GLY A N 1
ATOM 2761 C CA . GLY A 1 328 ? 23.570 8.382 -3.043 1.00 85.88 328 GLY A CA 1
ATOM 2762 C C . GLY A 1 328 ? 22.679 7.594 -2.079 1.00 85.88 328 GLY A C 1
ATOM 2763 O O . GLY A 1 328 ? 23.150 6.643 -1.465 1.00 85.88 328 GLY A O 1
ATOM 2764 N N . GLU A 1 329 ? 21.399 7.963 -1.937 1.00 87.62 329 GLU A N 1
ATOM 2765 C CA . GLU A 1 329 ? 20.429 7.212 -1.117 1.00 87.62 329 GLU A CA 1
ATOM 2766 C C . GLU A 1 329 ? 20.094 5.837 -1.724 1.00 87.62 329 GLU A C 1
ATOM 2768 O O . GLU A 1 329 ? 19.555 4.966 -1.042 1.00 87.62 329 GLU A O 1
ATOM 2773 N N . PHE A 1 330 ? 20.422 5.632 -3.003 1.00 80.50 330 PHE A N 1
ATOM 2774 C CA . PHE A 1 330 ? 20.371 4.332 -3.661 1.00 80.50 330 PHE A CA 1
ATOM 2775 C C . PHE A 1 330 ? 21.739 3.646 -3.600 1.00 80.50 330 PHE A C 1
ATOM 2777 O O . PHE A 1 330 ? 22.695 4.074 -4.247 1.00 80.50 330 PHE A O 1
ATOM 2784 N N . GLU A 1 331 ? 21.818 2.535 -2.869 1.00 74.94 331 GLU A N 1
ATOM 2785 C CA . GLU A 1 331 ? 23.015 1.696 -2.842 1.00 74.94 331 GLU A CA 1
ATOM 2786 C C . GLU A 1 331 ? 23.044 0.724 -4.027 1.00 74.94 331 GLU A C 1
ATOM 2788 O O . GLU A 1 331 ? 22.054 0.073 -4.367 1.00 74.94 331 GLU A O 1
ATOM 2793 N N . THR A 1 332 ? 24.215 0.588 -4.651 1.00 70.56 332 THR A N 1
ATOM 2794 C CA . THR A 1 332 ? 24.438 -0.428 -5.684 1.00 70.56 332 THR A CA 1
ATOM 2795 C C . THR A 1 332 ? 24.953 -1.709 -5.039 1.00 70.56 332 THR A C 1
ATOM 2797 O O . THR A 1 332 ? 26.075 -1.753 -4.536 1.00 70.56 332 THR A O 1
ATOM 2800 N N . HIS A 1 333 ? 24.173 -2.786 -5.113 1.00 62.00 333 HIS A N 1
ATOM 2801 C CA . HIS A 1 333 ? 24.632 -4.116 -4.717 1.00 62.00 333 HIS A CA 1
ATOM 2802 C C . HIS A 1 333 ? 25.155 -4.891 -5.930 1.00 62.00 333 HIS A C 1
ATOM 2804 O O . HIS A 1 333 ? 24.387 -5.336 -6.779 1.00 62.00 333 HIS A O 1
ATOM 2810 N N . ILE A 1 334 ? 26.475 -5.088 -5.992 1.00 65.44 334 ILE A N 1
ATOM 2811 C CA . ILE A 1 334 ? 27.114 -5.968 -6.977 1.00 65.44 334 ILE A CA 1
ATOM 2812 C C . ILE A 1 334 ? 27.298 -7.342 -6.340 1.00 65.44 334 ILE A C 1
ATOM 2814 O O . ILE A 1 334 ? 28.155 -7.527 -5.474 1.00 65.44 334 ILE A O 1
ATOM 2818 N N . ILE A 1 335 ? 26.518 -8.321 -6.788 1.00 61.97 335 ILE A N 1
ATOM 2819 C CA . ILE A 1 335 ? 26.711 -9.718 -6.399 1.00 61.97 335 ILE A CA 1
ATOM 2820 C C . ILE A 1 335 ? 27.700 -10.336 -7.386 1.00 61.97 335 ILE A C 1
ATOM 2822 O O . ILE A 1 335 ? 27.382 -10.540 -8.554 1.00 61.97 335 ILE A O 1
ATOM 2826 N N . LYS A 1 336 ? 28.920 -10.617 -6.919 1.00 68.69 336 LYS A N 1
ATOM 2827 C CA . LYS A 1 336 ? 29.880 -11.425 -7.677 1.00 68.69 336 LYS A CA 1
ATOM 2828 C C . LYS A 1 336 ? 29.534 -12.893 -7.467 1.00 68.69 336 LYS A C 1
ATOM 2830 O O . LYS A 1 336 ? 29.485 -13.357 -6.331 1.00 68.69 336 LYS A O 1
ATOM 2835 N N . THR A 1 337 ? 29.303 -13.613 -8.554 1.00 65.56 337 THR A N 1
ATOM 2836 C CA . THR A 1 337 ? 29.059 -15.055 -8.524 1.00 65.56 337 THR A CA 1
ATOM 2837 C C . THR A 1 337 ? 30.126 -15.739 -9.358 1.00 65.56 337 THR A C 1
ATOM 2839 O O . THR A 1 337 ? 30.354 -15.358 -10.505 1.00 65.56 337 THR A O 1
ATOM 2842 N N . GLU A 1 338 ? 30.795 -16.730 -8.773 1.00 73.50 338 GLU A N 1
ATOM 2843 C CA . GLU A 1 338 ? 31.696 -17.606 -9.515 1.00 73.50 338 GLU A CA 1
ATOM 2844 C C . GLU A 1 338 ? 30.863 -18.612 -10.304 1.00 73.50 338 GLU A C 1
ATOM 2846 O O . GLU A 1 338 ? 29.963 -19.262 -9.766 1.00 73.50 338 GLU A O 1
ATOM 2851 N N . ILE A 1 339 ? 31.148 -18.718 -11.598 1.00 71.12 339 ILE A N 1
ATOM 2852 C CA . ILE A 1 339 ? 30.536 -19.731 -12.449 1.00 71.12 339 ILE A CA 1
ATOM 2853 C C . ILE A 1 339 ? 31.254 -21.047 -12.150 1.00 71.12 339 ILE A C 1
ATOM 2855 O O . ILE A 1 339 ? 32.479 -21.087 -12.275 1.00 71.12 339 ILE A O 1
ATOM 2859 N N . PRO A 1 340 ? 30.537 -22.118 -11.762 1.00 82.12 340 PRO A N 1
ATOM 2860 C CA . PRO A 1 340 ? 31.164 -23.411 -11.529 1.00 82.12 340 PRO A CA 1
ATOM 2861 C C . PRO A 1 340 ? 31.951 -23.866 -12.760 1.00 82.12 340 PRO A C 1
ATOM 2863 O O . PRO A 1 340 ? 31.421 -23.840 -13.871 1.00 82.12 340 PRO A O 1
ATOM 2866 N N . GLU A 1 341 ? 33.185 -24.329 -12.558 1.00 83.69 341 GLU A N 1
ATOM 2867 C CA . GLU A 1 341 ? 34.080 -24.751 -13.646 1.00 83.69 341 GLU A CA 1
ATOM 2868 C C . GLU A 1 341 ? 33.417 -25.794 -14.557 1.00 83.69 341 GLU A C 1
ATOM 2870 O O . GLU A 1 341 ? 33.467 -25.672 -15.773 1.00 83.69 341 GLU A O 1
ATOM 2875 N N . CYS A 1 342 ? 32.669 -26.742 -13.984 1.00 80.31 342 CYS A N 1
ATOM 2876 C CA . CYS A 1 342 ? 31.931 -27.745 -14.752 1.00 80.31 342 CYS A CA 1
ATOM 2877 C C . CYS A 1 342 ? 30.869 -27.152 -15.696 1.00 80.31 342 CYS A C 1
ATOM 2879 O O . CYS A 1 342 ? 30.669 -27.673 -16.793 1.00 80.31 342 CYS A O 1
ATOM 2881 N N . LEU A 1 343 ? 30.194 -26.070 -15.292 1.00 77.56 343 LEU A N 1
ATOM 2882 C CA . LEU A 1 343 ? 29.228 -25.376 -16.143 1.00 77.56 343 LEU A CA 1
ATOM 2883 C C . LEU A 1 343 ? 29.957 -24.637 -17.265 1.00 77.56 343 LEU A C 1
ATOM 2885 O O . LEU A 1 343 ? 29.518 -24.686 -18.409 1.00 77.56 343 LEU A O 1
ATOM 2889 N N . PHE A 1 344 ? 31.080 -23.993 -16.943 1.00 81.12 344 PHE A N 1
ATOM 2890 C CA . PHE A 1 344 ? 31.915 -23.318 -17.928 1.00 81.12 344 PHE A CA 1
ATOM 2891 C C . PHE A 1 344 ? 32.452 -24.300 -18.982 1.00 81.12 344 PHE A C 1
ATOM 2893 O O . PHE A 1 344 ? 32.260 -24.068 -20.171 1.00 81.12 344 PHE A O 1
ATOM 2900 N N . THR A 1 345 ? 33.000 -25.449 -18.570 1.00 84.69 345 THR A N 1
ATOM 2901 C CA . THR A 1 345 ? 33.461 -26.502 -19.490 1.00 84.69 345 THR A CA 1
ATOM 2902 C C . THR A 1 345 ? 32.326 -27.021 -20.375 1.00 84.69 345 THR A C 1
ATOM 2904 O O . THR A 1 345 ? 32.494 -27.132 -21.586 1.00 84.69 345 THR A O 1
ATOM 2907 N N . ALA A 1 346 ? 31.141 -27.280 -19.811 1.00 84.00 346 ALA A N 1
ATOM 2908 C CA . ALA A 1 346 ? 29.989 -27.736 -20.593 1.00 84.00 346 ALA A CA 1
ATOM 2909 C C . ALA A 1 346 ? 29.523 -26.692 -21.628 1.00 84.00 346 ALA A C 1
ATOM 2911 O O . ALA A 1 346 ? 29.117 -27.049 -22.738 1.00 84.00 346 ALA A O 1
ATOM 2912 N N . LEU A 1 347 ? 29.590 -25.400 -21.282 1.00 82.38 347 LEU A N 1
ATOM 2913 C CA . LEU A 1 347 ? 29.315 -24.302 -22.209 1.00 82.38 347 LEU A CA 1
ATOM 2914 C C . LEU A 1 347 ? 30.358 -24.261 -23.328 1.00 82.38 347 LEU A C 1
ATOM 2916 O O . LEU A 1 347 ? 29.981 -24.233 -24.497 1.00 82.38 347 LEU A O 1
ATOM 2920 N N . GLU A 1 348 ? 31.649 -24.326 -23.004 1.00 84.56 348 GLU A N 1
ATOM 2921 C CA . GLU A 1 348 ? 32.724 -24.347 -24.002 1.00 84.56 348 GLU A CA 1
ATOM 2922 C C . GLU A 1 348 ? 32.619 -25.550 -24.950 1.00 84.56 348 GLU A C 1
ATOM 2924 O O . GLU A 1 348 ? 32.752 -25.398 -26.167 1.00 84.56 348 GLU A O 1
ATOM 2929 N N . GLU A 1 349 ? 32.306 -26.740 -24.437 1.00 87.00 349 GLU A N 1
ATOM 2930 C CA . GLU A 1 349 ? 32.054 -27.934 -25.250 1.00 87.00 349 GLU A CA 1
ATOM 2931 C C . GLU A 1 349 ? 30.852 -27.754 -26.185 1.00 87.00 349 GLU A C 1
ATOM 2933 O O . GLU A 1 349 ? 30.883 -28.176 -27.342 1.00 87.00 349 GLU A O 1
ATOM 2938 N N . ARG A 1 350 ? 29.775 -27.112 -25.718 1.00 85.50 350 ARG A N 1
ATOM 2939 C CA . ARG A 1 350 ? 28.603 -26.844 -26.562 1.00 85.50 350 ARG A CA 1
ATOM 2940 C C . ARG A 1 350 ? 28.900 -25.783 -27.621 1.00 85.50 350 ARG A C 1
ATOM 2942 O O . ARG A 1 350 ? 28.479 -25.948 -28.764 1.00 85.50 350 ARG A O 1
ATOM 2949 N N . ILE A 1 351 ? 29.622 -24.725 -27.263 1.00 88.50 351 ILE A N 1
ATOM 2950 C CA . ILE A 1 351 ? 29.954 -23.611 -28.159 1.00 88.50 351 ILE A CA 1
ATOM 2951 C C . ILE A 1 351 ? 31.007 -24.025 -29.194 1.00 88.50 351 ILE A C 1
ATOM 2953 O O . ILE A 1 351 ? 30.888 -23.671 -30.364 1.00 88.50 351 ILE A O 1
ATOM 2957 N N . SER A 1 352 ? 32.000 -24.832 -28.816 1.00 87.38 352 SER A N 1
ATOM 2958 C CA . SER A 1 352 ? 33.052 -25.303 -29.729 1.00 87.38 352 SER A CA 1
ATOM 2959 C C . SER A 1 352 ? 32.516 -26.116 -30.909 1.00 87.38 352 SER A C 1
ATOM 2961 O O . SER A 1 352 ? 33.048 -25.982 -32.009 1.00 87.38 352 SER A O 1
ATOM 2963 N N . LYS A 1 353 ? 31.410 -26.856 -30.741 1.00 88.25 353 LYS A N 1
ATOM 2964 C CA . LYS A 1 353 ? 30.737 -27.577 -31.841 1.00 88.25 353 LYS A CA 1
ATOM 2965 C C . LYS A 1 353 ? 30.313 -26.657 -32.988 1.00 88.25 353 LYS A C 1
ATOM 2967 O O . LYS A 1 353 ? 30.345 -27.071 -34.142 1.00 88.25 353 LYS A O 1
ATOM 2972 N N . TYR A 1 354 ? 29.985 -25.392 -32.710 1.00 89.25 354 TYR A N 1
ATOM 2973 C CA . TYR A 1 354 ? 29.645 -24.423 -33.759 1.00 89.25 354 TYR A CA 1
ATOM 2974 C C . TYR A 1 354 ? 30.813 -24.125 -34.705 1.00 89.25 354 TYR A C 1
ATOM 2976 O O . TYR A 1 354 ? 30.586 -23.750 -35.852 1.00 89.25 354 TYR A O 1
ATOM 2984 N N . LYS A 1 355 ? 32.064 -24.355 -34.286 1.00 89.44 355 LYS A N 1
ATOM 2985 C CA . LYS A 1 355 ? 33.231 -24.192 -35.165 1.00 89.44 355 LYS A CA 1
ATOM 2986 C C . LYS A 1 355 ? 33.278 -25.228 -36.285 1.00 89.44 355 LYS A C 1
ATOM 2988 O O . LYS A 1 355 ? 33.891 -24.961 -37.316 1.00 89.44 355 LYS A O 1
ATOM 2993 N N . GLU A 1 356 ? 32.627 -26.374 -36.125 1.00 91.19 356 GLU A N 1
ATOM 2994 C CA . GLU A 1 356 ? 32.619 -27.444 -37.129 1.00 91.19 356 GLU A CA 1
ATOM 2995 C C . GLU A 1 356 ? 31.538 -27.232 -38.198 1.00 91.19 356 GLU A C 1
ATOM 2997 O O . GLU A 1 356 ? 31.677 -27.708 -39.324 1.00 91.19 356 GLU A O 1
ATOM 3002 N N . TYR A 1 357 ? 30.489 -26.465 -37.890 1.00 91.94 357 TYR A N 1
ATOM 3003 C CA . TYR A 1 357 ? 29.377 -26.246 -38.811 1.00 91.94 357 TYR A CA 1
ATOM 3004 C C . TYR A 1 357 ? 29.660 -25.132 -39.844 1.00 91.94 357 TYR A C 1
ATOM 3006 O O . TYR A 1 357 ? 30.371 -24.161 -39.551 1.00 91.94 357 TYR A O 1
ATOM 3014 N N . PRO A 1 358 ? 29.119 -25.244 -41.073 1.00 93.06 358 PRO A N 1
ATOM 3015 C CA . PRO A 1 358 ? 29.025 -24.136 -42.027 1.00 93.06 358 PRO A CA 1
ATOM 3016 C C . PRO A 1 358 ? 28.171 -22.988 -41.480 1.00 93.06 358 PRO A C 1
ATOM 3018 O O . PRO A 1 358 ? 27.240 -23.225 -40.707 1.00 93.06 358 PRO A O 1
ATOM 3021 N N . LYS A 1 359 ? 28.446 -21.750 -41.911 1.00 93.56 359 LYS A N 1
ATOM 3022 C CA . LYS A 1 359 ? 27.755 -20.553 -41.399 1.00 93.56 359 LYS A CA 1
ATOM 3023 C C . LYS A 1 359 ? 26.241 -20.608 -41.601 1.00 93.56 359 LYS A C 1
ATOM 3025 O O . LYS A 1 359 ? 25.502 -20.197 -40.715 1.00 93.56 359 LYS A O 1
ATOM 3030 N N . GLU A 1 360 ? 25.781 -21.180 -42.710 1.00 91.81 360 GLU A N 1
ATOM 3031 C CA . GLU A 1 360 ? 24.363 -21.308 -43.051 1.00 91.81 360 GLU A CA 1
ATOM 3032 C C . GLU A 1 360 ? 23.631 -22.191 -42.035 1.00 91.81 360 GLU A C 1
ATOM 3034 O O . GLU A 1 360 ? 22.539 -21.848 -41.591 1.00 91.81 360 GLU A O 1
ATOM 3039 N N . ILE A 1 361 ? 24.263 -23.289 -41.599 1.00 92.38 361 ILE A N 1
ATOM 3040 C CA . ILE A 1 361 ? 23.702 -24.191 -40.582 1.00 92.38 361 ILE A CA 1
ATOM 3041 C C . ILE A 1 361 ? 23.625 -23.485 -39.226 1.00 92.38 361 ILE A C 1
ATOM 3043 O O . ILE A 1 361 ? 22.637 -23.630 -38.509 1.00 92.38 361 ILE A O 1
ATOM 3047 N N . ILE A 1 362 ? 24.648 -22.705 -38.869 1.00 92.88 362 ILE A N 1
ATOM 3048 C CA . ILE A 1 362 ? 24.669 -21.956 -37.607 1.00 92.88 362 ILE A CA 1
ATOM 3049 C C . ILE A 1 362 ? 23.562 -20.896 -37.594 1.00 92.88 362 ILE A C 1
ATOM 3051 O O . ILE A 1 362 ? 22.833 -20.797 -36.610 1.00 92.88 362 ILE A O 1
ATOM 3055 N N . ILE A 1 363 ? 23.412 -20.135 -38.684 1.00 91.38 363 ILE A N 1
ATOM 3056 C CA . ILE A 1 363 ? 22.348 -19.134 -38.839 1.00 91.38 363 ILE A CA 1
ATOM 3057 C C . ILE A 1 363 ? 20.975 -19.804 -38.728 1.00 91.38 363 ILE A C 1
ATOM 3059 O O . ILE A 1 363 ? 20.137 -19.337 -37.959 1.00 91.38 363 ILE A O 1
ATOM 3063 N N . GLU A 1 364 ? 20.754 -20.925 -39.418 1.00 89.94 364 GLU A N 1
ATOM 3064 C CA . GLU A 1 364 ? 19.481 -21.652 -39.340 1.00 89.94 364 GLU A CA 1
ATOM 3065 C C . GLU A 1 364 ? 19.209 -22.193 -37.929 1.00 89.94 364 GLU A C 1
ATOM 3067 O O . GLU A 1 364 ? 18.086 -22.120 -37.434 1.00 89.94 364 GLU A O 1
ATOM 3072 N N . THR A 1 365 ? 20.253 -22.644 -37.230 1.00 89.19 365 THR A N 1
ATOM 3073 C CA . THR A 1 365 ? 20.153 -23.091 -35.835 1.00 89.19 365 THR A CA 1
ATOM 3074 C C . THR A 1 365 ? 19.773 -21.939 -34.909 1.00 89.19 365 THR A C 1
ATOM 3076 O O . THR A 1 365 ? 18.871 -22.094 -34.097 1.00 89.19 365 THR A O 1
ATOM 3079 N N . LEU A 1 366 ? 20.400 -20.764 -35.037 1.00 88.31 366 LEU A N 1
ATOM 3080 C CA . LEU A 1 366 ? 20.044 -19.589 -34.232 1.00 88.31 366 LEU A CA 1
ATOM 3081 C C . LEU A 1 366 ? 18.589 -19.160 -34.459 1.00 88.31 366 LEU A C 1
ATOM 3083 O O . LEU A 1 366 ? 17.915 -18.759 -33.511 1.00 88.31 366 LEU A O 1
ATOM 3087 N N . LYS A 1 367 ? 18.096 -19.269 -35.698 1.00 87.12 367 LYS A N 1
ATOM 3088 C CA . LYS A 1 367 ? 16.692 -18.999 -36.031 1.00 87.12 367 LYS A CA 1
ATOM 3089 C C . LYS A 1 367 ? 15.762 -19.990 -35.333 1.00 87.12 367 LYS A C 1
ATOM 3091 O O . LYS A 1 367 ? 14.849 -19.561 -34.644 1.00 87.12 367 LYS A O 1
ATOM 3096 N N . MET A 1 368 ? 16.010 -21.291 -35.452 1.00 84.44 368 MET A N 1
ATOM 3097 C CA . MET A 1 368 ? 15.059 -22.327 -35.020 1.00 84.44 368 MET A CA 1
ATOM 3098 C C . MET A 1 368 ? 15.196 -22.755 -33.552 1.00 84.44 368 MET A C 1
ATOM 3100 O O . MET A 1 368 ? 14.245 -23.257 -32.960 1.00 84.44 368 MET A O 1
ATOM 3104 N N . ASP A 1 369 ? 16.360 -22.572 -32.926 1.00 84.38 369 ASP A N 1
ATOM 3105 C CA . ASP A 1 369 ? 16.604 -23.065 -31.568 1.00 84.38 369 ASP A CA 1
ATOM 3106 C C . ASP A 1 369 ? 15.777 -22.267 -30.547 1.00 84.38 369 ASP A C 1
ATOM 3108 O O . ASP A 1 369 ? 15.982 -21.069 -30.322 1.00 84.38 369 ASP A O 1
ATOM 3112 N N . VAL A 1 370 ? 14.804 -22.944 -29.934 1.00 81.75 370 VAL A N 1
ATOM 3113 C CA . VAL A 1 370 ? 13.927 -22.387 -28.895 1.00 81.75 370 VAL A CA 1
ATOM 3114 C C . VAL A 1 370 ? 14.717 -22.079 -27.618 1.00 81.75 370 VAL A C 1
ATOM 3116 O O . VAL A 1 370 ? 14.368 -21.155 -26.895 1.00 81.75 370 VAL A O 1
ATOM 3119 N N . SER A 1 371 ? 15.842 -22.764 -27.368 1.00 83.56 371 SER A N 1
ATOM 3120 C CA . SER A 1 371 ? 16.692 -22.516 -26.193 1.00 83.56 371 SER A CA 1
ATOM 3121 C C . SER A 1 371 ? 17.504 -21.215 -26.264 1.00 83.56 371 SER A C 1
ATOM 3123 O O . SER A 1 371 ? 18.136 -20.834 -25.280 1.00 83.56 371 SER A O 1
ATOM 3125 N N . MET A 1 372 ? 17.461 -20.506 -27.400 1.00 88.31 372 MET A N 1
ATOM 3126 C CA . MET A 1 372 ? 18.078 -19.182 -27.572 1.00 88.31 372 MET A CA 1
ATOM 3127 C C . MET A 1 372 ? 17.202 -18.031 -27.052 1.00 88.31 372 MET A C 1
ATOM 3129 O O . MET A 1 372 ? 17.598 -16.869 -27.142 1.00 88.31 372 MET A O 1
ATOM 3133 N N . ILE A 1 373 ? 16.027 -18.334 -26.493 1.00 91.62 373 ILE A N 1
ATOM 3134 C CA . ILE A 1 373 ? 15.202 -17.405 -25.716 1.00 91.62 373 ILE A CA 1
ATOM 3135 C C . ILE A 1 373 ? 14.801 -18.065 -24.382 1.00 91.62 373 ILE A C 1
ATOM 3137 O O . ILE A 1 373 ? 14.752 -19.292 -24.299 1.00 91.62 373 ILE A O 1
ATOM 3141 N N . PRO A 1 374 ? 14.546 -17.299 -23.308 1.00 93.38 374 PRO A N 1
ATOM 3142 C CA . PRO A 1 374 ? 14.171 -17.881 -22.026 1.00 93.38 374 PRO A CA 1
ATOM 3143 C C . PRO A 1 374 ? 12.769 -18.481 -22.057 1.00 93.38 374 PRO A C 1
ATOM 3145 O O . PRO A 1 374 ? 11.836 -17.843 -22.541 1.00 93.38 374 PRO A O 1
ATOM 3148 N N . SER A 1 375 ? 12.600 -19.643 -21.421 1.00 93.75 375 SER A N 1
ATOM 3149 C CA . SER A 1 375 ? 11.266 -20.201 -21.210 1.00 93.75 375 SER A CA 1
ATOM 3150 C C . SER A 1 375 ? 10.567 -19.558 -20.014 1.00 93.75 375 SER A C 1
ATOM 3152 O O . SER A 1 375 ? 11.010 -19.670 -18.863 1.00 93.75 375 SER A O 1
ATOM 3154 N N . LEU A 1 376 ? 9.424 -18.919 -20.263 1.00 93.38 376 LEU A N 1
ATOM 3155 C CA . LEU A 1 376 ? 8.595 -18.300 -19.238 1.00 93.38 376 LEU A CA 1
ATOM 3156 C C . LEU A 1 376 ? 8.079 -19.348 -18.247 1.00 93.38 376 LEU A C 1
ATOM 3158 O O . LEU A 1 376 ? 8.078 -19.108 -17.036 1.00 93.38 376 LEU A O 1
ATOM 3162 N N . CYS A 1 377 ? 7.679 -20.527 -18.728 1.00 93.31 377 CYS A N 1
ATOM 3163 C CA . CYS A 1 377 ? 7.204 -21.609 -17.867 1.00 93.31 377 CYS A CA 1
ATOM 3164 C C . CYS A 1 377 ? 8.276 -22.073 -16.870 1.00 93.31 377 CYS A C 1
ATOM 3166 O O . CYS A 1 377 ? 7.981 -22.249 -15.680 1.00 93.31 377 CYS A O 1
ATOM 3168 N N . GLU A 1 378 ? 9.521 -22.239 -17.321 1.00 92.50 378 GLU A N 1
ATOM 3169 C CA . GLU A 1 378 ? 10.634 -22.625 -16.450 1.00 92.50 378 GLU A CA 1
ATOM 3170 C C . GLU A 1 378 ? 10.966 -21.528 -15.440 1.00 92.50 378 GLU A C 1
ATOM 3172 O O . GLU A 1 378 ? 11.091 -21.809 -14.245 1.00 92.50 378 GLU A O 1
ATOM 3177 N N . ILE A 1 379 ? 10.999 -20.268 -15.879 1.00 93.38 379 ILE A N 1
ATOM 3178 C CA . ILE A 1 379 ? 11.247 -19.118 -15.004 1.00 93.38 379 ILE A CA 1
ATOM 3179 C C . ILE A 1 379 ? 10.163 -19.002 -13.929 1.00 93.38 379 ILE A C 1
ATOM 3181 O O . ILE A 1 379 ? 10.480 -18.803 -12.753 1.00 93.38 379 ILE A O 1
ATOM 3185 N N . ILE A 1 380 ? 8.888 -19.190 -14.280 1.00 92.88 380 ILE A N 1
ATOM 3186 C CA . ILE A 1 380 ? 7.778 -19.211 -13.316 1.00 92.88 380 ILE A CA 1
ATOM 3187 C C . ILE A 1 380 ? 7.989 -20.329 -12.286 1.00 92.88 380 ILE A C 1
ATOM 3189 O O . ILE A 1 380 ? 7.811 -20.104 -11.085 1.00 92.88 380 ILE A O 1
ATOM 3193 N N . LYS A 1 381 ? 8.393 -21.528 -12.722 1.00 91.06 381 LYS A N 1
ATOM 3194 C CA . LYS A 1 381 ? 8.666 -22.667 -11.831 1.00 91.06 381 LYS A CA 1
ATOM 3195 C C . LYS A 1 381 ? 9.845 -22.388 -10.892 1.00 91.06 381 LYS A C 1
ATOM 3197 O O . LYS A 1 381 ? 9.730 -22.625 -9.689 1.00 91.06 381 LYS A O 1
ATOM 3202 N N . MET A 1 382 ? 10.945 -21.843 -11.409 1.00 86.94 382 MET A N 1
ATOM 3203 C CA . MET A 1 382 ? 12.108 -21.440 -10.609 1.00 86.94 382 MET A CA 1
ATOM 3204 C C . MET A 1 382 ? 11.738 -20.364 -9.588 1.00 86.94 382 MET A C 1
ATOM 3206 O O . MET A 1 382 ? 12.095 -20.471 -8.415 1.00 86.94 382 MET A O 1
ATOM 3210 N N . THR A 1 383 ? 10.957 -19.370 -10.010 1.00 88.06 383 THR A N 1
ATOM 3211 C CA . THR A 1 383 ? 10.519 -18.267 -9.150 1.00 88.06 383 THR A CA 1
ATOM 3212 C C . THR A 1 383 ? 9.657 -18.783 -8.005 1.00 88.06 383 THR A C 1
ATOM 3214 O O . THR A 1 383 ? 9.911 -18.432 -6.858 1.00 88.06 383 THR A O 1
ATOM 3217 N N . LYS A 1 384 ? 8.712 -19.696 -8.272 1.00 86.94 384 LYS A N 1
ATOM 3218 C CA . LYS A 1 384 ? 7.901 -20.346 -7.224 1.00 86.94 384 LYS A CA 1
ATOM 3219 C C . LYS A 1 384 ? 8.758 -21.058 -6.176 1.00 86.94 384 LYS A C 1
ATOM 3221 O O . LYS A 1 384 ? 8.475 -20.941 -4.988 1.00 86.94 384 LYS A O 1
ATOM 3226 N N . ASN A 1 385 ? 9.817 -21.749 -6.597 1.00 82.81 385 ASN A N 1
ATOM 3227 C CA . ASN A 1 385 ? 10.714 -22.448 -5.673 1.00 82.81 385 ASN A CA 1
ATOM 3228 C C . ASN A 1 385 ? 11.533 -21.479 -4.803 1.00 82.81 385 ASN A C 1
ATOM 3230 O O . ASN A 1 385 ? 11.790 -21.770 -3.637 1.00 82.81 385 ASN A O 1
ATOM 3234 N N . GLN A 1 386 ? 11.916 -20.322 -5.347 1.00 73.38 386 GLN A N 1
ATOM 3235 C CA . GLN A 1 386 ? 12.663 -19.288 -4.624 1.00 73.38 386 GLN A CA 1
ATOM 3236 C C . GLN A 1 386 ? 11.775 -18.422 -3.714 1.00 73.38 386 GLN A C 1
ATOM 3238 O O . GLN A 1 386 ? 12.244 -17.947 -2.682 1.00 73.38 386 GLN A O 1
ATOM 3243 N N . ASN A 1 387 ? 10.496 -18.225 -4.056 1.00 62.28 387 ASN A N 1
ATOM 3244 C CA . ASN A 1 387 ? 9.589 -17.319 -3.332 1.00 62.28 387 ASN A CA 1
ATOM 3245 C C . ASN A 1 387 ? 9.211 -17.794 -1.913 1.00 62.28 387 ASN A C 1
ATOM 3247 O O . ASN A 1 387 ? 8.543 -17.083 -1.168 1.00 62.28 387 ASN A O 1
ATOM 3251 N N . ASN A 1 388 ? 9.659 -18.987 -1.511 1.00 57.59 388 ASN A N 1
ATOM 3252 C CA . ASN A 1 388 ? 9.512 -19.504 -0.147 1.00 57.59 388 ASN A CA 1
ATOM 3253 C C . ASN A 1 388 ? 10.553 -18.940 0.841 1.00 57.59 388 ASN A C 1
ATOM 3255 O O . ASN A 1 388 ? 10.530 -19.280 2.024 1.00 57.59 388 ASN A O 1
ATOM 3259 N N . LEU A 1 389 ? 11.473 -18.088 0.383 1.00 58.25 389 LEU A N 1
ATOM 3260 C CA . LEU A 1 389 ? 12.497 -17.473 1.221 1.00 58.25 389 LEU A CA 1
ATOM 3261 C C . LEU A 1 389 ? 11.923 -16.296 2.030 1.00 58.25 389 LEU A C 1
ATOM 3263 O O . LEU A 1 389 ? 11.556 -15.262 1.477 1.00 58.25 389 LEU A O 1
ATOM 3267 N N . LEU A 1 390 ? 11.902 -16.440 3.361 1.00 52.94 390 LEU A N 1
ATOM 3268 C CA . LEU A 1 390 ? 11.327 -15.478 4.319 1.00 52.94 390 LEU A CA 1
ATOM 3269 C C . LEU A 1 390 ? 11.828 -14.032 4.158 1.00 52.94 390 LEU A C 1
ATOM 3271 O O . LEU A 1 390 ? 11.079 -13.107 4.444 1.00 52.94 390 LEU A O 1
ATOM 3275 N N . HIS A 1 391 ? 13.063 -13.824 3.691 1.00 56.53 391 HIS A N 1
ATOM 3276 C CA . HIS A 1 391 ? 13.642 -12.485 3.537 1.00 56.53 391 HIS A CA 1
ATOM 3277 C C . HIS A 1 391 ? 13.048 -11.684 2.368 1.00 56.53 391 HIS A C 1
ATOM 3279 O O . HIS A 1 391 ? 13.079 -10.459 2.419 1.00 56.53 391 HIS A O 1
ATOM 3285 N N . ARG A 1 392 ? 12.485 -12.340 1.339 1.00 58.38 392 ARG A N 1
ATOM 3286 C CA . ARG A 1 392 ? 11.836 -11.646 0.210 1.00 58.38 392 ARG A CA 1
ATOM 3287 C C . ARG A 1 392 ? 10.514 -10.996 0.631 1.00 58.38 392 ARG A C 1
ATOM 3289 O O . ARG A 1 392 ? 10.294 -9.834 0.333 1.00 58.38 392 ARG A O 1
ATOM 3296 N N . LYS A 1 393 ? 9.756 -11.661 1.511 1.00 58.66 393 LYS A N 1
ATOM 3297 C CA . LYS A 1 393 ? 8.497 -11.145 2.083 1.00 58.66 393 LYS A CA 1
ATOM 3298 C C . LYS A 1 393 ? 8.647 -9.921 2.994 1.00 58.66 393 LYS A C 1
ATOM 3300 O O . LYS A 1 393 ? 7.645 -9.341 3.402 1.00 58.66 393 LYS A O 1
ATOM 3305 N N . LEU A 1 394 ? 9.871 -9.568 3.393 1.00 54.31 394 LEU A N 1
ATOM 3306 C CA . LEU A 1 394 ? 10.120 -8.437 4.294 1.00 54.31 394 LEU A CA 1
ATOM 3307 C C . LEU A 1 394 ? 10.313 -7.112 3.544 1.00 54.31 394 LEU A C 1
ATOM 3309 O O . LEU A 1 394 ? 10.240 -6.059 4.174 1.00 54.31 394 LEU A O 1
ATOM 3313 N N . ILE A 1 395 ? 10.557 -7.146 2.229 1.00 61.25 395 ILE A N 1
ATOM 3314 C CA . ILE A 1 395 ? 10.850 -5.959 1.418 1.00 61.25 395 ILE A CA 1
ATOM 3315 C C . ILE A 1 395 ? 9.945 -5.973 0.189 1.00 61.25 395 ILE A C 1
ATOM 3317 O O . ILE A 1 395 ? 10.120 -6.813 -0.683 1.00 61.25 395 ILE A O 1
ATOM 3321 N N . GLN A 1 396 ? 9.022 -5.012 0.092 1.00 67.44 396 GLN A N 1
ATOM 3322 C CA . GLN A 1 396 ? 8.204 -4.823 -1.109 1.00 67.44 396 GLN A CA 1
ATOM 3323 C C . GLN A 1 396 ? 9.021 -4.102 -2.190 1.00 67.44 396 GLN A C 1
ATOM 3325 O O . GLN A 1 396 ? 9.356 -2.923 -2.016 1.00 67.44 396 GLN A O 1
ATOM 3330 N N . PRO A 1 397 ? 9.368 -4.764 -3.307 1.00 71.31 397 PRO A N 1
ATOM 3331 C CA . PRO A 1 397 ? 10.156 -4.129 -4.347 1.00 71.31 397 PRO A CA 1
ATOM 3332 C C . PRO A 1 397 ? 9.367 -3.019 -5.053 1.00 71.31 397 PRO A C 1
ATOM 3334 O O . PRO A 1 397 ? 8.163 -3.122 -5.309 1.00 71.31 397 PRO A O 1
ATOM 3337 N N . THR A 1 398 ? 10.081 -1.945 -5.384 1.00 73.12 398 THR A N 1
ATOM 3338 C CA . THR A 1 398 ? 9.595 -0.795 -6.150 1.00 73.12 398 THR A CA 1
ATOM 3339 C C . THR A 1 398 ? 10.623 -0.474 -7.231 1.00 73.12 398 THR A C 1
ATOM 3341 O O . THR A 1 398 ? 11.817 -0.433 -6.943 1.00 73.12 398 THR A O 1
ATOM 3344 N N . ILE A 1 399 ? 10.170 -0.233 -8.462 1.00 75.62 399 ILE A N 1
ATOM 3345 C CA . ILE A 1 399 ? 11.030 0.209 -9.567 1.00 75.62 399 ILE A CA 1
ATOM 3346 C C . ILE A 1 399 ? 10.824 1.706 -9.765 1.00 75.62 399 ILE A C 1
ATOM 3348 O O . ILE A 1 399 ? 9.711 2.152 -10.057 1.00 75.62 399 ILE A O 1
ATOM 3352 N N . VAL A 1 400 ? 11.910 2.467 -9.649 1.00 74.81 400 VAL A N 1
ATOM 3353 C CA . VAL A 1 400 ? 11.967 3.888 -9.999 1.00 74.81 400 VAL A CA 1
ATOM 3354 C C . VAL A 1 400 ? 12.891 4.042 -11.201 1.00 74.81 400 VAL A C 1
ATOM 3356 O O . VAL A 1 400 ? 14.011 3.543 -11.183 1.00 74.81 400 VAL A O 1
ATOM 3359 N N . ASN A 1 401 ? 12.425 4.724 -12.243 1.00 73.00 401 ASN A N 1
ATOM 3360 C CA . ASN A 1 401 ? 13.223 5.049 -13.421 1.00 73.00 401 ASN A CA 1
ATOM 3361 C C . ASN A 1 401 ? 12.931 6.491 -13.858 1.00 73.00 401 ASN A C 1
ATOM 3363 O O . ASN A 1 401 ? 11.774 6.910 -13.886 1.00 73.00 401 ASN A O 1
ATOM 3367 N N . GLU A 1 402 ? 13.976 7.263 -14.162 1.00 69.50 402 GLU A N 1
ATOM 3368 C CA . GLU A 1 402 ? 13.903 8.694 -14.519 1.00 69.50 402 GLU A CA 1
ATOM 3369 C C . GLU A 1 402 ? 13.092 9.575 -13.548 1.00 69.50 402 GLU A C 1
ATOM 3371 O O . GLU A 1 402 ? 12.365 10.497 -13.952 1.00 69.50 402 GLU A O 1
ATOM 3376 N N . GLY A 1 403 ? 13.172 9.260 -12.255 1.00 63.22 403 GLY A N 1
ATOM 3377 C CA . GLY A 1 403 ? 12.405 9.934 -11.209 1.00 63.22 403 GLY A CA 1
ATOM 3378 C C . GLY A 1 403 ? 10.906 9.620 -11.232 1.00 63.22 403 GLY A C 1
ATOM 3379 O O . GLY A 1 403 ? 10.104 10.354 -10.661 1.00 63.22 403 GLY A O 1
ATOM 3380 N N . LYS A 1 404 ? 10.497 8.540 -11.905 1.00 69.06 404 LYS A N 1
ATOM 3381 C CA . LYS A 1 404 ? 9.122 8.038 -11.905 1.00 69.06 404 LYS A CA 1
ATOM 3382 C C . LYS A 1 404 ? 9.088 6.653 -11.290 1.00 69.06 404 LYS A C 1
ATOM 3384 O O . LYS A 1 404 ? 9.817 5.759 -11.714 1.00 69.06 404 LYS A O 1
ATOM 3389 N N . LYS A 1 405 ? 8.179 6.450 -10.344 1.00 75.44 405 LYS A N 1
ATOM 3390 C CA . LYS A 1 405 ? 7.809 5.114 -9.889 1.00 75.44 405 LYS A CA 1
ATOM 3391 C C . LYS A 1 405 ? 7.069 4.395 -11.023 1.00 75.44 405 LYS A C 1
ATOM 3393 O O . LYS A 1 405 ? 5.958 4.780 -11.380 1.00 75.44 405 LYS A O 1
ATOM 3398 N N . ILE A 1 406 ? 7.718 3.397 -11.617 1.00 76.06 406 ILE A N 1
ATOM 3399 C CA . ILE A 1 406 ? 7.179 2.580 -12.716 1.00 76.06 406 ILE A CA 1
ATOM 3400 C C . ILE A 1 406 ? 6.393 1.390 -12.169 1.00 76.06 406 ILE A C 1
ATOM 3402 O O . ILE A 1 406 ? 5.379 1.001 -12.743 1.00 76.06 406 ILE A O 1
ATOM 3406 N N . LEU A 1 407 ? 6.847 0.823 -11.052 1.00 75.06 407 LEU A N 1
ATOM 3407 C CA . LEU A 1 407 ? 6.214 -0.331 -10.428 1.00 75.06 407 LEU A CA 1
ATOM 3408 C C . LEU A 1 407 ? 6.265 -0.190 -8.912 1.00 75.06 407 LEU A C 1
ATOM 3410 O O . LEU A 1 407 ? 7.321 0.104 -8.356 1.00 75.06 407 LEU A O 1
ATOM 3414 N N . GLN A 1 408 ? 5.146 -0.466 -8.254 1.00 75.00 408 GLN A N 1
ATOM 3415 C CA . GLN A 1 408 ? 5.079 -0.710 -6.821 1.00 75.00 408 GLN A CA 1
ATOM 3416 C C . GLN A 1 408 ? 4.316 -2.007 -6.614 1.00 75.00 408 GLN A C 1
ATOM 3418 O O . GLN A 1 408 ? 3.201 -2.148 -7.107 1.00 75.00 408 GLN A O 1
ATOM 3423 N N . THR A 1 409 ? 4.921 -2.940 -5.893 1.00 72.69 409 THR A N 1
ATOM 3424 C CA . THR A 1 409 ? 4.253 -4.192 -5.545 1.00 72.69 409 THR A CA 1
ATOM 3425 C C . THR A 1 409 ? 3.273 -3.932 -4.407 1.00 72.69 409 THR A C 1
ATOM 3427 O O . THR A 1 409 ? 3.661 -3.436 -3.349 1.00 72.69 409 THR A O 1
ATOM 3430 N N . THR A 1 410 ? 1.980 -4.157 -4.658 1.00 70.25 410 THR A N 1
ATOM 3431 C CA . THR A 1 410 ? 0.918 -3.882 -3.673 1.00 70.25 410 THR A CA 1
ATOM 3432 C C . THR A 1 410 ? 0.369 -5.145 -3.027 1.00 70.25 410 THR A C 1
ATOM 3434 O O . THR A 1 410 ? -0.105 -5.093 -1.890 1.00 70.25 410 THR A O 1
ATOM 3437 N N . ASP A 1 411 ? 0.483 -6.278 -3.718 1.00 76.25 411 ASP A N 1
ATOM 3438 C CA . ASP A 1 411 ? 0.066 -7.589 -3.244 1.00 76.25 411 ASP A CA 1
ATOM 3439 C C . ASP A 1 411 ? 1.073 -8.696 -3.619 1.00 76.25 411 ASP A C 1
ATOM 3441 O O . ASP A 1 411 ? 2.044 -8.481 -4.353 1.00 76.25 411 ASP A O 1
ATOM 3445 N N . ASP A 1 412 ? 0.819 -9.906 -3.114 1.00 76.44 412 ASP A N 1
ATOM 3446 C CA . ASP A 1 412 ? 1.650 -11.092 -3.357 1.00 76.44 412 ASP A CA 1
ATOM 3447 C C . ASP A 1 412 ? 1.767 -11.449 -4.855 1.00 76.44 412 ASP A C 1
ATOM 3449 O O . ASP A 1 412 ? 2.726 -12.109 -5.267 1.00 76.44 412 ASP A O 1
ATOM 3453 N N . LYS A 1 413 ? 0.788 -11.061 -5.690 1.00 80.31 413 LYS A N 1
ATOM 3454 C CA . LYS A 1 413 ? 0.811 -11.342 -7.133 1.00 80.31 413 LYS A CA 1
ATOM 3455 C C . LYS A 1 413 ? 1.747 -10.382 -7.851 1.00 80.31 413 LYS A C 1
ATOM 3457 O O . LYS A 1 413 ? 2.543 -10.839 -8.671 1.00 80.31 413 LYS A O 1
ATOM 3462 N N . ASP A 1 414 ? 1.671 -9.094 -7.531 1.00 77.50 414 ASP A N 1
ATOM 3463 C CA . ASP A 1 414 ? 2.575 -8.075 -8.058 1.00 77.50 414 ASP A CA 1
ATOM 3464 C C . ASP A 1 414 ? 4.026 -8.396 -7.671 1.00 77.50 414 ASP A C 1
ATOM 3466 O O . ASP A 1 414 ? 4.928 -8.328 -8.508 1.00 77.50 414 ASP A O 1
ATOM 3470 N N . GLU A 1 415 ? 4.251 -8.808 -6.417 1.00 79.25 415 GLU A N 1
ATOM 3471 C CA . GLU A 1 415 ? 5.560 -9.250 -5.923 1.00 79.25 415 GLU A CA 1
ATOM 3472 C C . GLU A 1 415 ? 6.077 -10.467 -6.700 1.00 79.25 415 GLU A C 1
ATOM 3474 O O . GLU A 1 415 ? 7.221 -10.487 -7.165 1.00 79.25 415 GLU A O 1
ATOM 3479 N N . PHE A 1 416 ? 5.224 -11.473 -6.906 1.00 84.06 416 PHE A N 1
ATOM 3480 C CA . PHE A 1 416 ? 5.590 -12.643 -7.694 1.00 84.06 416 PHE A CA 1
ATOM 3481 C C . PHE A 1 416 ? 5.971 -12.268 -9.132 1.00 84.06 416 PHE A C 1
ATOM 3483 O O . PHE A 1 416 ? 6.992 -12.741 -9.635 1.00 84.06 416 PHE A O 1
ATOM 3490 N N . LEU A 1 417 ? 5.192 -11.401 -9.784 1.00 84.69 417 LEU A N 1
ATOM 3491 C CA . LEU A 1 417 ? 5.463 -10.955 -11.151 1.00 84.69 417 LEU A CA 1
ATOM 3492 C C . LEU A 1 417 ? 6.773 -10.162 -11.250 1.00 84.69 417 LEU A C 1
ATOM 3494 O O . LEU A 1 417 ? 7.538 -10.367 -12.195 1.00 84.69 417 LEU A O 1
ATOM 3498 N N . PHE A 1 418 ? 7.079 -9.322 -10.256 1.00 85.00 418 PHE A N 1
ATOM 3499 C CA . PHE A 1 418 ? 8.368 -8.636 -10.170 1.00 85.00 418 PHE A CA 1
ATOM 3500 C C . PHE A 1 418 ? 9.531 -9.635 -10.176 1.00 85.00 418 PHE A C 1
ATOM 3502 O O . PHE A 1 418 ? 10.462 -9.499 -10.973 1.00 85.00 418 PHE A O 1
ATOM 3509 N N . TYR A 1 419 ? 9.470 -10.674 -9.339 1.00 86.38 419 TYR A N 1
ATOM 3510 C CA . TYR A 1 419 ? 10.529 -11.682 -9.293 1.00 86.38 419 TYR A CA 1
ATOM 3511 C C . TYR A 1 419 ? 10.601 -12.540 -10.557 1.00 86.38 419 TYR A C 1
ATOM 3513 O O . TYR A 1 419 ? 11.702 -12.919 -10.955 1.00 86.38 419 TYR A O 1
ATOM 3521 N N . VAL A 1 420 ? 9.468 -12.811 -11.215 1.00 90.06 420 VAL A N 1
ATOM 3522 C CA . VAL A 1 420 ? 9.459 -13.456 -12.536 1.00 90.06 420 VAL A CA 1
ATOM 3523 C C . VAL A 1 420 ? 10.245 -12.606 -13.534 1.00 90.06 420 VAL A C 1
ATOM 3525 O O . VAL A 1 420 ? 11.139 -13.138 -14.186 1.00 90.06 420 VAL A O 1
ATOM 3528 N N . ASN A 1 421 ? 9.993 -11.296 -13.610 1.00 89.50 421 ASN A N 1
ATOM 3529 C CA . ASN A 1 421 ? 10.709 -10.404 -14.529 1.00 89.50 421 ASN A CA 1
ATOM 3530 C C . ASN A 1 421 ? 12.201 -10.254 -14.174 1.00 89.50 421 ASN A C 1
ATOM 3532 O O . ASN A 1 421 ? 13.039 -10.232 -15.074 1.00 89.50 421 ASN A O 1
ATOM 3536 N N . GLN A 1 422 ? 12.566 -10.234 -12.887 1.00 86.88 422 GLN A N 1
ATOM 3537 C CA . GLN A 1 422 ? 13.975 -10.247 -12.459 1.00 86.88 422 GLN A CA 1
ATOM 3538 C C . GLN A 1 422 ? 14.692 -11.534 -12.884 1.00 86.88 422 GLN A C 1
ATOM 3540 O O . GLN A 1 422 ? 15.757 -11.488 -13.499 1.00 86.88 422 GLN A O 1
ATOM 3545 N N . ASN A 1 423 ? 14.085 -12.691 -12.614 1.00 89.81 423 ASN A N 1
ATOM 3546 C CA . ASN A 1 423 ? 14.631 -13.979 -13.036 1.00 89.81 423 ASN A CA 1
ATOM 3547 C C . ASN A 1 423 ? 14.695 -14.088 -14.568 1.00 89.81 423 ASN A C 1
ATOM 3549 O O . ASN A 1 423 ? 15.647 -14.663 -15.097 1.00 89.81 423 ASN A O 1
ATOM 3553 N N . TYR A 1 424 ? 13.734 -13.496 -15.281 1.00 94.06 424 TYR A N 1
ATOM 3554 C CA . TYR A 1 424 ? 13.755 -13.390 -16.738 1.00 94.06 424 TYR A CA 1
ATOM 3555 C C . TYR A 1 424 ? 14.945 -12.563 -17.231 1.00 94.06 424 TYR A C 1
ATOM 3557 O O . TYR A 1 424 ? 15.672 -13.012 -18.113 1.00 94.06 424 TYR A O 1
ATOM 3565 N N . SER A 1 425 ? 15.211 -11.409 -16.609 1.00 91.50 425 SER A N 1
ATOM 3566 C CA . SER A 1 425 ? 16.374 -10.565 -16.913 1.00 91.50 425 SER A CA 1
ATOM 3567 C C . SER A 1 425 ? 17.705 -11.308 -16.735 1.00 91.50 425 SER A C 1
ATOM 3569 O O . SER A 1 425 ? 18.586 -11.238 -17.596 1.00 91.50 425 SER A O 1
ATOM 3571 N N . ILE A 1 426 ? 17.841 -12.076 -15.647 1.00 88.25 426 ILE A N 1
ATOM 3572 C CA . ILE A 1 426 ? 19.036 -12.892 -15.380 1.00 88.25 426 ILE A CA 1
ATOM 3573 C C . ILE A 1 426 ? 19.213 -13.959 -16.466 1.00 88.25 426 ILE A C 1
ATOM 3575 O O . ILE A 1 426 ? 20.299 -14.079 -17.029 1.00 88.25 426 ILE A O 1
ATOM 3579 N N . ASN A 1 427 ? 18.153 -14.700 -16.804 1.00 91.25 427 ASN A N 1
ATOM 3580 C CA . ASN A 1 427 ? 18.210 -15.723 -17.853 1.00 91.25 427 ASN A CA 1
ATOM 3581 C C . ASN A 1 427 ? 18.536 -15.117 -19.225 1.00 91.25 427 ASN A C 1
ATOM 3583 O O . ASN A 1 427 ? 19.393 -15.644 -19.929 1.00 91.25 427 ASN A O 1
ATOM 3587 N N . MET A 1 428 ? 17.929 -13.978 -19.573 1.00 93.00 428 MET A N 1
ATOM 3588 C CA . MET A 1 428 ? 18.266 -13.234 -20.791 1.00 93.00 428 MET A CA 1
ATOM 3589 C C . MET A 1 428 ? 19.744 -12.854 -20.841 1.00 93.00 428 MET A C 1
ATOM 3591 O O . MET A 1 428 ? 20.394 -13.039 -21.867 1.00 93.00 428 MET A O 1
ATOM 3595 N N . THR A 1 429 ? 20.280 -12.349 -19.730 1.00 89.94 429 THR A N 1
ATOM 3596 C CA . THR A 1 429 ? 21.692 -11.963 -19.630 1.00 89.94 429 THR A CA 1
ATOM 3597 C C . THR A 1 429 ? 22.599 -13.179 -19.810 1.00 89.94 429 THR A C 1
ATOM 3599 O O . THR A 1 429 ? 23.579 -13.104 -20.542 1.00 89.94 429 THR A O 1
ATOM 3602 N N . ILE A 1 430 ? 22.251 -14.325 -19.214 1.00 87.88 430 ILE A N 1
ATOM 3603 C CA . ILE A 1 430 ? 23.007 -15.573 -19.380 1.00 87.88 430 ILE A CA 1
ATOM 3604 C C . ILE A 1 430 ? 23.004 -16.023 -20.846 1.00 87.88 430 ILE A C 1
ATOM 3606 O O . ILE A 1 430 ? 24.061 -16.333 -21.393 1.00 87.88 430 ILE A O 1
ATOM 3610 N N . ILE A 1 431 ? 21.841 -16.035 -21.500 1.00 90.88 431 ILE A N 1
ATOM 3611 C CA . ILE A 1 431 ? 21.730 -16.415 -22.915 1.00 90.88 431 ILE A CA 1
ATOM 3612 C C . ILE A 1 431 ? 22.566 -15.478 -23.792 1.00 90.88 431 ILE A C 1
ATOM 3614 O O . ILE A 1 431 ? 23.331 -15.938 -24.642 1.00 90.88 431 ILE A O 1
ATOM 3618 N N . LEU A 1 432 ? 22.467 -14.168 -23.564 1.00 92.25 432 LEU A N 1
ATOM 3619 C CA . LEU A 1 432 ? 23.197 -13.175 -24.343 1.00 92.25 432 LEU A CA 1
ATOM 3620 C C . LEU A 1 432 ? 24.716 -13.327 -24.187 1.00 92.25 432 LEU A C 1
ATOM 3622 O O . LEU A 1 432 ? 25.429 -13.390 -25.187 1.00 92.25 432 LEU A O 1
ATOM 3626 N N . GLU A 1 433 ? 25.206 -13.409 -22.950 1.00 88.88 433 GLU A N 1
ATOM 3627 C CA . GLU A 1 433 ? 26.640 -13.414 -22.638 1.00 88.88 433 GLU A CA 1
ATOM 3628 C C . GLU A 1 433 ? 27.317 -14.756 -22.944 1.00 88.88 433 GLU A C 1
ATOM 3630 O O . GLU A 1 433 ? 28.437 -14.769 -23.453 1.00 88.88 433 GLU A O 1
ATOM 3635 N N . PHE A 1 434 ? 26.657 -15.886 -22.663 1.00 87.56 434 PHE A N 1
ATOM 3636 C CA . PHE A 1 434 ? 27.284 -17.214 -22.743 1.00 87.56 434 PHE A CA 1
ATOM 3637 C C . PHE A 1 434 ? 26.927 -18.013 -23.997 1.00 87.56 434 PHE A C 1
ATOM 3639 O O . PHE A 1 434 ? 27.630 -18.974 -24.307 1.00 87.56 434 PHE A O 1
ATOM 3646 N N . TYR A 1 435 ? 25.881 -17.629 -24.733 1.00 89.62 435 TYR A N 1
ATOM 3647 C CA . TYR A 1 435 ? 25.479 -18.323 -25.959 1.00 89.62 435 TYR A CA 1
ATOM 3648 C C . TYR A 1 435 ? 25.524 -17.410 -27.178 1.00 89.62 435 TYR A C 1
ATOM 3650 O O . TYR A 1 435 ? 26.329 -17.645 -28.079 1.00 89.62 435 TYR A O 1
ATOM 3658 N N . LEU A 1 436 ? 24.712 -16.349 -27.208 1.00 92.44 436 LEU A N 1
ATOM 3659 C CA . LEU A 1 436 ? 24.585 -15.511 -28.404 1.00 92.44 436 LEU A CA 1
ATOM 3660 C C . LEU A 1 436 ? 25.908 -14.836 -28.768 1.00 92.44 436 LEU A C 1
ATOM 3662 O O . LEU A 1 436 ? 26.360 -14.979 -29.901 1.00 92.44 436 LEU A O 1
ATOM 3666 N N . MET A 1 437 ? 26.557 -14.153 -27.821 1.00 94.38 437 MET A N 1
ATOM 3667 C CA . MET A 1 437 ? 27.814 -13.451 -28.097 1.00 94.38 437 MET A CA 1
ATOM 3668 C C . MET A 1 437 ? 28.939 -14.399 -28.554 1.00 94.38 437 MET A C 1
ATOM 3670 O O . MET A 1 437 ? 29.552 -14.116 -29.585 1.00 94.38 437 MET A O 1
ATOM 3674 N N . PRO A 1 438 ? 29.209 -15.542 -27.889 1.00 93.12 438 PRO A N 1
ATOM 3675 C CA . PRO A 1 438 ? 30.206 -16.494 -28.375 1.00 93.12 438 PRO A CA 1
ATOM 3676 C C . PRO A 1 438 ? 29.888 -17.082 -29.757 1.00 93.12 438 PRO A C 1
ATOM 3678 O O . PRO A 1 438 ? 30.792 -17.175 -30.587 1.00 93.12 438 PRO A O 1
ATOM 3681 N N . ILE A 1 439 ? 28.627 -17.432 -30.044 1.00 93.56 439 ILE A N 1
ATOM 3682 C CA . ILE A 1 439 ? 28.240 -17.969 -31.361 1.00 93.56 439 ILE A CA 1
ATOM 3683 C C . ILE A 1 439 ? 28.398 -16.900 -32.448 1.00 93.56 439 ILE A C 1
ATOM 3685 O O . ILE A 1 439 ? 28.951 -17.182 -33.511 1.00 93.56 439 ILE A O 1
ATOM 3689 N N . PHE A 1 440 ? 27.982 -15.659 -32.183 1.00 94.12 440 PHE A N 1
ATOM 3690 C CA . PHE A 1 440 ? 28.187 -14.546 -33.111 1.00 94.12 440 PHE A CA 1
ATOM 3691 C C . PHE A 1 440 ? 29.669 -14.241 -33.337 1.00 94.12 440 PHE A C 1
ATOM 3693 O O . PHE A 1 440 ? 30.060 -13.952 -34.464 1.00 94.12 440 PHE A O 1
ATOM 3700 N N . ASN A 1 441 ? 30.508 -14.360 -32.307 1.00 93.94 441 ASN A N 1
ATOM 3701 C CA . ASN A 1 441 ? 31.954 -14.215 -32.454 1.00 93.94 441 ASN A CA 1
ATOM 3702 C C . ASN A 1 441 ? 32.546 -15.303 -33.360 1.00 93.94 441 ASN A C 1
ATOM 3704 O O . ASN A 1 441 ? 33.393 -14.984 -34.189 1.00 93.94 441 ASN A O 1
ATOM 3708 N N . ILE A 1 442 ? 32.085 -16.557 -33.258 1.00 94.31 442 ILE A N 1
ATOM 3709 C CA . ILE A 1 442 ? 32.476 -17.630 -34.193 1.00 94.31 442 ILE A CA 1
ATOM 3710 C C . ILE A 1 442 ? 32.020 -17.279 -35.611 1.00 94.31 442 ILE A C 1
ATOM 3712 O O . ILE A 1 442 ? 32.815 -17.337 -36.545 1.00 94.31 442 ILE A O 1
ATOM 3716 N N . LEU A 1 443 ? 30.758 -16.875 -35.782 1.00 94.31 443 LEU A N 1
ATOM 3717 C CA . LEU A 1 443 ? 30.228 -16.479 -37.086 1.00 94.31 443 LEU A CA 1
ATOM 3718 C C . LEU A 1 443 ? 31.052 -15.347 -37.720 1.00 94.31 443 LEU A C 1
ATOM 3720 O O . LEU A 1 443 ? 31.434 -15.437 -38.882 1.00 94.31 443 LEU A O 1
ATOM 3724 N N . LYS A 1 444 ? 31.360 -14.300 -36.954 1.00 92.88 444 LYS A N 1
ATOM 3725 C CA . LYS A 1 444 ? 32.083 -13.112 -37.421 1.00 92.88 444 LYS A CA 1
ATOM 3726 C C . LYS A 1 444 ? 33.562 -13.391 -37.691 1.00 92.88 444 LYS A C 1
ATOM 3728 O O . LYS A 1 444 ? 34.059 -13.018 -38.746 1.00 92.88 444 LYS A O 1
ATOM 3733 N N . ASN A 1 445 ? 34.254 -14.045 -36.760 1.00 92.44 445 ASN A N 1
ATOM 3734 C CA . ASN A 1 445 ? 35.713 -14.180 -36.807 1.00 92.44 445 ASN A CA 1
ATOM 3735 C C . ASN A 1 445 ? 36.175 -15.448 -37.536 1.00 92.44 445 ASN A C 1
ATOM 3737 O O . ASN A 1 445 ? 37.160 -15.400 -38.268 1.00 92.44 445 ASN A O 1
ATOM 3741 N N . ASP A 1 446 ? 35.470 -16.569 -37.354 1.00 93.25 446 ASP A N 1
ATOM 3742 C CA . ASP A 1 446 ? 35.892 -17.877 -37.874 1.00 93.25 446 ASP A CA 1
ATOM 3743 C C . ASP A 1 446 ? 35.164 -18.239 -39.181 1.00 93.25 446 ASP A C 1
ATOM 3745 O O . ASP A 1 446 ? 35.643 -19.082 -39.943 1.00 93.25 446 ASP A O 1
ATOM 3749 N N . LYS A 1 447 ? 33.988 -17.643 -39.436 1.00 93.12 447 LYS A N 1
ATOM 3750 C CA . LYS A 1 447 ? 33.106 -17.991 -40.566 1.00 93.12 447 LYS A CA 1
ATOM 3751 C C . LYS A 1 447 ? 32.814 -16.842 -41.534 1.00 93.12 447 LYS A C 1
ATOM 3753 O O . LYS A 1 447 ? 32.044 -17.051 -42.470 1.00 93.12 447 LYS A O 1
ATOM 3758 N N . ASP A 1 448 ? 33.435 -15.681 -41.325 1.00 92.69 448 ASP A N 1
ATOM 3759 C CA . ASP A 1 448 ? 33.304 -14.493 -42.177 1.00 92.69 448 ASP A CA 1
ATOM 3760 C C . ASP A 1 448 ? 31.837 -14.075 -42.411 1.00 92.69 448 ASP A C 1
ATOM 3762 O O . ASP A 1 448 ? 31.374 -13.937 -43.543 1.00 92.69 448 ASP A O 1
ATOM 3766 N N . LEU A 1 449 ? 31.068 -13.932 -41.324 1.00 94.00 449 LEU A N 1
ATOM 3767 C CA . LEU A 1 449 ? 29.700 -13.416 -41.382 1.00 94.00 449 LEU A CA 1
ATOM 3768 C C . LEU A 1 449 ? 29.700 -11.970 -41.893 1.00 94.00 449 LEU A C 1
ATOM 3770 O O . LEU A 1 449 ? 30.304 -11.087 -41.283 1.00 94.00 449 LEU A O 1
ATOM 3774 N N . GLN A 1 450 ? 28.948 -11.728 -42.964 1.00 94.12 450 GLN A N 1
ATOM 3775 C CA . GLN A 1 450 ? 28.796 -10.418 -43.594 1.00 94.12 450 GLN A CA 1
ATOM 3776 C C . GLN A 1 450 ? 27.351 -9.910 -43.510 1.00 94.12 450 GLN A C 1
ATOM 3778 O O . GLN A 1 450 ? 26.400 -10.677 -43.342 1.00 94.12 450 GLN A O 1
ATOM 3783 N N . ALA A 1 451 ? 27.159 -8.602 -43.709 1.00 94.56 451 ALA A N 1
ATOM 3784 C CA . ALA A 1 451 ? 25.828 -7.987 -43.767 1.00 94.56 451 ALA A CA 1
ATOM 3785 C C . ALA A 1 451 ? 24.910 -8.658 -44.800 1.00 94.56 451 ALA A C 1
ATOM 3787 O O . ALA A 1 451 ? 23.727 -8.876 -44.533 1.00 94.56 451 ALA A O 1
ATOM 3788 N N . SER A 1 452 ? 25.470 -9.037 -45.954 1.00 94.25 452 SER A N 1
ATOM 3789 C CA . SER A 1 452 ? 24.759 -9.730 -47.031 1.00 94.25 452 SER A CA 1
ATOM 3790 C C . SER A 1 452 ? 24.164 -11.067 -46.598 1.00 94.25 452 SER A C 1
ATOM 3792 O O . SER A 1 452 ? 23.120 -11.450 -47.118 1.00 94.25 452 SER A O 1
ATOM 3794 N N . ASP A 1 453 ? 24.789 -11.763 -45.644 1.00 94.25 453 ASP A N 1
ATOM 3795 C CA . ASP A 1 453 ? 24.302 -13.057 -45.166 1.00 94.25 453 ASP A CA 1
ATOM 3796 C C . ASP A 1 453 ? 22.986 -12.874 -44.400 1.00 94.25 453 ASP A C 1
ATOM 3798 O O . ASP A 1 453 ? 21.989 -13.514 -44.726 1.00 94.25 453 ASP A O 1
ATOM 3802 N N . ILE A 1 454 ? 22.934 -11.923 -43.461 1.00 92.62 454 ILE A N 1
ATOM 3803 C CA . ILE A 1 454 ? 21.708 -11.609 -42.705 1.00 92.62 454 ILE A CA 1
ATOM 3804 C C . ILE A 1 454 ? 20.630 -11.037 -43.634 1.00 92.62 454 ILE A C 1
ATOM 3806 O O . ILE A 1 454 ? 19.461 -11.411 -43.553 1.00 92.62 454 ILE A O 1
ATOM 3810 N N . LEU A 1 455 ? 21.017 -10.158 -44.558 1.00 93.31 455 LEU A N 1
ATOM 3811 C CA . LEU A 1 455 ? 20.091 -9.578 -45.529 1.00 93.31 455 LEU A CA 1
ATOM 3812 C C . LEU A 1 455 ? 19.469 -10.631 -46.447 1.00 93.31 455 LEU A C 1
ATOM 3814 O O . LEU A 1 455 ? 18.280 -10.549 -46.750 1.00 93.31 455 LEU A O 1
ATOM 3818 N N . SER A 1 456 ? 20.235 -11.654 -46.837 1.00 91.50 456 SER A N 1
ATOM 3819 C CA . SER A 1 456 ? 19.713 -12.769 -47.627 1.00 91.50 456 SER A CA 1
ATOM 3820 C C . SER A 1 456 ? 18.632 -13.553 -46.877 1.00 91.50 456 SER A C 1
ATOM 3822 O O . SER A 1 456 ? 17.613 -13.896 -47.474 1.00 91.50 456 SER A O 1
ATOM 3824 N N . VAL A 1 457 ? 18.790 -13.748 -45.561 1.00 90.56 457 VAL A N 1
ATOM 3825 C CA . VAL A 1 457 ? 17.778 -14.389 -44.705 1.00 90.56 457 VAL A CA 1
ATOM 3826 C C . VAL A 1 457 ? 16.485 -13.575 -44.705 1.00 90.56 457 VAL A C 1
ATOM 3828 O O . VAL A 1 457 ? 15.416 -14.118 -44.978 1.00 90.56 457 VAL A O 1
ATOM 3831 N N . LEU A 1 458 ? 16.582 -12.262 -44.472 1.00 90.69 458 LEU A N 1
ATOM 3832 C CA . LEU A 1 458 ? 15.417 -11.372 -44.453 1.00 90.69 458 LEU A CA 1
ATOM 3833 C C . LEU A 1 458 ? 14.717 -11.298 -45.812 1.00 90.69 458 LEU A C 1
ATOM 3835 O O . LEU A 1 458 ? 13.489 -11.261 -45.878 1.00 90.69 458 LEU A O 1
ATOM 3839 N N . ARG A 1 459 ? 15.488 -11.296 -46.902 1.00 88.19 459 ARG A N 1
ATOM 3840 C CA . ARG A 1 459 ? 14.937 -11.266 -48.257 1.00 88.19 459 ARG A CA 1
ATOM 3841 C C . ARG A 1 459 ? 14.203 -12.560 -48.598 1.00 88.19 459 ARG A C 1
ATOM 3843 O O . ARG A 1 459 ? 13.122 -12.504 -49.176 1.00 88.19 459 ARG A O 1
ATOM 3850 N N . ASN A 1 460 ? 14.763 -13.707 -48.210 1.00 88.06 460 ASN A N 1
ATOM 3851 C CA . ASN A 1 460 ? 14.160 -15.021 -48.443 1.00 88.06 460 ASN A CA 1
ATOM 3852 C C . ASN A 1 460 ? 12.885 -15.241 -47.620 1.00 88.06 460 ASN A C 1
ATOM 3854 O O . ASN A 1 460 ? 12.004 -15.972 -48.059 1.00 88.06 460 ASN A O 1
ATOM 3858 N N . TRP A 1 461 ? 12.765 -14.591 -46.461 1.00 88.06 461 TRP A N 1
ATOM 3859 C CA . TRP A 1 461 ? 11.559 -14.632 -45.634 1.00 88.06 461 TRP A CA 1
ATOM 3860 C C . TRP A 1 461 ? 10.333 -14.001 -46.319 1.00 88.06 461 TRP A C 1
ATOM 3862 O O . TRP A 1 461 ? 9.203 -14.387 -46.042 1.00 88.06 461 TRP A O 1
ATOM 3872 N N . GLY A 1 462 ? 10.521 -13.034 -47.226 1.00 80.25 462 GLY A N 1
ATOM 3873 C CA . GLY A 1 462 ? 9.443 -12.487 -48.067 1.00 80.25 462 GLY A CA 1
ATOM 3874 C C . GLY A 1 462 ? 8.367 -11.664 -47.338 1.00 80.25 462 GLY A C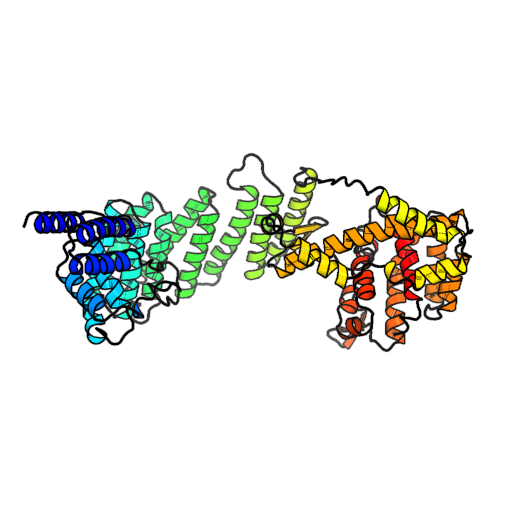 1
ATOM 3875 O O . GLY A 1 462 ? 7.445 -11.138 -47.972 1.00 80.25 462 GLY A O 1
ATOM 3876 N N . MET A 1 463 ? 8.461 -11.508 -46.014 1.00 81.00 463 MET A N 1
ATOM 3877 C CA . MET A 1 463 ? 7.504 -10.705 -45.250 1.00 81.00 463 MET A CA 1
ATOM 3878 C C . MET A 1 463 ? 7.891 -9.224 -45.155 1.00 81.00 463 MET A C 1
ATOM 3880 O O . MET A 1 463 ? 6.994 -8.393 -44.991 1.00 81.00 463 MET A O 1
ATOM 3884 N N . ILE A 1 464 ? 9.176 -8.889 -45.324 1.00 81.44 464 ILE A N 1
ATOM 3885 C CA . ILE A 1 464 ? 9.686 -7.511 -45.337 1.00 81.44 464 ILE A CA 1
ATOM 3886 C C . ILE A 1 464 ? 9.325 -6.796 -46.652 1.00 81.44 464 ILE A C 1
ATOM 3888 O O . ILE A 1 464 ? 9.477 -7.355 -47.733 1.00 81.44 464 ILE A O 1
ATOM 3892 N N . GLU A 1 465 ? 8.820 -5.563 -46.568 1.00 79.69 465 GLU A N 1
ATOM 3893 C CA . GLU A 1 465 ? 8.575 -4.726 -47.753 1.00 79.69 465 GLU A CA 1
ATOM 3894 C C . GLU A 1 465 ? 9.867 -4.066 -48.233 1.00 79.69 465 GLU A C 1
ATOM 3896 O O . GLU A 1 465 ? 10.697 -3.688 -47.407 1.00 79.69 465 GLU A O 1
ATOM 3901 N N . ASP A 1 466 ? 9.977 -3.825 -49.542 1.00 81.00 466 ASP A N 1
ATOM 3902 C CA . ASP A 1 466 ? 11.142 -3.172 -50.157 1.00 81.00 466 ASP A CA 1
ATOM 3903 C C . ASP A 1 466 ? 11.496 -1.841 -49.464 1.00 81.00 466 ASP A C 1
ATOM 3905 O O . ASP A 1 466 ? 12.657 -1.574 -49.163 1.00 81.00 466 ASP A O 1
ATOM 3909 N N . SER A 1 467 ? 10.483 -1.046 -49.094 1.00 80.62 467 SER A N 1
ATOM 3910 C CA . SER A 1 467 ? 10.672 0.244 -48.413 1.00 80.62 467 SER A CA 1
ATOM 3911 C C . SER A 1 467 ? 11.299 0.128 -47.016 1.00 80.62 467 SER A C 1
ATOM 3913 O O . SER A 1 467 ? 12.046 1.014 -46.602 1.00 80.62 467 SER A O 1
ATOM 3915 N N . ASN A 1 468 ? 11.020 -0.953 -46.277 1.00 87.06 468 ASN A N 1
ATOM 3916 C CA . ASN A 1 468 ? 11.670 -1.229 -44.994 1.00 87.06 468 ASN A CA 1
ATOM 3917 C C . ASN A 1 468 ? 13.012 -1.923 -45.194 1.00 87.06 468 ASN A C 1
ATOM 3919 O O . ASN A 1 468 ? 13.935 -1.659 -44.428 1.00 87.06 468 ASN A O 1
ATOM 3923 N N . TYR A 1 469 ? 13.122 -2.789 -46.202 1.00 91.12 469 TYR A N 1
ATOM 3924 C CA . TYR A 1 469 ? 14.334 -3.539 -46.502 1.00 91.12 469 TYR A CA 1
ATOM 3925 C C . TYR A 1 469 ? 15.525 -2.605 -46.726 1.00 91.12 469 TYR A C 1
ATOM 3927 O O . TYR A 1 469 ? 16.548 -2.785 -46.071 1.00 91.12 469 TYR A O 1
ATOM 3935 N N . ASP A 1 470 ? 15.366 -1.558 -47.540 1.00 92.88 470 ASP A N 1
ATOM 3936 C CA . ASP A 1 470 ? 16.436 -0.586 -47.809 1.00 92.88 470 ASP A CA 1
ATOM 3937 C C . ASP A 1 470 ? 16.923 0.106 -46.520 1.00 92.88 470 ASP A C 1
ATOM 3939 O O . ASP A 1 470 ? 18.116 0.340 -46.314 1.00 92.88 470 ASP A O 1
ATOM 3943 N N . ILE A 1 471 ? 16.003 0.410 -45.598 1.00 94.94 471 ILE A N 1
ATOM 3944 C CA . ILE A 1 471 ? 16.333 1.041 -44.314 1.00 94.94 471 ILE A CA 1
ATOM 3945 C C . ILE A 1 471 ? 17.025 0.036 -43.382 1.00 94.94 471 ILE A C 1
ATOM 3947 O O . ILE A 1 471 ? 18.023 0.366 -42.736 1.00 94.94 471 ILE A O 1
ATOM 3951 N N . VAL A 1 472 ? 16.519 -1.198 -43.321 1.00 96.00 472 VAL A N 1
ATOM 3952 C CA . VAL A 1 472 ? 17.107 -2.287 -42.531 1.00 96.00 472 VAL A CA 1
ATOM 3953 C C . VAL A 1 472 ? 18.512 -2.620 -43.033 1.00 96.00 472 VAL A C 1
ATOM 3955 O O . VAL A 1 472 ? 19.418 -2.776 -42.218 1.00 96.00 472 VAL A O 1
ATOM 3958 N N . GLU A 1 473 ? 18.738 -2.628 -44.346 1.00 96.50 473 GLU A N 1
ATOM 3959 C CA . GLU A 1 473 ? 20.057 -2.793 -44.959 1.00 96.50 473 GLU A CA 1
ATOM 3960 C C . GLU A 1 473 ? 21.055 -1.747 -44.470 1.00 96.50 473 GLU A C 1
ATOM 3962 O O . GLU A 1 473 ? 22.181 -2.096 -44.103 1.00 96.50 473 GLU A O 1
ATOM 3967 N N . ILE A 1 474 ? 20.659 -0.475 -44.388 1.00 97.19 474 ILE A N 1
ATOM 3968 C CA . ILE A 1 474 ? 21.523 0.563 -43.815 1.00 97.19 474 ILE A CA 1
ATOM 3969 C C . ILE A 1 474 ? 21.853 0.221 -42.358 1.00 97.19 474 ILE A C 1
ATOM 3971 O O . ILE A 1 474 ? 23.023 0.263 -41.977 1.00 97.19 474 ILE A O 1
ATOM 3975 N N . GLY A 1 475 ? 20.855 -0.144 -41.551 1.00 97.62 475 GLY A N 1
ATOM 3976 C CA . GLY A 1 475 ? 21.043 -0.497 -40.142 1.00 97.62 475 GLY A CA 1
ATOM 3977 C C . GLY A 1 475 ? 22.000 -1.677 -39.936 1.00 97.62 475 GLY A C 1
ATOM 3978 O O . GLY A 1 475 ? 22.938 -1.574 -39.144 1.00 97.62 475 GLY A O 1
ATOM 3979 N N . ILE A 1 476 ? 21.823 -2.764 -40.692 1.00 97.69 476 ILE A N 1
ATOM 3980 C CA . ILE A 1 476 ? 22.686 -3.954 -40.636 1.00 97.69 476 ILE A CA 1
ATOM 3981 C C . ILE A 1 476 ? 24.108 -3.600 -41.084 1.00 97.69 476 ILE A C 1
ATOM 3983 O O . ILE A 1 476 ? 25.076 -3.933 -40.405 1.00 97.69 476 ILE A O 1
ATOM 3987 N N . ASN A 1 477 ? 24.273 -2.847 -42.172 1.00 98.00 477 ASN A N 1
ATOM 3988 C CA . ASN A 1 477 ? 25.600 -2.415 -42.618 1.00 98.00 477 ASN A CA 1
ATOM 3989 C C . ASN A 1 477 ? 26.326 -1.544 -41.579 1.00 98.00 477 ASN A C 1
ATOM 3991 O O . ASN A 1 477 ? 27.555 -1.572 -41.495 1.00 98.00 477 ASN A O 1
ATOM 3995 N N . ARG A 1 478 ? 25.591 -0.759 -40.783 1.00 98.12 478 ARG A N 1
ATOM 3996 C CA . ARG A 1 478 ? 26.160 0.049 -39.693 1.00 98.12 478 ARG A CA 1
ATOM 3997 C C . ARG A 1 478 ? 26.662 -0.818 -38.544 1.00 98.12 478 ARG A C 1
ATOM 3999 O O . ARG A 1 478 ? 27.760 -0.554 -38.058 1.00 98.12 478 ARG A O 1
ATOM 4006 N N . TYR A 1 479 ? 25.941 -1.885 -38.195 1.00 97.44 479 TYR A N 1
ATOM 4007 C CA . TYR A 1 479 ? 26.410 -2.879 -37.226 1.00 97.44 479 TYR A CA 1
ATOM 4008 C C . TYR A 1 479 ? 27.781 -3.447 -37.611 1.00 97.44 479 TYR A C 1
ATOM 4010 O O . TYR A 1 479 ? 28.716 -3.391 -36.815 1.00 97.44 479 TYR A O 1
ATOM 4018 N N . PHE A 1 480 ? 27.942 -3.919 -38.853 1.00 96.56 480 PHE A N 1
ATOM 4019 C CA . PHE A 1 480 ? 29.210 -4.513 -39.306 1.00 96.56 480 PHE A CA 1
ATOM 4020 C C . PHE A 1 480 ? 30.363 -3.502 -39.390 1.00 96.56 480 PHE A C 1
ATOM 4022 O O . PHE A 1 480 ? 31.528 -3.889 -39.344 1.00 96.56 480 PHE A O 1
ATOM 4029 N N . LYS A 1 481 ? 30.058 -2.200 -39.447 1.00 96.94 481 LYS A N 1
ATOM 4030 C CA . LYS A 1 481 ? 31.042 -1.108 -39.354 1.00 96.94 481 LYS A CA 1
ATOM 4031 C C . LYS A 1 481 ? 31.371 -0.696 -37.911 1.00 96.94 481 LYS A C 1
ATOM 4033 O O . LYS A 1 481 ? 32.182 0.207 -37.727 1.00 96.94 481 LYS A O 1
ATOM 4038 N N . GLY A 1 482 ? 30.743 -1.308 -36.904 1.00 95.62 482 GLY A N 1
ATOM 4039 C CA . GLY A 1 482 ? 30.886 -0.940 -35.490 1.00 95.62 482 GLY A CA 1
ATOM 4040 C C . GLY A 1 482 ? 30.124 0.329 -35.084 1.00 95.62 482 GLY A C 1
ATOM 4041 O O . GLY A 1 482 ? 30.303 0.828 -33.977 1.00 95.62 482 GLY A O 1
ATOM 4042 N N . ASP A 1 483 ? 29.265 0.862 -35.957 1.00 97.69 483 ASP A N 1
ATOM 4043 C CA . ASP A 1 483 ? 28.433 2.045 -35.705 1.00 97.69 483 ASP A CA 1
ATOM 4044 C C . ASP A 1 483 ? 27.108 1.615 -35.053 1.00 97.69 483 ASP A C 1
ATOM 4046 O O . ASP A 1 483 ? 26.034 1.631 -35.665 1.00 97.69 483 ASP A O 1
ATOM 4050 N N . TYR A 1 484 ? 27.201 1.161 -33.799 1.00 97.62 484 TYR A N 1
ATOM 4051 C CA . TYR A 1 484 ? 26.060 0.620 -33.051 1.00 97.62 484 TYR A CA 1
ATOM 4052 C C . TYR A 1 484 ? 25.008 1.680 -32.723 1.00 97.62 484 TYR A C 1
ATOM 4054 O O . TYR A 1 484 ? 23.825 1.356 -32.647 1.00 97.62 484 TYR A O 1
ATOM 4062 N N . VAL A 1 485 ? 25.412 2.949 -32.598 1.00 96.94 485 VAL A N 1
ATOM 4063 C CA . VAL A 1 485 ? 24.488 4.077 -32.424 1.00 96.94 485 VAL A CA 1
ATOM 4064 C C . VAL A 1 485 ? 23.544 4.146 -33.619 1.00 96.94 485 VAL A C 1
ATOM 4066 O O . VAL A 1 485 ? 22.331 4.023 -33.443 1.00 96.94 485 VAL A O 1
ATOM 4069 N N . SER A 1 486 ? 24.082 4.276 -34.836 1.00 97.00 486 SER A N 1
ATOM 4070 C CA . SER A 1 486 ? 23.252 4.347 -36.041 1.00 97.00 486 SER A CA 1
ATOM 4071 C C . SER A 1 486 ? 22.491 3.045 -36.266 1.00 97.00 486 SER A C 1
ATOM 4073 O O . SER A 1 486 ? 21.309 3.073 -36.598 1.00 97.00 486 SER A O 1
ATOM 4075 N N . SER A 1 487 ? 23.141 1.899 -36.040 1.00 97.88 487 SER A N 1
ATOM 4076 C CA . SER A 1 487 ? 22.511 0.586 -36.177 1.00 97.88 487 SER A CA 1
ATOM 4077 C C . SER A 1 487 ? 21.251 0.466 -35.323 1.00 97.88 487 SER A C 1
ATOM 4079 O O . SER A 1 487 ? 20.203 0.118 -35.854 1.00 97.88 487 SER A O 1
ATOM 4081 N N . LEU A 1 488 ? 21.314 0.769 -34.026 1.00 97.31 488 LEU A N 1
ATOM 4082 C CA . LEU A 1 488 ? 20.187 0.579 -33.110 1.00 97.31 488 LEU A CA 1
ATOM 4083 C C . LEU A 1 488 ? 19.050 1.576 -33.363 1.00 97.31 488 LEU A C 1
ATOM 4085 O O . LEU A 1 488 ? 17.886 1.173 -33.383 1.00 97.31 488 LEU A O 1
ATOM 4089 N N . HIS A 1 489 ? 19.372 2.849 -33.627 1.00 96.38 489 HIS A N 1
ATOM 4090 C CA . HIS A 1 489 ? 18.369 3.879 -33.935 1.00 96.38 489 HIS A CA 1
ATOM 4091 C C . HIS A 1 489 ? 17.611 3.595 -35.236 1.00 96.38 489 HIS A C 1
ATOM 4093 O O . HIS A 1 489 ? 16.455 3.991 -35.373 1.00 96.38 489 HIS A O 1
ATOM 4099 N N . ILE A 1 490 ? 18.247 2.898 -36.181 1.00 96.56 490 ILE A N 1
ATOM 4100 C CA . ILE A 1 490 ? 17.608 2.459 -37.421 1.00 96.56 490 ILE A CA 1
ATOM 4101 C C . ILE A 1 490 ? 16.833 1.159 -37.189 1.00 96.56 490 ILE A C 1
ATOM 4103 O O . ILE A 1 490 ? 15.655 1.072 -37.525 1.00 96.56 490 ILE A O 1
ATOM 4107 N N . LEU A 1 491 ? 17.468 0.144 -36.603 1.00 96.88 491 LEU A N 1
ATOM 4108 C CA . LEU A 1 491 ? 16.924 -1.211 -36.560 1.00 96.88 491 LEU A CA 1
ATOM 4109 C C . LEU A 1 491 ? 15.749 -1.376 -35.591 1.00 96.88 491 LEU A C 1
ATOM 4111 O O . LEU A 1 491 ? 14.843 -2.138 -35.914 1.00 96.88 491 LEU A O 1
ATOM 4115 N N . LEU A 1 492 ? 15.711 -0.688 -34.445 1.00 95.56 492 LEU A N 1
ATOM 4116 C CA . LEU A 1 492 ? 14.631 -0.860 -33.458 1.00 95.56 492 LEU A CA 1
ATOM 4117 C C . LEU A 1 492 ? 13.252 -0.389 -33.971 1.00 95.56 492 LEU A C 1
ATOM 4119 O O . LEU A 1 492 ? 12.301 -1.169 -33.880 1.00 95.56 492 LEU A O 1
ATOM 4123 N N . PRO A 1 493 ? 13.097 0.821 -34.553 1.00 92.94 493 PRO A N 1
ATOM 4124 C CA . PRO A 1 493 ? 11.824 1.226 -35.157 1.00 92.94 493 PRO A CA 1
ATOM 4125 C C . PRO A 1 493 ? 11.405 0.329 -36.327 1.00 92.94 493 PRO A C 1
ATOM 4127 O O . PRO A 1 493 ? 10.228 0.004 -36.475 1.00 92.94 493 PRO A O 1
ATOM 4130 N N . GLN A 1 494 ? 12.369 -0.099 -37.149 1.00 93.69 494 GLN A N 1
ATOM 4131 C CA . GLN A 1 494 ? 12.097 -0.988 -38.280 1.00 93.69 494 GLN A CA 1
ATOM 4132 C C . GLN A 1 494 ? 11.701 -2.397 -37.828 1.00 93.69 494 GLN A C 1
ATOM 4134 O O . GLN A 1 494 ? 10.895 -3.046 -38.492 1.00 93.69 494 GLN A O 1
ATOM 4139 N N . LEU A 1 495 ? 12.190 -2.843 -36.670 1.00 92.38 495 LEU A N 1
ATOM 4140 C CA . LEU A 1 495 ? 11.845 -4.142 -36.109 1.00 92.38 495 LEU A CA 1
ATOM 4141 C C . LEU A 1 495 ? 10.377 -4.168 -35.681 1.00 92.38 495 LEU A C 1
ATOM 4143 O O . LEU A 1 495 ? 9.670 -5.119 -35.996 1.00 92.38 495 LEU A O 1
ATOM 4147 N N . GLU A 1 496 ? 9.890 -3.099 -35.043 1.00 90.56 496 GLU A N 1
ATOM 4148 C CA . GLU A 1 496 ? 8.458 -2.941 -34.761 1.00 90.56 496 GLU A CA 1
ATOM 4149 C C . GLU A 1 496 ? 7.624 -2.995 -36.047 1.00 90.56 496 GLU A C 1
ATOM 4151 O O . GLU A 1 496 ? 6.605 -3.686 -36.086 1.00 90.56 496 GLU A O 1
ATOM 4156 N N . ALA A 1 497 ? 8.055 -2.296 -37.103 1.00 88.00 497 ALA A N 1
ATOM 4157 C CA . ALA A 1 497 ? 7.355 -2.314 -38.384 1.00 88.00 497 ALA A CA 1
ATOM 4158 C C . ALA A 1 497 ? 7.317 -3.726 -38.996 1.00 88.00 497 ALA A C 1
ATOM 4160 O O . ALA A 1 497 ? 6.268 -4.148 -39.480 1.00 88.00 497 ALA A O 1
ATOM 4161 N N . CYS A 1 498 ? 8.425 -4.471 -38.928 1.00 88.06 498 CYS A N 1
ATOM 4162 C CA . CYS A 1 498 ? 8.489 -5.856 -39.392 1.00 88.06 498 CYS A CA 1
ATOM 4163 C C . CYS A 1 498 ? 7.536 -6.751 -38.594 1.00 88.06 498 CYS A C 1
ATOM 4165 O O . CYS A 1 498 ? 6.713 -7.430 -39.198 1.00 88.06 498 CYS A O 1
ATOM 4167 N N . ILE A 1 499 ? 7.579 -6.689 -37.258 1.00 86.88 499 ILE A N 1
ATOM 4168 C CA . ILE A 1 499 ? 6.708 -7.476 -36.373 1.00 86.88 499 ILE A CA 1
ATOM 4169 C C . ILE A 1 499 ? 5.234 -7.210 -36.693 1.00 86.88 499 ILE A C 1
ATOM 4171 O O . ILE A 1 499 ? 4.485 -8.150 -36.934 1.00 86.88 499 ILE A O 1
ATOM 4175 N N . ARG A 1 500 ? 4.812 -5.940 -36.771 1.00 84.06 500 ARG A N 1
ATOM 4176 C CA . ARG A 1 500 ? 3.419 -5.583 -37.099 1.00 84.06 500 ARG A CA 1
ATOM 4177 C C . ARG A 1 500 ? 2.963 -6.183 -38.420 1.00 84.06 500 ARG A C 1
ATOM 4179 O O . ARG A 1 500 ? 1.849 -6.689 -38.500 1.00 84.06 500 ARG A O 1
ATOM 4186 N N . LYS A 1 501 ? 3.825 -6.150 -39.435 1.00 82.00 501 LYS A N 1
ATOM 4187 C CA . LYS A 1 501 ? 3.507 -6.656 -40.772 1.00 82.00 501 LYS A CA 1
ATOM 4188 C C . LYS A 1 501 ? 3.282 -8.157 -40.808 1.00 82.00 501 LYS A C 1
ATOM 4190 O O . LYS A 1 501 ? 2.402 -8.582 -41.553 1.00 82.00 501 LYS A O 1
ATOM 4195 N N . VAL A 1 502 ? 4.008 -8.929 -39.997 1.00 81.12 502 VAL A N 1
ATOM 4196 C CA . VAL A 1 502 ? 3.744 -10.369 -39.833 1.00 81.12 502 VAL A CA 1
ATOM 4197 C C . VAL A 1 502 ? 2.286 -10.581 -39.433 1.00 81.12 502 VAL A C 1
ATOM 4199 O O . VAL A 1 502 ? 1.543 -11.261 -40.136 1.00 81.12 502 VAL A O 1
ATOM 4202 N N . PHE A 1 503 ? 1.829 -9.890 -38.388 1.00 81.00 503 PHE A N 1
ATOM 4203 C CA . PHE A 1 503 ? 0.442 -9.996 -37.932 1.00 81.00 503 PHE A CA 1
ATOM 4204 C C . PHE A 1 503 ? -0.573 -9.431 -38.925 1.00 81.00 503 PHE A C 1
ATOM 4206 O O . PHE A 1 503 ? -1.640 -10.013 -39.101 1.00 81.00 503 PHE A O 1
ATOM 4213 N N . THR A 1 504 ? -0.266 -8.318 -39.600 1.00 81.19 504 THR A N 1
ATOM 4214 C CA . THR A 1 504 ? -1.163 -7.761 -40.624 1.00 81.19 504 THR A CA 1
ATOM 4215 C C . THR A 1 504 ? -1.389 -8.759 -41.757 1.00 81.19 504 THR A C 1
ATOM 4217 O O . THR A 1 504 ? -2.527 -8.943 -42.188 1.00 81.19 504 THR A O 1
ATOM 4220 N N . LYS A 1 505 ? -0.331 -9.434 -42.224 1.00 77.25 505 LYS A N 1
ATOM 4221 C CA . LYS A 1 505 ? -0.430 -10.472 -43.260 1.00 77.25 505 LYS A CA 1
ATOM 4222 C C . LYS A 1 505 ? -1.182 -11.712 -42.774 1.00 77.25 505 LYS A C 1
ATOM 4224 O O . LYS A 1 505 ? -1.935 -12.282 -43.557 1.00 77.25 505 LYS A O 1
ATOM 4229 N N . ALA A 1 506 ? -1.066 -12.050 -41.492 1.00 76.56 506 ALA A N 1
ATOM 4230 C CA . ALA A 1 506 ? -1.855 -13.098 -40.845 1.00 76.56 506 ALA A CA 1
ATOM 4231 C C . ALA A 1 506 ? -3.318 -12.690 -40.537 1.00 76.56 506 ALA A C 1
ATOM 4233 O O . ALA A 1 506 ? -4.078 -13.460 -39.958 1.00 76.56 506 ALA A O 1
ATOM 4234 N N . GLY A 1 507 ? -3.749 -11.484 -40.936 1.00 77.31 507 GLY A N 1
ATOM 4235 C CA . GLY A 1 507 ? -5.143 -11.037 -40.841 1.00 77.31 507 GLY A CA 1
ATOM 4236 C C . GLY A 1 507 ? -5.517 -10.308 -39.547 1.00 77.31 507 GLY A C 1
ATOM 4237 O O . GLY A 1 507 ? -6.693 -9.995 -39.345 1.00 77.31 507 GLY A O 1
ATOM 4238 N N . TYR A 1 508 ? -4.551 -9.982 -38.686 1.00 81.94 508 TYR A N 1
ATOM 4239 C CA . TYR A 1 508 ? -4.801 -9.228 -37.458 1.00 81.94 508 TYR A CA 1
ATOM 4240 C C . TYR A 1 508 ? -4.778 -7.720 -37.723 1.00 81.94 508 TYR A C 1
ATOM 4242 O O . TYR A 1 508 ? -3.850 -7.173 -38.324 1.00 81.94 508 TYR A O 1
ATOM 4250 N N . ALA A 1 509 ? -5.790 -7.011 -37.223 1.00 75.50 509 ALA A N 1
ATOM 4251 C CA . ALA A 1 509 ? -5.818 -5.552 -37.275 1.00 75.50 509 ALA A CA 1
ATOM 4252 C C . ALA A 1 509 ? -4.703 -4.958 -36.396 1.00 75.50 509 ALA A C 1
ATOM 4254 O O . ALA A 1 509 ? -4.559 -5.377 -35.254 1.00 75.50 509 ALA A O 1
ATOM 4255 N N . THR A 1 510 ? -3.964 -3.954 -36.872 1.00 70.69 510 THR A N 1
ATOM 4256 C CA . THR A 1 510 ? -2.908 -3.250 -36.102 1.00 70.69 510 THR A CA 1
ATOM 4257 C C . THR A 1 510 ? -3.320 -1.848 -35.633 1.00 70.69 510 THR A C 1
ATOM 4259 O O . THR A 1 510 ? -2.580 -1.175 -34.913 1.00 70.69 510 THR A O 1
ATOM 4262 N N . THR A 1 511 ? -4.521 -1.411 -36.020 1.00 73.56 511 THR A N 1
ATOM 4263 C CA . THR A 1 511 ? -5.071 -0.081 -35.737 1.00 73.56 511 THR A CA 1
ATOM 4264 C C . THR A 1 511 ? -6.302 -0.154 -34.841 1.00 73.56 511 THR A C 1
ATOM 4266 O O . THR A 1 511 ? -7.121 -1.061 -34.991 1.00 73.56 511 THR A O 1
ATOM 4269 N N . THR A 1 512 ? -6.516 0.865 -34.006 1.00 67.00 512 THR A N 1
ATOM 4270 C CA . THR A 1 512 ? -7.780 1.072 -33.281 1.00 67.00 512 THR A CA 1
ATOM 4271 C C . THR A 1 512 ? -8.544 2.287 -33.761 1.00 67.00 512 THR A C 1
ATOM 4273 O O . THR A 1 512 ? -7.974 3.293 -34.183 1.00 67.00 512 THR A O 1
ATOM 4276 N N . ILE A 1 513 ? -9.868 2.215 -33.631 1.00 67.38 513 ILE A N 1
ATOM 4277 C CA . ILE A 1 513 ? -10.759 3.346 -33.865 1.00 67.38 513 ILE A CA 1
ATOM 4278 C C . ILE A 1 513 ? -10.864 4.160 -32.572 1.00 67.38 513 ILE A C 1
ATOM 4280 O O . ILE A 1 513 ? -11.343 3.661 -31.553 1.00 67.38 513 ILE A O 1
ATOM 4284 N N . LYS A 1 514 ? -10.441 5.429 -32.604 1.00 64.12 514 LYS A N 1
ATOM 4285 C CA . LYS A 1 514 ? -10.704 6.386 -31.513 1.00 64.12 514 LYS A CA 1
ATOM 4286 C C . LYS A 1 514 ? -11.971 7.200 -31.792 1.00 64.12 514 LYS A C 1
ATOM 4288 O O . LYS A 1 514 ? -12.595 7.080 -32.847 1.00 64.12 514 LYS A O 1
ATOM 4293 N N . LYS A 1 515 ? -12.376 8.034 -30.822 1.00 49.84 515 LYS A N 1
ATOM 4294 C CA . LYS A 1 515 ? -13.522 8.955 -30.949 1.00 49.84 515 LYS A CA 1
ATOM 4295 C C . LYS A 1 515 ? -13.472 9.686 -32.300 1.00 49.84 515 LYS A C 1
ATOM 4297 O O . LYS A 1 515 ? -12.511 10.399 -32.563 1.00 49.84 515 LYS A O 1
ATOM 4302 N N . GLY A 1 516 ? -14.518 9.521 -33.116 1.00 58.53 516 GLY A N 1
ATOM 4303 C CA . GLY A 1 516 ? -14.653 10.182 -34.422 1.00 58.53 516 GLY A CA 1
ATOM 4304 C C . GLY A 1 516 ? -14.326 9.329 -35.657 1.00 58.53 516 GLY A C 1
ATOM 4305 O O . GLY A 1 516 ? -14.120 9.906 -36.716 1.00 58.53 516 GLY A O 1
ATOM 4306 N N . ASN A 1 517 ? -14.290 7.992 -35.554 1.00 64.00 517 ASN A N 1
ATOM 4307 C CA . ASN A 1 517 ? -14.010 7.056 -36.664 1.00 64.00 517 ASN A CA 1
ATOM 4308 C C . ASN A 1 517 ? -12.595 7.152 -37.272 1.00 64.00 517 ASN A C 1
ATOM 4310 O O . ASN A 1 517 ? -12.340 6.577 -38.328 1.00 64.00 517 ASN A O 1
ATOM 4314 N N . ALA A 1 518 ? -11.660 7.834 -36.608 1.00 64.38 518 ALA A N 1
ATOM 4315 C CA . ALA A 1 518 ? -10.262 7.864 -37.022 1.00 64.38 518 ALA A CA 1
ATOM 4316 C C . ALA A 1 518 ? -9.546 6.577 -36.587 1.00 64.38 518 ALA A C 1
ATOM 4318 O O . ALA A 1 518 ? -9.584 6.209 -35.407 1.00 64.38 518 ALA A O 1
ATOM 4319 N N . GLN A 1 519 ? -8.893 5.912 -37.542 1.00 70.44 519 GLN A N 1
ATOM 4320 C CA . GLN A 1 519 ? -7.984 4.801 -37.271 1.00 70.44 519 GLN A CA 1
ATOM 4321 C C . GLN A 1 519 ? -6.625 5.357 -36.847 1.00 70.44 519 GLN A C 1
ATOM 4323 O O . GLN A 1 519 ? -6.045 6.199 -37.532 1.00 70.44 519 GLN A O 1
ATOM 4328 N N . HIS A 1 520 ? -6.127 4.895 -35.707 1.00 72.00 520 HIS A N 1
ATOM 4329 C CA . HIS A 1 520 ? -4.787 5.198 -35.228 1.00 72.00 520 HIS A CA 1
ATOM 4330 C C . HIS A 1 520 ? -4.014 3.900 -35.035 1.00 72.00 520 HIS A C 1
ATOM 4332 O O . HIS A 1 520 ? -4.570 2.917 -34.545 1.00 72.00 520 HIS A O 1
ATOM 4338 N N . GLU A 1 521 ? -2.725 3.924 -35.366 1.00 73.62 521 GLU A N 1
ATOM 4339 C CA . GLU A 1 521 ? -1.799 2.863 -34.977 1.00 73.62 521 GLU A CA 1
ATOM 4340 C C . GLU A 1 521 ? -1.823 2.691 -33.453 1.00 73.62 521 GLU A C 1
ATOM 4342 O O . GLU A 1 521 ? -1.667 3.656 -32.692 1.00 73.62 521 GLU A O 1
ATOM 4347 N N . GLU A 1 522 ? -2.050 1.460 -32.999 1.00 79.69 522 GLU A N 1
ATOM 4348 C CA . GLU A 1 522 ? -1.917 1.120 -31.585 1.00 79.69 522 GLU A CA 1
ATOM 4349 C C . GLU A 1 522 ? -0.448 1.190 -31.162 1.00 79.69 522 GLU A C 1
ATOM 4351 O O . GLU A 1 522 ? 0.448 0.958 -31.970 1.00 79.69 522 GLU A O 1
ATOM 4356 N N . THR A 1 523 ? -0.155 1.447 -29.883 1.00 84.75 523 THR A N 1
ATOM 4357 C CA . THR A 1 523 ? 1.227 1.277 -29.396 1.00 84.75 523 THR A CA 1
ATOM 4358 C C . THR A 1 523 ? 1.624 -0.200 -29.453 1.00 84.75 523 THR A C 1
ATOM 4360 O O . THR A 1 523 ? 0.764 -1.059 -29.268 1.00 84.75 523 THR A O 1
ATOM 4363 N N . LEU A 1 524 ? 2.908 -0.514 -29.680 1.00 85.75 524 LEU A N 1
ATOM 4364 C CA . LEU A 1 524 ? 3.355 -1.914 -29.771 1.00 85.75 524 LEU A CA 1
ATOM 4365 C C . LEU A 1 524 ? 3.044 -2.684 -28.479 1.00 85.75 524 LEU A C 1
ATOM 4367 O O . LEU A 1 524 ? 2.649 -3.841 -28.534 1.00 85.75 524 LEU A O 1
ATOM 4371 N N . ASN A 1 525 ? 3.138 -2.012 -27.328 1.00 87.25 525 ASN A N 1
ATOM 4372 C CA . ASN A 1 525 ? 2.760 -2.595 -26.044 1.00 87.25 525 ASN A CA 1
ATOM 4373 C C . ASN A 1 525 ? 1.270 -2.972 -25.998 1.00 87.25 525 ASN A C 1
ATOM 4375 O O . ASN A 1 525 ? 0.928 -4.103 -25.682 1.00 87.25 525 ASN A O 1
ATOM 4379 N N . SER A 1 526 ? 0.382 -2.038 -26.360 1.00 86.00 526 SER A N 1
ATOM 4380 C CA . SER A 1 526 ? -1.064 -2.303 -26.403 1.00 86.00 526 SER A CA 1
ATOM 4381 C C . SER A 1 526 ? -1.414 -3.419 -27.384 1.00 86.00 526 SER A C 1
ATOM 4383 O O . SER A 1 526 ? -2.265 -4.242 -27.075 1.00 86.00 526 SER A O 1
ATOM 4385 N N . PHE A 1 527 ? -0.737 -3.454 -28.532 1.00 86.75 527 PHE A N 1
ATOM 4386 C CA . PHE A 1 527 ? -0.936 -4.468 -29.558 1.00 86.75 527 PHE A CA 1
ATOM 4387 C C . PHE A 1 527 ? -0.559 -5.872 -29.057 1.00 86.75 527 PHE A C 1
ATOM 4389 O O . PHE A 1 527 ? -1.379 -6.783 -29.133 1.00 86.75 527 PHE A O 1
ATOM 4396 N N . LEU A 1 528 ? 0.635 -6.034 -28.472 1.00 88.69 528 LEU A N 1
ATOM 4397 C CA . LEU A 1 528 ? 1.087 -7.315 -27.912 1.00 88.69 528 LEU A CA 1
ATOM 4398 C C . LEU A 1 528 ? 0.226 -7.778 -26.729 1.00 88.69 528 LEU A C 1
ATOM 4400 O O . LEU A 1 528 ? 0.124 -8.972 -26.470 1.00 88.69 528 LEU A O 1
ATOM 4404 N N . GLU A 1 529 ? -0.411 -6.864 -25.999 1.00 89.25 529 GLU A N 1
ATOM 4405 C CA . GLU A 1 529 ? -1.249 -7.219 -24.852 1.00 89.25 529 GLU A CA 1
ATOM 4406 C C . GLU A 1 529 ? -2.626 -7.789 -25.217 1.00 89.25 529 GLU A C 1
ATOM 4408 O O . GLU A 1 529 ? -3.319 -8.315 -24.336 1.00 89.25 529 GLU A O 1
ATOM 4413 N N . ARG A 1 530 ? -3.029 -7.722 -26.491 1.00 87.69 530 ARG A N 1
ATOM 4414 C CA . ARG A 1 530 ? -4.343 -8.199 -26.922 1.00 87.69 530 ARG A CA 1
ATOM 4415 C C . ARG A 1 530 ? -4.474 -9.725 -26.806 1.00 87.69 530 ARG A C 1
ATOM 4417 O O . ARG A 1 530 ? -3.518 -10.440 -27.110 1.00 87.69 530 ARG A O 1
ATOM 4424 N N . PRO A 1 531 ? -5.654 -10.244 -26.408 1.00 87.38 531 PRO A N 1
ATOM 4425 C CA . PRO A 1 531 ? -5.867 -11.684 -26.256 1.00 87.38 531 PRO A CA 1
ATOM 4426 C C . PRO A 1 531 ? -5.632 -12.482 -27.542 1.00 87.38 531 PRO A C 1
ATOM 4428 O O . PRO A 1 531 ? -4.982 -13.517 -27.496 1.00 87.38 531 PRO A O 1
ATOM 4431 N N . ASP A 1 532 ? -6.096 -11.968 -28.685 1.00 84.75 532 ASP A N 1
ATOM 4432 C CA . ASP A 1 532 ? -5.935 -12.613 -29.992 1.00 84.75 532 ASP A CA 1
ATOM 4433 C C . ASP A 1 532 ? -4.459 -12.727 -30.400 1.00 84.75 532 ASP A C 1
ATOM 4435 O O . ASP A 1 532 ? -4.034 -13.767 -30.886 1.00 84.75 532 ASP A O 1
ATOM 4439 N N . ILE A 1 533 ? -3.653 -11.700 -30.122 1.00 86.44 533 ILE A N 1
ATOM 4440 C CA . ILE A 1 533 ? -2.204 -11.720 -30.371 1.00 86.44 533 ILE A CA 1
ATOM 4441 C C . ILE A 1 533 ? -1.474 -12.677 -29.420 1.00 86.44 533 ILE A C 1
ATOM 4443 O O . ILE A 1 533 ? -0.556 -13.375 -29.842 1.00 86.44 533 ILE A O 1
ATOM 4447 N N . LYS A 1 534 ? -1.882 -12.750 -28.148 1.00 87.75 534 LYS A N 1
ATOM 4448 C CA . LYS A 1 534 ? -1.305 -13.692 -27.170 1.00 87.75 534 LYS A CA 1
ATOM 4449 C C . LYS A 1 534 ? -1.587 -15.154 -27.508 1.00 87.75 534 LYS A C 1
ATOM 4451 O O . LYS A 1 534 ? -0.773 -16.005 -27.178 1.00 87.75 534 LYS A O 1
ATOM 4456 N N . GLU A 1 535 ? -2.731 -15.440 -28.122 1.00 85.69 535 GLU A N 1
ATOM 4457 C CA . GLU A 1 535 ? -3.093 -16.788 -28.574 1.00 85.69 535 GLU A CA 1
ATOM 4458 C C . GLU A 1 535 ? -2.411 -17.166 -29.899 1.00 85.69 535 GLU A C 1
ATOM 4460 O O . GLU A 1 535 ? -2.185 -18.347 -30.150 1.00 85.69 535 GLU A O 1
ATOM 4465 N N . ALA A 1 536 ? -2.069 -16.175 -30.730 1.00 83.44 536 ALA A N 1
ATOM 4466 C CA . ALA A 1 536 ? -1.485 -16.372 -32.057 1.00 83.44 536 ALA A CA 1
ATOM 4467 C C . ALA A 1 536 ? 0.019 -16.694 -32.059 1.00 83.44 536 ALA A C 1
ATOM 4469 O O . ALA A 1 536 ? 0.526 -17.225 -33.043 1.00 83.44 536 ALA A O 1
ATOM 4470 N N . ILE A 1 537 ? 0.745 -16.341 -30.998 1.00 84.44 537 ILE A N 1
ATOM 4471 C CA . ILE A 1 537 ? 2.200 -16.510 -30.908 1.00 84.44 537 ILE A CA 1
ATOM 4472 C C . ILE A 1 537 ? 2.527 -17.496 -29.794 1.00 84.44 537 ILE A C 1
ATOM 4474 O O . ILE A 1 537 ? 1.866 -17.517 -28.756 1.00 84.44 537 ILE A O 1
ATOM 4478 N N . ASP A 1 538 ? 3.618 -18.241 -29.964 1.00 87.38 538 ASP A N 1
ATOM 4479 C CA . ASP A 1 538 ? 4.268 -18.932 -28.857 1.00 87.38 538 ASP A CA 1
ATOM 4480 C C . ASP A 1 538 ? 4.500 -18.009 -27.639 1.00 87.38 538 ASP A C 1
ATOM 4482 O O . ASP A 1 538 ? 4.927 -16.856 -27.757 1.00 87.38 538 ASP A O 1
ATOM 4486 N N . VAL A 1 539 ? 4.229 -18.547 -26.450 1.00 90.75 539 VAL A N 1
ATOM 4487 C CA . VAL A 1 539 ? 4.241 -17.802 -25.186 1.00 90.75 539 VAL A CA 1
ATOM 4488 C C . VAL A 1 539 ? 5.636 -17.303 -24.803 1.00 90.75 539 VAL A C 1
ATOM 4490 O O . VAL A 1 539 ? 5.766 -16.200 -24.261 1.00 90.75 539 VAL A O 1
ATOM 4493 N N . ASP A 1 540 ? 6.679 -18.082 -25.095 1.00 92.38 540 ASP A N 1
ATOM 4494 C CA . ASP A 1 540 ? 8.055 -17.732 -24.755 1.00 92.38 540 ASP A CA 1
ATOM 4495 C C . ASP A 1 540 ? 8.550 -16.634 -25.704 1.00 92.38 540 ASP A C 1
ATOM 4497 O O . ASP A 1 540 ? 9.136 -15.639 -25.263 1.00 92.38 540 ASP A O 1
ATOM 4501 N N . PHE A 1 541 ? 8.214 -16.725 -26.996 1.00 89.44 541 PHE A N 1
ATOM 4502 C CA . PHE A 1 541 ? 8.525 -15.669 -27.959 1.00 89.44 541 PHE A CA 1
ATOM 4503 C C . PHE A 1 541 ? 7.736 -14.373 -27.717 1.00 89.44 541 PHE A C 1
ATOM 4505 O O . PHE A 1 541 ? 8.316 -13.283 -27.768 1.00 89.44 541 PHE A O 1
ATOM 4512 N N . HIS A 1 542 ? 6.441 -14.468 -27.391 1.00 91.06 542 HIS A N 1
ATOM 4513 C CA . HIS A 1 542 ? 5.621 -13.314 -27.004 1.00 91.06 542 HIS A CA 1
ATOM 4514 C C . HIS A 1 542 ? 6.265 -12.562 -25.838 1.00 91.06 542 HIS A C 1
ATOM 4516 O O . HIS A 1 542 ? 6.533 -11.357 -25.945 1.00 91.06 542 HIS A O 1
ATOM 4522 N N . LYS A 1 543 ? 6.598 -13.280 -24.755 1.00 93.31 543 LYS A N 1
ATOM 4523 C CA . LYS A 1 543 ? 7.231 -12.672 -23.583 1.00 93.31 543 LYS A CA 1
ATOM 4524 C C . LYS A 1 543 ? 8.614 -12.123 -23.911 1.00 93.31 543 LYS A C 1
ATOM 4526 O O . LYS A 1 543 ? 8.957 -11.054 -23.410 1.00 93.31 543 LYS A O 1
ATOM 4531 N N . PHE A 1 544 ? 9.391 -12.789 -24.762 1.00 93.69 544 PHE A N 1
ATOM 4532 C CA . PHE A 1 544 ? 10.700 -12.311 -25.201 1.00 93.69 544 PHE A CA 1
ATOM 4533 C C . PHE A 1 544 ? 10.619 -10.962 -25.924 1.00 93.69 544 PHE A C 1
ATOM 4535 O O . PHE A 1 544 ? 11.275 -10.005 -25.505 1.00 93.69 544 PHE A O 1
ATOM 4542 N N . ILE A 1 545 ? 9.774 -10.841 -26.951 1.00 92.50 545 ILE A N 1
ATOM 4543 C CA . ILE A 1 545 ? 9.590 -9.583 -27.689 1.00 92.50 545 ILE A CA 1
ATOM 4544 C C . ILE A 1 545 ? 9.038 -8.490 -26.775 1.00 92.50 545 ILE A C 1
ATOM 4546 O O . ILE A 1 545 ? 9.531 -7.357 -26.795 1.00 92.50 545 ILE A O 1
ATOM 4550 N N . GLN A 1 546 ? 8.054 -8.827 -25.938 1.00 93.50 546 GLN A N 1
ATOM 4551 C CA . GLN A 1 546 ? 7.495 -7.896 -24.969 1.00 93.50 546 GLN A CA 1
ATOM 4552 C C . GLN A 1 546 ? 8.578 -7.366 -24.019 1.00 93.50 546 GLN A C 1
ATOM 4554 O O . GLN A 1 546 ? 8.743 -6.151 -23.891 1.00 93.50 546 GLN A O 1
ATOM 4559 N N . PHE A 1 547 ? 9.334 -8.267 -23.387 1.00 93.81 547 PHE A N 1
ATOM 4560 C CA . PHE A 1 547 ? 10.351 -7.947 -22.389 1.00 93.81 547 PHE A CA 1
ATOM 4561 C C . PHE A 1 547 ? 11.481 -7.090 -22.969 1.00 93.81 547 PHE A C 1
ATOM 4563 O O . PHE A 1 547 ? 11.931 -6.139 -22.327 1.00 93.81 547 PHE A O 1
ATOM 4570 N N . ILE A 1 548 ? 11.928 -7.393 -24.192 1.00 94.56 548 ILE A N 1
ATOM 4571 C CA . ILE A 1 548 ? 13.027 -6.662 -24.826 1.00 94.56 548 ILE A CA 1
ATOM 4572 C C . ILE A 1 548 ? 12.579 -5.303 -25.369 1.00 94.56 548 ILE A C 1
ATOM 4574 O O . ILE A 1 548 ? 13.286 -4.312 -25.184 1.00 94.56 548 ILE A O 1
ATOM 4578 N N . LEU A 1 549 ? 11.421 -5.220 -26.030 1.00 93.62 549 LEU A N 1
ATOM 4579 C CA . LEU A 1 549 ? 11.041 -4.006 -26.753 1.00 93.62 549 LEU A CA 1
ATOM 4580 C C . LEU A 1 549 ? 10.230 -3.015 -25.914 1.00 93.62 549 LEU A C 1
ATOM 4582 O O . LEU A 1 549 ? 10.481 -1.816 -26.031 1.00 93.62 549 LEU A O 1
ATOM 4586 N N . VAL A 1 550 ? 9.265 -3.461 -25.101 1.00 92.56 550 VAL A N 1
ATOM 4587 C CA . VAL A 1 550 ? 8.197 -2.565 -24.597 1.00 92.56 550 VAL A CA 1
ATOM 4588 C C . VAL A 1 550 ? 7.843 -2.681 -23.113 1.00 92.56 550 VAL A C 1
ATOM 4590 O O . VAL A 1 550 ? 7.202 -1.769 -22.587 1.00 92.56 550 VAL A O 1
ATOM 4593 N N . ASP A 1 551 ? 8.222 -3.763 -22.433 1.00 89.69 551 ASP A N 1
ATOM 4594 C CA . ASP A 1 551 ? 7.960 -3.949 -21.002 1.00 89.69 551 ASP A CA 1
ATOM 4595 C C . ASP A 1 551 ? 8.780 -2.938 -20.190 1.00 89.69 551 ASP A C 1
ATOM 4597 O O . ASP A 1 551 ? 10.008 -2.969 -20.216 1.00 89.69 551 ASP A O 1
ATOM 4601 N N . GLN A 1 552 ? 8.114 -2.056 -19.439 1.00 84.75 552 GLN A N 1
ATOM 4602 C CA . GLN A 1 552 ? 8.775 -1.032 -18.618 1.00 84.75 552 GLN A CA 1
ATOM 4603 C C . GLN A 1 552 ? 9.602 -1.615 -17.462 1.00 84.75 552 GLN A C 1
ATOM 4605 O O . GLN A 1 552 ? 10.444 -0.914 -16.905 1.00 84.75 552 GLN A O 1
ATOM 4610 N N . SER A 1 553 ? 9.354 -2.876 -17.099 1.00 83.50 553 SER A N 1
ATOM 4611 C CA . SER A 1 553 ? 10.145 -3.635 -16.126 1.00 83.50 553 SER A CA 1
ATOM 4612 C C . SER A 1 553 ? 11.181 -4.565 -16.776 1.00 83.50 553 SER A C 1
ATOM 4614 O O . SER A 1 553 ? 11.936 -5.227 -16.063 1.00 83.50 553 SER A O 1
ATOM 4616 N N . GLY A 1 554 ? 11.214 -4.612 -18.114 1.00 88.44 554 GLY A N 1
ATOM 4617 C CA . GLY A 1 554 ? 12.220 -5.293 -18.927 1.00 88.44 554 GLY A CA 1
ATOM 4618 C C . GLY A 1 554 ? 13.235 -4.320 -19.532 1.00 88.44 554 GLY A C 1
ATOM 4619 O O . GLY A 1 554 ? 13.521 -3.269 -18.960 1.00 88.44 554 GLY A O 1
ATOM 4620 N N . TYR A 1 555 ? 13.802 -4.658 -20.696 1.00 91.06 555 TYR A N 1
ATOM 4621 C CA . TYR A 1 555 ? 14.795 -3.792 -21.355 1.00 91.06 555 TYR A CA 1
ATOM 4622 C C . TYR A 1 555 ? 14.156 -2.571 -22.023 1.00 91.06 555 TYR A C 1
ATOM 4624 O O . TYR A 1 555 ? 14.821 -1.548 -22.169 1.00 91.06 555 TYR A O 1
ATOM 4632 N N . ASN A 1 556 ? 12.879 -2.661 -22.420 1.00 92.31 556 ASN A N 1
ATOM 4633 C CA . ASN A 1 556 ? 12.090 -1.542 -22.946 1.00 92.31 556 ASN A CA 1
ATOM 4634 C C . ASN A 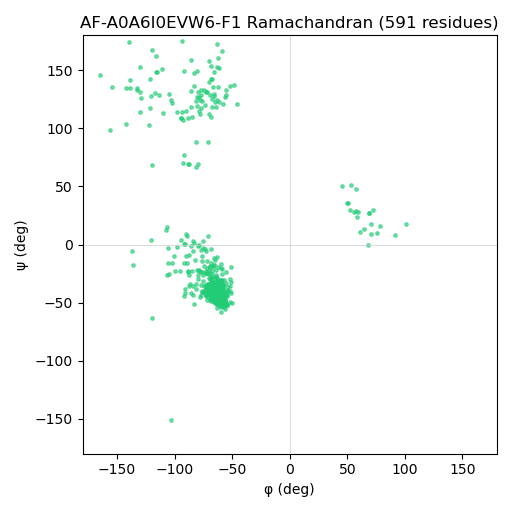1 556 ? 12.755 -0.772 -24.113 1.00 92.31 556 ASN A C 1
ATOM 4636 O O . ASN A 1 556 ? 12.560 0.441 -24.264 1.00 92.31 556 ASN A O 1
ATOM 4640 N N . LEU A 1 557 ? 13.578 -1.452 -24.923 1.00 93.88 557 LEU A N 1
ATOM 4641 C CA . LEU A 1 557 ? 14.516 -0.810 -25.850 1.00 93.88 557 LEU A CA 1
ATOM 4642 C C . LEU A 1 557 ? 13.810 0.103 -26.850 1.00 93.88 557 LEU A C 1
ATOM 4644 O O . LEU A 1 557 ? 14.269 1.214 -27.106 1.00 93.88 557 LEU A O 1
ATOM 4648 N N . ARG A 1 558 ? 12.661 -0.318 -27.387 1.00 92.62 558 ARG A N 1
ATOM 4649 C CA . ARG A 1 558 ? 11.922 0.482 -28.367 1.00 92.62 558 ARG A CA 1
ATOM 4650 C C . ARG A 1 558 ? 11.534 1.832 -27.777 1.00 92.62 558 ARG A C 1
ATOM 4652 O O . ARG A 1 558 ? 11.703 2.852 -28.441 1.00 92.62 558 ARG A O 1
ATOM 4659 N N . ASN A 1 559 ? 11.005 1.858 -26.554 1.00 90.62 559 ASN A N 1
ATOM 4660 C CA . ASN A 1 559 ? 10.542 3.103 -25.945 1.00 90.62 559 ASN A CA 1
ATOM 4661 C C . ASN A 1 559 ? 11.713 3.987 -25.504 1.00 90.62 559 ASN A C 1
ATOM 4663 O O . ASN A 1 559 ? 11.650 5.194 -25.716 1.00 90.62 559 ASN A O 1
ATOM 4667 N N . ILE A 1 560 ? 12.785 3.403 -24.958 1.00 90.19 560 ILE A N 1
ATOM 4668 C CA . ILE A 1 560 ? 13.993 4.148 -24.568 1.00 90.19 560 ILE A CA 1
ATOM 4669 C C . ILE A 1 560 ? 14.585 4.879 -25.778 1.00 90.19 560 ILE A C 1
ATOM 4671 O O . ILE A 1 560 ? 14.797 6.091 -25.723 1.00 90.19 560 ILE A O 1
ATOM 4675 N N . PHE A 1 561 ? 14.780 4.175 -26.897 1.00 92.88 561 PHE A N 1
ATOM 4676 C CA . PHE A 1 561 ? 15.343 4.770 -28.111 1.00 92.88 561 PHE A CA 1
ATOM 4677 C C . PHE A 1 561 ? 14.380 5.769 -28.770 1.00 92.88 561 PHE A C 1
ATOM 4679 O O . PHE A 1 561 ? 14.800 6.862 -29.141 1.00 92.88 561 PHE A O 1
ATOM 4686 N N . ALA A 1 562 ? 13.083 5.454 -28.873 1.00 88.62 562 ALA A N 1
ATOM 4687 C CA . ALA A 1 562 ? 12.104 6.348 -29.505 1.00 88.62 562 ALA A CA 1
ATOM 4688 C C . ALA A 1 562 ? 11.876 7.657 -28.729 1.00 88.62 562 ALA A C 1
ATOM 4690 O O . ALA A 1 562 ? 11.548 8.680 -29.329 1.00 88.62 562 ALA A O 1
ATOM 4691 N N . HIS A 1 563 ? 12.037 7.636 -27.404 1.00 87.50 563 HIS A N 1
ATOM 4692 C CA . HIS A 1 563 ? 11.904 8.822 -26.556 1.00 87.50 563 HIS A CA 1
ATOM 4693 C C . HIS A 1 563 ? 13.227 9.564 -26.320 1.00 87.50 563 HIS A C 1
ATOM 4695 O O . HIS A 1 563 ? 13.219 10.587 -25.639 1.00 87.50 563 HIS A O 1
ATOM 4701 N N . GLY A 1 564 ? 14.343 9.088 -26.887 1.00 87.50 564 GLY A N 1
ATOM 4702 C CA . GLY A 1 564 ? 15.656 9.711 -26.710 1.00 87.50 564 GLY A CA 1
ATOM 4703 C C . GLY A 1 564 ? 16.205 9.585 -25.286 1.00 87.50 564 GLY A C 1
ATOM 4704 O O . GLY A 1 564 ? 16.976 10.433 -24.855 1.00 87.50 564 GLY A O 1
ATOM 4705 N N . LEU A 1 565 ? 15.799 8.541 -24.560 1.00 86.12 565 LEU A N 1
ATOM 4706 C CA . LEU A 1 565 ? 16.231 8.246 -23.186 1.00 86.12 565 LEU A CA 1
ATOM 4707 C C . LEU A 1 565 ? 17.493 7.364 -23.155 1.00 86.12 565 LEU A C 1
ATOM 4709 O O . LEU A 1 565 ? 17.882 6.847 -22.113 1.00 86.12 565 LEU A O 1
ATOM 4713 N N . VAL A 1 566 ? 18.091 7.120 -24.324 1.00 89.19 566 VAL A N 1
ATOM 4714 C CA . VAL A 1 566 ? 19.249 6.245 -24.500 1.00 89.19 566 VAL A CA 1
ATOM 4715 C C . VAL A 1 566 ? 20.537 6.936 -24.049 1.00 89.19 566 VAL A C 1
ATOM 4717 O O . VAL A 1 566 ? 20.819 8.065 -24.444 1.00 89.19 566 VAL A O 1
ATOM 4720 N N . ASP A 1 567 ? 21.349 6.221 -23.271 1.00 87.25 567 ASP A N 1
ATOM 4721 C CA . ASP A 1 567 ? 22.729 6.605 -22.973 1.00 87.25 567 ASP A CA 1
ATOM 4722 C C . ASP A 1 567 ? 23.706 5.974 -23.980 1.00 87.25 567 ASP A C 1
ATOM 4724 O O . ASP A 1 567 ? 23.485 4.867 -24.482 1.00 87.25 567 ASP A O 1
ATOM 4728 N N . ILE A 1 568 ? 24.823 6.650 -24.262 1.00 90.31 568 ILE A N 1
ATOM 4729 C CA . ILE A 1 568 ? 25.809 6.175 -25.244 1.00 90.31 568 ILE A CA 1
ATOM 4730 C C . ILE A 1 568 ? 26.370 4.789 -24.891 1.00 90.31 568 ILE A C 1
ATOM 4732 O O . ILE A 1 568 ? 26.641 3.997 -25.791 1.00 90.31 568 ILE A O 1
ATOM 4736 N N . ASN A 1 569 ? 26.466 4.441 -23.603 1.00 89.94 569 ASN A N 1
ATOM 4737 C CA . ASN A 1 569 ? 26.960 3.135 -23.163 1.00 89.94 569 ASN A CA 1
ATOM 4738 C C . ASN A 1 569 ? 25.984 1.991 -23.488 1.00 89.94 569 ASN A C 1
ATOM 4740 O O . ASN A 1 569 ? 26.396 0.833 -23.605 1.00 89.94 569 ASN A O 1
ATOM 4744 N N . MET A 1 570 ? 24.695 2.297 -23.683 1.00 90.88 570 MET A N 1
ATOM 4745 C CA . MET A 1 570 ? 23.712 1.326 -24.175 1.00 90.88 570 MET A CA 1
ATOM 4746 C C . MET A 1 570 ? 23.913 1.016 -25.664 1.00 90.88 570 MET A C 1
ATOM 4748 O O . MET A 1 570 ? 23.519 -0.046 -26.135 1.00 90.88 570 MET A O 1
ATOM 4752 N N . CYS A 1 571 ? 24.544 1.909 -26.428 1.00 94.44 571 CYS A N 1
ATOM 4753 C CA . CYS A 1 571 ? 24.806 1.698 -27.850 1.00 94.44 571 CYS A CA 1
ATOM 4754 C C . CYS A 1 571 ? 26.049 0.817 -28.062 1.00 94.44 571 CYS A C 1
ATOM 4756 O O . CYS A 1 571 ? 27.074 1.275 -28.563 1.00 94.44 571 CYS A O 1
ATOM 4758 N N . ASN A 1 572 ? 25.960 -0.454 -27.667 1.00 95.06 572 ASN A N 1
ATOM 4759 C CA . ASN A 1 572 ? 27.066 -1.411 -27.700 1.00 95.06 572 ASN A CA 1
ATOM 4760 C C . ASN A 1 572 ? 26.779 -2.637 -28.586 1.00 95.06 572 ASN A C 1
ATOM 4762 O O . ASN A 1 572 ? 25.641 -2.897 -28.981 1.00 95.06 572 ASN A O 1
ATOM 4766 N N . GLU A 1 573 ? 27.834 -3.408 -28.874 1.00 95.50 573 GLU A N 1
ATOM 4767 C CA . GLU A 1 573 ? 27.761 -4.602 -29.726 1.00 95.50 573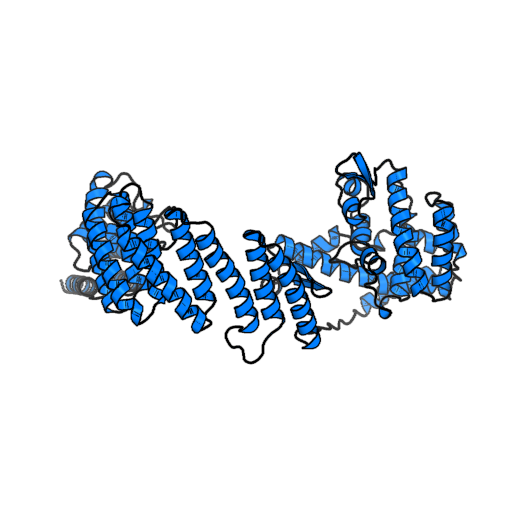 GLU A CA 1
ATOM 4768 C C . GLU A 1 573 ? 26.773 -5.637 -29.190 1.00 95.50 573 GLU A C 1
ATOM 4770 O O . GLU A 1 573 ? 26.045 -6.228 -29.974 1.00 95.50 573 GLU A O 1
ATOM 4775 N N . LYS A 1 574 ? 26.691 -5.835 -27.868 1.00 94.75 574 LYS A N 1
ATOM 4776 C CA . LYS A 1 574 ? 25.825 -6.864 -27.271 1.00 94.75 574 LYS A CA 1
ATOM 4777 C C . LYS A 1 574 ? 24.353 -6.583 -27.546 1.00 94.75 574 LYS A C 1
ATOM 4779 O O . LYS A 1 574 ? 23.635 -7.458 -28.027 1.00 94.75 574 LYS A O 1
ATOM 4784 N N . LEU A 1 575 ? 23.912 -5.352 -27.288 1.00 95.12 575 LEU A N 1
ATOM 4785 C CA . LEU A 1 575 ? 22.535 -4.944 -27.564 1.00 95.12 575 LEU A CA 1
ATOM 4786 C C . LEU A 1 575 ? 22.236 -4.946 -29.065 1.00 95.12 575 LEU A C 1
ATOM 4788 O O . LEU A 1 575 ? 21.163 -5.389 -29.468 1.00 95.12 575 LEU A O 1
ATOM 4792 N N . ALA A 1 576 ? 23.183 -4.525 -29.904 1.00 96.25 576 ALA A N 1
ATOM 4793 C CA . ALA A 1 576 ? 22.997 -4.565 -31.351 1.00 96.25 576 ALA A CA 1
ATOM 4794 C C . ALA A 1 576 ? 22.930 -6.006 -31.898 1.00 96.25 576 ALA A C 1
ATOM 4796 O O . ALA A 1 576 ? 22.080 -6.301 -32.736 1.00 96.25 576 ALA A O 1
ATOM 4797 N N . THR A 1 577 ? 23.738 -6.923 -31.360 1.00 95.94 577 THR A N 1
ATOM 4798 C CA . THR A 1 577 ? 23.687 -8.363 -31.657 1.00 95.94 577 THR A CA 1
ATOM 4799 C C . THR A 1 577 ? 22.351 -8.966 -31.237 1.00 95.94 577 THR A C 1
ATOM 4801 O O . THR A 1 577 ? 21.765 -9.720 -32.006 1.00 95.94 577 THR A O 1
ATOM 4804 N N . LEU A 1 578 ? 21.822 -8.599 -30.064 1.00 95.94 578 LEU A N 1
ATOM 4805 C CA . LEU A 1 578 ? 20.491 -9.029 -29.635 1.00 95.94 578 LEU A CA 1
ATOM 4806 C C . LEU A 1 578 ? 19.405 -8.560 -30.613 1.00 95.94 578 LEU A C 1
ATOM 4808 O O . LEU A 1 578 ? 18.537 -9.344 -30.981 1.00 95.94 578 LEU A O 1
ATOM 4812 N N . VAL A 1 579 ? 19.467 -7.309 -31.082 1.00 96.19 579 VAL A N 1
ATOM 4813 C CA . VAL A 1 579 ? 18.515 -6.797 -32.082 1.00 96.19 579 VAL A CA 1
ATOM 4814 C C . VAL A 1 579 ? 18.632 -7.564 -33.402 1.00 96.19 579 VAL A C 1
ATOM 4816 O O . VAL A 1 579 ? 17.608 -7.978 -33.942 1.00 96.19 579 VAL A O 1
ATOM 4819 N N . LEU A 1 580 ? 19.846 -7.825 -33.899 1.00 95.25 580 LEU A N 1
ATOM 4820 C CA . LEU A 1 580 ? 20.049 -8.656 -35.095 1.00 95.25 580 LEU A CA 1
ATOM 4821 C C . LEU A 1 580 ? 19.549 -10.089 -34.912 1.00 95.25 580 LEU A C 1
ATOM 4823 O O . LEU A 1 580 ? 18.953 -10.656 -35.825 1.00 95.25 580 LEU A O 1
ATOM 4827 N N . PHE A 1 581 ? 19.756 -10.665 -33.731 1.00 94.75 581 PHE A N 1
ATOM 4828 C CA . PHE A 1 581 ? 19.212 -11.969 -33.389 1.00 94.75 581 PHE A CA 1
ATOM 4829 C C . PHE A 1 581 ? 17.685 -11.973 -33.476 1.00 94.75 581 PHE A C 1
ATOM 4831 O O . PHE A 1 581 ? 17.134 -12.896 -34.065 1.00 94.75 581 PHE A O 1
ATOM 4838 N N . ILE A 1 582 ? 17.000 -10.927 -32.999 1.00 93.50 582 ILE A N 1
ATOM 4839 C CA . ILE A 1 582 ? 15.541 -10.831 -33.146 1.00 93.50 582 ILE A CA 1
ATOM 4840 C C . ILE A 1 582 ? 15.142 -10.778 -34.626 1.00 93.50 582 ILE A C 1
ATOM 4842 O O . ILE A 1 582 ? 14.214 -11.481 -35.013 1.00 93.50 582 ILE A O 1
ATOM 4846 N N . TYR A 1 583 ? 15.857 -10.017 -35.465 1.00 92.69 583 TYR A N 1
ATOM 4847 C CA . TYR A 1 583 ? 15.623 -10.004 -36.917 1.00 92.69 583 TYR A CA 1
ATOM 4848 C C . TYR A 1 583 ? 15.762 -11.386 -37.556 1.00 92.69 583 TYR A C 1
ATOM 4850 O O . TYR A 1 583 ? 14.997 -11.710 -38.453 1.00 92.69 583 TYR A O 1
ATOM 4858 N N . MET A 1 584 ? 16.707 -12.211 -37.106 1.00 91.12 584 MET A N 1
ATOM 4859 C CA . MET A 1 584 ? 16.791 -13.598 -37.567 1.00 91.12 584 MET A CA 1
ATOM 4860 C C . MET A 1 584 ? 15.641 -14.435 -36.995 1.00 91.12 584 MET A C 1
ATOM 4862 O O . MET A 1 584 ? 14.986 -15.161 -37.737 1.00 91.12 584 MET A O 1
ATOM 4866 N N . LYS A 1 585 ? 15.340 -14.302 -35.701 1.00 89.75 585 LYS A N 1
ATOM 4867 C CA . LYS A 1 585 ? 14.321 -15.098 -35.006 1.00 89.75 585 LYS A CA 1
ATOM 4868 C C . LYS A 1 585 ? 12.917 -14.900 -35.585 1.00 89.75 585 LYS A C 1
ATOM 4870 O O . LYS A 1 585 ? 12.204 -15.878 -35.741 1.00 89.75 585 LYS A O 1
ATOM 4875 N N . ILE A 1 586 ? 12.543 -13.682 -35.991 1.00 87.94 586 ILE A N 1
ATOM 4876 C CA . ILE A 1 586 ? 11.235 -13.422 -36.633 1.00 87.94 586 ILE A CA 1
ATOM 4877 C C . ILE A 1 586 ? 11.065 -14.119 -37.994 1.00 87.94 586 ILE A C 1
ATOM 4879 O O . ILE A 1 586 ? 9.953 -14.165 -38.505 1.00 87.94 586 ILE A O 1
ATOM 4883 N N . THR A 1 587 ? 12.145 -14.636 -38.591 1.00 88.00 587 THR A N 1
ATOM 4884 C CA . THR A 1 587 ? 12.103 -15.373 -39.868 1.00 88.00 587 THR A CA 1
ATOM 4885 C C . THR A 1 587 ? 12.005 -16.890 -39.704 1.00 88.00 587 THR A C 1
ATOM 4887 O O . THR A 1 587 ? 12.088 -17.619 -40.693 1.00 88.00 587 THR A O 1
ATOM 4890 N N . ASP A 1 588 ? 11.896 -17.390 -38.472 1.00 81.62 588 ASP A N 1
ATOM 4891 C CA . ASP A 1 588 ? 11.689 -18.816 -38.219 1.00 81.62 588 ASP A CA 1
ATOM 4892 C C . ASP A 1 588 ? 10.266 -19.236 -38.668 1.00 81.62 588 ASP A C 1
ATOM 4894 O O . ASP A 1 588 ? 9.291 -18.583 -38.290 1.00 81.62 588 ASP A O 1
ATOM 4898 N N . PRO A 1 589 ? 10.126 -20.300 -39.489 1.00 66.06 589 PRO A N 1
ATOM 4899 C CA . PRO A 1 589 ? 8.838 -20.764 -40.015 1.00 66.06 589 PRO A CA 1
ATOM 4900 C C . PRO A 1 589 ? 7.802 -21.153 -38.954 1.00 66.06 589 PRO A C 1
ATOM 4902 O O . PRO A 1 589 ? 6.613 -21.170 -39.254 1.00 66.06 589 PRO A O 1
ATOM 4905 N N . MET A 1 590 ? 8.213 -21.461 -37.716 1.00 58.41 590 MET A N 1
ATOM 4906 C CA . MET A 1 590 ? 7.264 -21.655 -36.607 1.00 58.41 590 MET A CA 1
ATOM 4907 C C . MET A 1 590 ? 6.466 -20.383 -36.269 1.00 58.41 590 MET A C 1
ATOM 4909 O O . MET A 1 590 ? 5.498 -20.458 -35.515 1.00 58.41 590 MET A O 1
ATOM 4913 N N . PHE A 1 591 ? 6.853 -19.237 -36.838 1.00 58.91 591 PHE A N 1
ATOM 4914 C CA . PHE A 1 591 ? 6.197 -17.941 -36.696 1.00 58.91 591 PHE A CA 1
ATOM 4915 C C . PHE A 1 591 ? 5.448 -17.482 -37.958 1.00 58.91 591 PHE A C 1
ATOM 4917 O O . PHE A 1 591 ? 5.043 -16.319 -38.020 1.00 58.91 591 PHE A O 1
ATOM 4924 N N . ASP A 1 592 ? 5.235 -18.355 -38.951 1.00 55.44 592 ASP A N 1
ATOM 4925 C CA . ASP A 1 592 ? 4.208 -18.121 -39.973 1.00 55.44 592 ASP A CA 1
ATOM 4926 C C . ASP A 1 592 ? 2.826 -18.289 -39.307 1.00 55.44 592 ASP A C 1
ATOM 4928 O O . ASP A 1 592 ? 2.291 -19.395 -39.219 1.00 55.44 592 ASP A O 1
ATOM 4932 N N . ILE A 1 593 ? 2.315 -17.183 -38.750 1.00 51.88 593 ILE A N 1
ATOM 4933 C CA . ILE A 1 593 ? 1.006 -17.065 -38.074 1.00 51.88 593 ILE A CA 1
ATOM 4934 C C . ILE A 1 593 ? -0.151 -17.326 -39.042 1.00 51.88 593 ILE A C 1
ATOM 4936 O O . ILE A 1 593 ? -0.119 -16.769 -40.167 1.00 51.88 593 ILE A O 1
#

Foldseek 3Di:
DVLVVVLVVLVVVLLPDPDDPALCVVLVSLVVSLVSCVVVVVVVSNVLSVLSNLLRPQQFDQLFPDPPDDAGRDDPPDDLLPDDPVSLVSLVVCLVPGNHLVSNLSSLRSLLRHDDPPCPVVNLVSLVSNLVSLCVVLVVCVVVVNLVSNLSSLSSSLVSCLVNLVQVSVLVSLVVLVVVCVVCCVVPLLSLLSSLVSVLVQCPRPSRVVSADPVNLVVSLVSLVVSLVVCVVVLVLVSVLSSLVSSLSSCVVVVHDPVVNVVSLVSNLVSLQSCLVPVVVDPDRQLVSSLVSLVVSLVSCVVVPPVVSVVVSLVSLLVSVVVNVVVCVDDDDDDDDDDPPVVVVVLCVVLVVLLVDALVVLLLCLQPPPLLFDDLVVLLVVLVVVVVDPVLVVDFDWDADSSDTPDTQPDPVSSSVLSSLVSRQVSNVCSLPRPLVSSVCCCVPVNPDDLVVLLVLLVVLVLDDPVLSVLLSVLSNCLVVFNLVSNLLRLLVSLLVSVVSLVVVVPDDQWDQDPPRDTDGDDSLVVLPDPVNCVLDDVRVSCRCCQCCCPPSHVVSVVCSVVVVDDPVCSGSSNSSVSSSSSSNCSRPSSND

Sequence (593 aa):
MEDDTRLLESINHIENMDYFEHLGTASTYFSGVKELALQLNKIEIAKYMQFEIEAMRLYPQKPYGQEPYTRRFEIQAFNIDLFTKEQLDYYKTRLDNSNNLFLKSRYADILFDYRGEIYKKDKFIIGQKLVILLIELAEKYLLRSNYLSCYDCVARSIEVSIRLGLKKQITTIINNLKKIVDNTFESDKRWVLEPSRFFYQIASSKKTNSLLTEKDIAELNMKLSETIGFYWENKDYHYVRLFCNEILRWHKYMKSSEEEVNYYLNKIGLSFEEESKYQQNRIDKSSIVEAHFLEKALEHYANIGNKDKVLEMKVNIRQAYNEAVEKGEFETHIIKTEIPECLFTALEERISKYKEYPKEIIIETLKMDVSMIPSLCEIIKMTKNQNNLLHRKLIQPTIVNEGKKILQTTDDKDEFLFYVNQNYSINMTIILEFYLMPIFNILKNDKDLQASDILSVLRNWGMIEDSNYDIVEIGINRYFKGDYVSSLHILLPQLEACIRKVFTKAGYATTTIKKGNAQHEETLNSFLERPDIKEAIDVDFHKFIQFILVDQSGYNLRNIFAHGLVDINMCNEKLATLVLFIYMKITDPMFDI

Mean predicted aligned error: 11.44 Å

Organism: NCBI:txid553427

Secondary structure (DSSP, 8-state):
-HHHHHHHHHHHHHHT-S--S-HHHHHHHHHHHHHHHHHTT-HHHHHHHHHHHHHHH--PPP-TT-TT---SSEETTEEGGG--HHHHHHHHHHHHH---HHHHHHHHHHHHH--SSTTTTTHHHHHHHHHHHHHHHHHHHHTTT-HHHHHHHHHHHHHHHHHHT-HHHHHHHHHHHHHHHHHHHTT-GGGGHHHHHHHHHHHH-TTTGGGS-HHHHHHHHHHHHHHHHHHHHTT-HHHHHHHHHHHHHHHHHHT--HHHHHHHHHHHHHHHHHHHHHGGG-SS--HHHHHHHHHHHHHHHHHTT-HHHHHHHHHHHHHHHHHHHHTT-S-------PPPHHHHHHHHHHHHGGGTS-HHHHHHHHHH-GGGS--HHHHHHHHHHHTT-TTGGGS--EEEETTEEEEE--SHHHHHHHHHHHHHHHHHHHHIIIIIHHHHHIIIIIS---HHHHHHHHHHH--S-HHHHHHHHHHHHHHHTT-HHHHHHHHHHHHHHHHHHHHHHTT---EEEETTTEEEEPPHHHHHTSHHHHHHS-HHHHHHHHHHHT-TTS--HHHHHHTT---GGGSSHHHHHHHHHHHHHTT-GGG--

Nearest PDB structures (foldseek):
  3sf4-assembly3_C  TM=4.302E-01  e=5.000E-03  Homo sapiens
  3sf4-assembly1_A  TM=3.159E-01  e=1.154E-03  Homo sapiens
  3sf4-assembly2_B  TM=2.819E-01  e=7.081E-04  Homo sapiens
  5a7d-assembly2_E  TM=4.285E-01  e=1.501E-02  Drosophila melanogaster
  8fbn-assembly1_E  TM=3.868E-01  e=2.704E-01  synthetic construct

pLDDT: mean 87.89, std 9.82, range [49.84, 98.38]

Solvent-accessible surface area (backbone atoms only — not comparable to full-atom values): 32844 Å² total; per-residue (Å²): 107,71,70,60,49,55,52,50,52,55,51,49,53,62,39,68,49,92,76,72,97,48,51,56,59,55,21,53,53,32,48,53,53,22,54,53,24,53,78,70,69,34,60,68,59,24,52,54,28,47,54,50,26,55,64,32,62,57,66,66,55,72,60,76,93,55,83,85,74,86,66,48,57,74,50,102,89,53,57,66,72,72,58,48,69,68,58,51,54,48,37,55,51,42,44,73,68,54,78,23,64,71,60,28,34,50,33,27,48,51,64,48,70,43,76,52,79,77,64,58,88,45,34,66,61,38,40,54,52,27,35,54,42,23,53,56,47,19,52,60,27,46,78,68,68,34,55,76,61,14,52,46,26,47,45,48,29,49,51,53,27,61,76,72,62,39,61,71,59,48,54,52,50,52,56,51,48,51,52,51,38,65,68,35,46,83,79,45,54,72,67,47,57,63,56,50,54,50,51,48,56,41,47,73,32,91,88,41,31,90,75,59,51,73,66,59,52,52,54,49,52,50,53,48,51,51,42,30,51,53,26,52,78,71,64,38,39,69,57,26,40,55,42,38,54,53,50,48,55,49,39,65,71,70,65,54,58,68,67,65,51,49,50,43,56,50,49,42,30,50,34,25,52,50,40,26,73,47,51,90,70,47,89,77,78,51,32,60,59,21,25,52,26,27,50,53,18,28,56,49,25,52,75,74,64,40,61,69,58,30,55,51,30,57,53,52,27,25,50,24,39,48,50,18,56,76,72,53,74,63,80,86,84,82,82,86,76,85,77,56,64,72,58,53,51,54,46,50,59,60,55,54,55,59,74,77,51,56,60,68,59,52,53,52,43,62,29,64,45,68,84,78,50,62,55,55,70,58,41,48,53,53,38,61,68,55,69,74,44,73,73,58,81,75,56,76,63,65,43,72,56,97,36,36,81,79,43,71,42,85,48,76,64,48,45,50,50,50,49,36,44,52,52,45,52,53,48,47,50,48,43,43,65,71,43,51,49,54,52,50,47,44,35,45,72,76,53,65,61,48,57,67,58,59,50,48,54,53,59,71,56,65,73,64,50,71,82,54,45,61,52,44,50,52,13,47,49,25,44,80,70,68,38,26,55,62,13,46,71,43,38,46,65,49,46,54,54,48,55,52,44,55,42,44,75,54,69,42,83,68,59,43,75,47,95,86,78,46,75,40,79,50,53,71,57,63,50,62,68,33,70,70,52,52,72,62,42,60,67,38,60,49,50,49,54,38,31,45,32,53,30,86,82,47,68,16,45,45,56,34,56,75,70,67,69,62,55,77,84,67,45,32,69,68,56,44,48,51,52,53,48,48,63,45,37,72,59,24,73,94,62,73,93

InterPro domains:
  IPR025209 Endoplasmic reticulum membrane-associated RNA degradation protein, N-terminal [PF13910] (495-586)

Radius of gyration: 36.48 Å; Cα contacts (8 Å, |Δi|>4): 617; chains: 1; bounding box: 72×58×108 Å